Protein AF-A0A7V8AZ62-F1 (afdb_monomer)

Solvent-accessible surface area (backbone atoms only — not comparable to full-atom values): 21739 Å² total; per-residue (Å²): 112,78,59,38,39,27,35,34,19,41,62,56,24,64,75,70,70,57,51,75,71,39,77,45,79,48,73,43,66,68,43,54,54,53,50,53,51,48,52,52,24,61,72,46,64,56,64,63,66,70,37,34,75,58,47,54,50,23,52,54,49,55,71,69,44,68,40,85,50,99,82,30,33,33,32,50,35,71,52,44,47,70,52,30,47,50,60,50,50,59,55,57,75,44,79,59,43,69,70,59,40,50,33,46,45,54,41,50,64,73,60,64,83,68,96,84,53,80,52,46,79,37,46,65,68,52,52,53,51,36,53,51,30,53,50,49,53,72,68,56,56,62,68,60,52,43,52,54,52,56,57,57,55,71,75,48,63,73,72,45,71,29,35,28,73,39,71,44,88,37,28,74,77,45,98,69,73,60,64,48,63,39,65,72,46,52,20,48,52,71,72,32,73,99,57,74,98,74,83,88,82,86,64,96,55,72,86,48,42,62,67,51,48,58,58,46,53,73,72,64,45,90,90,55,86,86,80,44,73,65,69,76,41,38,70,60,53,50,52,54,50,51,52,50,51,52,51,53,55,55,49,49,51,56,52,50,54,49,36,50,54,51,27,54,52,44,36,50,52,52,59,76,40,42,63,62,52,31,53,42,44,74,75,63,53,53,48,68,59,54,27,49,55,39,32,50,53,20,40,52,51,14,52,53,49,30,53,50,50,51,52,51,54,50,49,50,66,71,45,43,58,59,56,50,50,53,35,39,74,73,75,46,63,96,69,39,38,66,50,64,45,35,94,53,86,87,79,86,84,56,67,66,62,54,48,51,52,33,51,51,50,25,51,42,35,28,55,30,23,42,59,43,20,52,55,58,41,70,53,58,50,69,58,62,65,65,78,108

Nearest PDB structures (foldseek):
  7v8i-assembly1_E  TM=5.696E-01  e=1.132E-06  Escherichia coli K-12
  7mdy-assembly1_B  TM=6.704E-01  e=6.639E-06  Escherichia coli
  7arh-assembly1_C  TM=6.104E-01  e=1.197E-05  Escherichia coli K-12
  5xu1-assembly1_M  TM=5.126E-01  e=7.421E-04  Streptococcus pneumoniae R6

Secondary structure (DSSP, 8-state):
-GGGEEEEEHHHHHHHT--TTPEEEE--HHHHHHHHHHHHHHHSPPHHHHTHHHHHHHHHHHHH--EEETTEEEEEHHHIIIIIIHHHHHHHTSS--HHHHHHHHHHHHHT---TT-SEEEE-HHHHHHHHHHHHHHHT--HHHHHHHHHHHGGGSPPPEEEEEEEEE---TTS---SEE--HHHHHHHHT-SS--S------SSGGGHHHHHHHHHHHH-TT-----HHHHTHHHHHHHHHHHHHHHHHHHHHHHHHHHHHHHHHHHHHHHTHHHHHHHHHTT--HHHHHHHHHHHHHHHHHHHHHHHHHHHHHHHHHHHHHHHHHHHTT--TT-HHHHS-SS------HHHHHHHHHHHHHHHHHHHHHHHHHHHHS-HHHHHH--

Radius of gyration: 39.92 Å; Cα contacts (8 Å, |Δi|>4): 371; chains: 1; bounding box: 88×47×106 Å

Sequence (388 aa):
GIDDRVVVSSLLAEQFGISVGDKLRLYSTRNFEEVMRAYKATENPPVREAYATIWKKATAMLAAAWHPEKDGFSIPAKVLESGIYEPLYRIYSANIRKPEQAWLNTILVAMDPALNDPAYHFKADDKASIEKAVAALNSSDAEKMDGDILKGLKSIVLPKEAEVSGVYQASQMAITPDVFMPLPLAQNLAGLEDAVQGIALRLDDPYLAEPVAAAARVSLGPDWSLLTWGEQYQAFFALINQQRVMMYFALSFIVLVSAFSMMAVMFTVTIQKRREIGVMKALGAAPGQIVRVFLYQGMILGVLGALLGVALGRLVILFRGEIQGAARALGFDPFSASFTGFGKLPAFNNPLEQAVIAVMAFILCSLAALVPAFFAARSDAAKSLRNL

Foldseek 3Di:
DLQQEKAFAPLVCVVVVDDFFDKDWDAFVVLVVLVVLLVLQLPADACCPNVVVLLVQQVVLVVPQWDDDPFFTKGFQVCLVPRHQVSLVVSLPDSHQPLLNVLSVLLNVLSPDDPDDRIDTHGPVSVVSNVVSSVCSVPPDSVVSSVVSVVVSVLHQGTGMHGHNYYAQDAQLDDDDRMDGDPVNVCSNNVHDPDDPDDDDDDPDLVCQVVVQVVVDVVVDDVDDDDHPCNVCVVSVVVVVVVVVVVVVVVVVVLVVVLVVLLVVLLVVLVVCLVVLLVCVVVPDALVVLLVVLLVVLLVCLLVVLVVVLVVVVVCVVCQLVVQVVCVVVVHRPPDCHHGVDNGDDDDDDVVVSVVVSVVSSVSSSVSSNVSSNVSSPDDSVVSVVVD

Structure (mmCIF, N/CA/C/O backbone):
data_AF-A0A7V8AZ62-F1
#
_entry.id   AF-A0A7V8AZ62-F1
#
loop_
_atom_site.group_PDB
_atom_site.id
_atom_site.type_symbol
_atom_site.label_atom_id
_atom_site.label_alt_id
_atom_site.label_comp_id
_atom_site.label_asym_id
_atom_site.label_entity_id
_atom_site.label_seq_id
_atom_site.pdbx_PDB_ins_code
_atom_site.Cartn_x
_atom_site.Cartn_y
_atom_site.Cartn_z
_atom_site.occupancy
_atom_site.B_iso_or_equiv
_atom_site.auth_seq_id
_atom_site.auth_comp_id
_atom_site.auth_asym_id
_atom_site.auth_atom_id
_atom_site.pdbx_PDB_model_num
ATOM 1 N N . GLY A 1 1 ? -7.178 -0.525 -35.905 1.00 54.50 1 GLY A N 1
ATOM 2 C CA . GLY A 1 1 ? -7.859 -1.744 -35.406 1.00 54.50 1 GLY A CA 1
ATOM 3 C C . GLY A 1 1 ? -8.125 -1.573 -33.926 1.00 54.50 1 GLY A C 1
ATOM 4 O O . GLY A 1 1 ? -7.947 -0.467 -33.436 1.00 54.50 1 GLY A O 1
ATOM 5 N N . ILE A 1 2 ? -8.516 -2.619 -33.193 1.00 65.94 2 ILE A N 1
ATOM 6 C CA . ILE A 1 2 ? -8.518 -2.566 -31.711 1.00 65.94 2 ILE A CA 1
ATOM 7 C C . ILE A 1 2 ? -7.098 -2.266 -31.178 1.00 65.94 2 ILE A C 1
ATOM 9 O O . ILE A 1 2 ? -6.950 -1.700 -30.102 1.00 65.94 2 ILE A O 1
ATOM 13 N N . ASP A 1 3 ? -6.075 -2.555 -31.985 1.00 77.50 3 ASP A N 1
ATOM 14 C CA . ASP A 1 3 ? -4.650 -2.425 -31.668 1.00 77.50 3 ASP A CA 1
ATOM 15 C C . ASP A 1 3 ? -4.169 -0.996 -31.367 1.00 77.50 3 ASP A C 1
ATOM 17 O O . ASP A 1 3 ? -3.131 -0.837 -30.734 1.00 77.50 3 ASP A O 1
ATOM 21 N N . ASP A 1 4 ? -4.933 0.032 -31.753 1.00 85.75 4 ASP A N 1
ATOM 22 C CA . ASP A 1 4 ? -4.585 1.445 -31.532 1.00 85.75 4 ASP A CA 1
ATOM 23 C C . ASP A 1 4 ? -5.514 2.120 -30.509 1.00 85.75 4 ASP A C 1
ATOM 25 O O . ASP A 1 4 ? -5.639 3.343 -30.483 1.00 85.75 4 ASP A O 1
ATOM 29 N N . ARG A 1 5 ? -6.219 1.338 -29.682 1.00 92.00 5 ARG A N 1
ATOM 30 C CA . ARG A 1 5 ? -7.121 1.857 -28.644 1.00 92.00 5 ARG A CA 1
ATOM 31 C C . ARG A 1 5 ? -6.499 1.740 -27.267 1.00 92.00 5 ARG A C 1
ATOM 33 O O . ARG A 1 5 ? -6.071 0.661 -26.876 1.00 92.00 5 ARG A O 1
ATOM 40 N N . VAL A 1 6 ? -6.509 2.831 -26.511 1.00 94.12 6 VAL A N 1
ATOM 41 C CA . VAL A 1 6 ? -5.948 2.885 -25.154 1.00 94.12 6 VAL A CA 1
ATOM 42 C C . VAL A 1 6 ? -7.010 3.212 -24.116 1.00 94.12 6 VAL A C 1
ATOM 44 O O . VAL A 1 6 ? -8.060 3.779 -24.435 1.00 94.12 6 VAL A O 1
ATOM 47 N N . VAL A 1 7 ? -6.745 2.833 -22.870 1.00 95.06 7 VAL A N 1
ATOM 48 C CA . VAL A 1 7 ? -7.540 3.225 -21.704 1.00 95.06 7 VAL A CA 1
ATOM 49 C C . VAL A 1 7 ? -6.645 4.044 -20.791 1.00 95.06 7 VAL A C 1
ATOM 51 O O . VAL A 1 7 ? -5.539 3.617 -20.472 1.00 95.06 7 VAL A O 1
ATOM 54 N N . VAL A 1 8 ? -7.111 5.219 -20.389 1.00 94.75 8 VAL A N 1
ATOM 55 C CA . VAL A 1 8 ? -6.308 6.199 -19.648 1.00 94.75 8 VAL A CA 1
ATOM 56 C C . VAL A 1 8 ? -6.799 6.306 -18.207 1.00 94.75 8 VAL A C 1
ATOM 58 O O . VAL A 1 8 ? -7.980 6.093 -17.927 1.00 94.75 8 VAL A O 1
ATOM 61 N N . SER A 1 9 ? -5.902 6.613 -17.277 1.00 93.81 9 SER A N 1
ATOM 62 C CA . SER A 1 9 ? -6.251 6.868 -15.881 1.00 93.81 9 SER A CA 1
ATOM 63 C C . SER A 1 9 ? -7.061 8.159 -15.735 1.00 93.81 9 SER A C 1
ATOM 65 O O . SER A 1 9 ? -6.824 9.140 -16.438 1.00 93.81 9 SER A O 1
ATOM 67 N N . SER A 1 10 ? -8.014 8.198 -14.801 1.00 90.75 10 SER A N 1
ATOM 68 C CA . SER A 1 10 ? -8.798 9.414 -14.538 1.00 90.75 10 SER A CA 1
ATOM 69 C C . SER A 1 10 ? -7.924 10.590 -14.096 1.00 90.75 10 SER A C 1
ATOM 71 O O . SER A 1 10 ? -8.228 11.729 -14.424 1.00 90.75 10 SER A O 1
ATOM 73 N N . LEU A 1 11 ? -6.816 10.314 -13.400 1.00 89.00 11 LEU A N 1
ATOM 74 C CA . LEU A 1 11 ? -5.850 11.329 -12.975 1.00 89.00 11 LEU A CA 1
ATOM 75 C C . LEU A 1 11 ? -5.128 11.955 -14.174 1.00 89.00 11 LEU A C 1
ATOM 77 O O . LEU A 1 11 ? -5.047 13.178 -14.265 1.00 89.00 11 LEU A O 1
ATOM 81 N N . 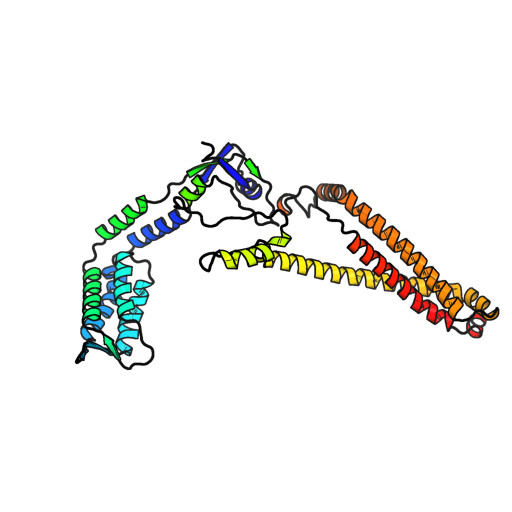LEU A 1 12 ? -4.654 11.131 -15.116 1.00 91.25 12 LEU A N 1
ATOM 82 C CA . LEU A 1 12 ? -4.020 11.618 -16.341 1.00 91.25 12 LEU A CA 1
ATOM 83 C C . LEU A 1 12 ? -5.036 12.350 -17.226 1.00 91.25 12 LEU A C 1
ATOM 85 O O . LEU A 1 12 ? -4.728 13.396 -17.795 1.00 91.25 12 LEU A O 1
ATOM 89 N N . ALA A 1 13 ? -6.260 11.824 -17.309 1.00 91.81 13 ALA A N 1
ATOM 90 C CA . ALA A 1 13 ? -7.332 12.434 -18.079 1.00 91.81 13 ALA A CA 1
ATOM 91 C C . ALA A 1 13 ? -7.697 13.831 -17.559 1.00 91.81 13 ALA A C 1
ATOM 93 O O . ALA A 1 13 ? -7.769 14.769 -18.348 1.00 91.81 13 ALA A O 1
ATOM 94 N N . GLU A 1 14 ? -7.839 14.000 -16.242 1.00 90.06 14 GLU A N 1
ATOM 95 C CA . GLU A 1 14 ? -8.065 15.311 -15.623 1.00 90.06 14 GLU A CA 1
ATOM 96 C C . GLU A 1 14 ? -6.873 16.257 -15.820 1.00 90.06 14 GLU A C 1
ATOM 98 O O . GLU A 1 14 ? -7.066 17.425 -16.154 1.00 90.06 14 GLU A O 1
ATOM 103 N N . GLN A 1 15 ? -5.642 15.760 -15.659 1.00 90.69 15 GLN A N 1
ATOM 104 C CA . GLN A 1 15 ? -4.430 16.574 -15.778 1.00 90.69 15 GLN A CA 1
ATOM 105 C C . GLN A 1 15 ? -4.241 17.157 -17.185 1.00 90.69 15 GLN A C 1
ATOM 107 O O . GLN A 1 15 ? -3.800 18.299 -17.324 1.00 90.69 15 GLN A O 1
ATOM 112 N N . PHE A 1 16 ? -4.548 16.375 -18.221 1.00 90.88 16 PHE A N 1
ATOM 113 C CA . PHE A 1 16 ? -4.320 16.748 -19.619 1.00 90.88 16 PHE A CA 1
ATOM 114 C C . PHE A 1 16 ? -5.604 17.111 -20.379 1.00 90.88 16 PHE A C 1
ATOM 116 O O . PHE A 1 16 ? -5.534 17.421 -21.566 1.00 90.88 16 PHE A O 1
ATOM 123 N N . GLY A 1 17 ? -6.765 17.096 -19.716 1.00 92.19 17 GLY A N 1
ATOM 124 C CA . GLY A 1 17 ? -8.061 17.384 -20.337 1.00 92.19 17 GLY A CA 1
ATOM 125 C C . GLY A 1 17 ? -8.485 16.350 -21.385 1.00 92.19 17 GLY A C 1
ATOM 126 O O . GLY A 1 17 ? -9.131 16.711 -22.364 1.00 92.19 17 GLY A O 1
ATOM 127 N N . ILE A 1 18 ? -8.095 15.086 -21.203 1.00 93.62 18 ILE A N 1
ATOM 128 C CA . ILE A 1 18 ? -8.326 14.000 -22.164 1.00 93.62 18 ILE A CA 1
ATOM 129 C C . ILE A 1 18 ? -9.734 13.429 -21.979 1.00 93.62 18 ILE A C 1
ATOM 131 O O . ILE A 1 18 ? -10.141 13.083 -20.868 1.00 93.62 18 ILE A O 1
ATOM 135 N N . SER A 1 19 ? -10.449 13.261 -23.084 1.00 93.25 19 SER A N 1
ATOM 136 C CA . SER A 1 19 ? -11.774 12.649 -23.156 1.00 93.25 19 SER A CA 1
ATOM 137 C C . SER A 1 19 ? -11.775 11.378 -24.010 1.00 93.25 19 SER A C 1
ATOM 139 O O . SER A 1 19 ? -10.869 11.112 -24.800 1.00 93.25 19 SER A O 1
ATOM 141 N N . VAL A 1 20 ? -12.817 10.558 -23.853 1.00 93.69 20 VAL A N 1
ATOM 142 C CA . VAL A 1 20 ? -13.035 9.386 -24.716 1.00 93.69 20 VAL A CA 1
ATOM 143 C C . VAL A 1 20 ? -13.255 9.855 -26.159 1.00 93.69 20 VAL A C 1
ATOM 145 O O . VAL A 1 20 ? -14.082 10.730 -26.402 1.00 93.69 20 VAL A O 1
ATOM 148 N N . GLY A 1 21 ? -12.527 9.259 -27.104 1.00 91.88 21 GLY A N 1
ATOM 149 C CA . GLY A 1 21 ? -12.494 9.642 -28.519 1.00 91.88 21 GLY A CA 1
ATOM 150 C C . GLY A 1 21 ? -11.312 10.537 -28.907 1.00 91.88 21 GLY A C 1
ATOM 151 O O . GLY A 1 21 ? -11.042 10.697 -30.099 1.00 91.88 21 GLY A O 1
ATOM 152 N N . ASP A 1 22 ? -10.570 11.078 -27.936 1.00 93.62 22 ASP A N 1
ATOM 153 C CA . ASP A 1 22 ? -9.374 11.870 -28.225 1.00 93.62 22 ASP A CA 1
ATOM 154 C C . ASP A 1 22 ? -8.240 11.000 -28.775 1.00 93.62 22 ASP A C 1
ATOM 156 O O . ASP A 1 22 ? -8.130 9.804 -28.487 1.00 93.62 22 ASP A O 1
ATOM 160 N N . LYS A 1 23 ? -7.358 11.622 -29.562 1.00 91.94 23 LYS A N 1
ATOM 161 C CA . LYS A 1 23 ? -6.154 10.979 -30.094 1.00 91.94 23 LYS A CA 1
ATOM 162 C C . LYS A 1 23 ? -4.930 11.393 -29.295 1.00 91.94 23 LYS A C 1
ATOM 164 O O . LYS A 1 23 ? -4.584 12.570 -29.233 1.00 91.94 23 LYS A O 1
ATOM 169 N N . LEU A 1 24 ? -4.236 10.406 -28.749 1.00 89.94 24 LEU A N 1
ATOM 170 C CA . LEU A 1 24 ? -2.967 10.571 -28.059 1.00 89.94 24 LEU A CA 1
ATOM 171 C C . LEU A 1 24 ? -1.824 10.202 -28.992 1.00 89.94 24 LEU A C 1
ATOM 173 O O . LEU A 1 24 ? -1.850 9.155 -29.636 1.00 89.94 24 LEU A O 1
ATOM 177 N N . ARG A 1 25 ? -0.789 11.041 -29.032 1.00 88.06 25 ARG A N 1
ATOM 178 C CA . ARG A 1 25 ? 0.472 10.697 -29.686 1.00 88.06 25 ARG A CA 1
ATOM 179 C C . ARG A 1 25 ? 1.444 10.164 -28.639 1.00 88.06 25 ARG A C 1
ATOM 181 O O . ARG A 1 25 ? 1.888 10.903 -27.765 1.00 88.06 25 ARG A O 1
ATOM 188 N N . LEU A 1 26 ? 1.753 8.877 -28.737 1.00 86.75 26 LEU A N 1
ATOM 189 C CA . LEU A 1 26 ? 2.626 8.155 -27.821 1.00 86.75 26 LEU A CA 1
ATOM 190 C C . LEU A 1 26 ? 4.068 8.206 -28.325 1.00 86.75 26 LEU A C 1
ATOM 192 O O . LEU A 1 26 ? 4.349 7.868 -29.478 1.00 86.75 26 LEU A O 1
ATOM 196 N N . TYR A 1 27 ? 4.980 8.602 -27.440 1.00 81.31 27 TYR A N 1
ATOM 197 C CA . TYR A 1 27 ? 6.415 8.659 -27.702 1.00 81.31 27 TYR A CA 1
ATOM 198 C C . TYR A 1 27 ? 7.137 7.662 -26.798 1.00 81.31 27 TYR A C 1
ATOM 200 O O . TYR A 1 27 ? 6.924 7.653 -25.588 1.00 81.31 27 TYR A O 1
ATOM 208 N N . SER A 1 28 ? 8.015 6.845 -27.378 1.00 78.69 28 SER A N 1
ATOM 209 C CA . SER A 1 28 ? 8.913 5.991 -26.601 1.00 78.69 28 SER A CA 1
ATOM 210 C C . SER A 1 28 ? 10.118 6.795 -26.122 1.00 78.69 28 SER A C 1
ATOM 212 O O . SER A 1 28 ? 10.764 7.487 -26.913 1.00 78.69 28 SER A O 1
ATOM 214 N N . THR A 1 29 ? 10.442 6.701 -24.833 1.00 69.94 29 THR A N 1
ATOM 215 C CA . THR A 1 29 ? 11.600 7.380 -24.225 1.00 69.94 29 THR A CA 1
ATOM 216 C C . THR A 1 29 ? 12.925 6.917 -24.826 1.00 69.94 29 THR A C 1
ATOM 218 O O . THR A 1 29 ? 13.828 7.734 -25.002 1.00 69.94 29 THR A O 1
ATOM 221 N N . ARG A 1 30 ? 13.003 5.650 -25.255 1.00 67.06 30 ARG A N 1
ATOM 222 C CA . ARG A 1 30 ? 14.144 5.088 -25.993 1.00 67.06 30 ARG A CA 1
ATOM 223 C C . ARG A 1 30 ? 14.507 5.937 -27.209 1.00 67.06 30 ARG A C 1
ATOM 225 O O . ARG A 1 30 ? 15.672 6.255 -27.423 1.00 67.06 30 ARG A O 1
ATOM 232 N N . ASN A 1 31 ? 13.498 6.346 -27.974 1.00 65.81 31 ASN A N 1
ATOM 233 C CA . ASN A 1 31 ? 13.703 7.158 -29.166 1.00 65.81 31 ASN A CA 1
ATOM 234 C C . ASN A 1 31 ? 14.310 8.513 -28.812 1.00 65.81 31 ASN A C 1
ATOM 236 O O . ASN A 1 31 ? 15.196 8.991 -29.509 1.00 65.81 31 ASN A O 1
ATOM 240 N N . PHE A 1 32 ? 13.846 9.137 -27.729 1.00 67.31 32 PHE A N 1
ATOM 241 C CA . PHE A 1 32 ? 14.344 10.445 -27.325 1.00 67.31 32 PHE A CA 1
ATOM 242 C C . PHE A 1 32 ? 15.798 10.369 -26.847 1.00 67.31 32 PHE A C 1
ATOM 244 O O . PHE A 1 32 ? 16.620 11.182 -27.261 1.00 67.31 32 PHE A O 1
ATOM 251 N N . GLU A 1 33 ? 16.148 9.369 -26.037 1.00 67.62 33 GLU A N 1
ATOM 252 C CA . GLU A 1 33 ? 17.525 9.173 -25.569 1.00 67.62 33 GLU A CA 1
ATOM 253 C C . GLU A 1 33 ? 18.492 8.837 -26.711 1.00 67.62 33 GLU A C 1
ATOM 255 O O . GLU A 1 33 ? 19.575 9.423 -26.788 1.00 67.62 33 GLU A O 1
ATOM 260 N N . GLU A 1 34 ? 18.105 7.939 -27.623 1.00 68.69 34 GLU A N 1
ATOM 261 C CA . GLU A 1 34 ? 18.928 7.568 -28.780 1.00 68.69 34 GLU A CA 1
ATOM 262 C C . GLU A 1 34 ? 19.136 8.757 -29.734 1.00 68.69 34 GLU A C 1
ATOM 264 O O . GLU A 1 34 ? 20.271 9.007 -30.152 1.00 68.69 34 GLU A O 1
ATOM 269 N N . VAL A 1 35 ? 18.086 9.545 -30.008 1.00 72.75 35 VAL A N 1
ATOM 270 C CA . VAL A 1 35 ? 18.177 10.773 -30.822 1.00 72.75 35 VAL A CA 1
ATOM 271 C C . VAL A 1 35 ? 19.055 11.813 -30.147 1.00 72.75 35 VAL A C 1
ATOM 273 O O . VAL A 1 35 ? 19.956 12.353 -30.785 1.00 72.75 35 VAL A O 1
ATOM 276 N N . MET A 1 36 ? 18.837 12.085 -28.859 1.00 71.19 36 MET A N 1
ATOM 277 C CA . MET A 1 36 ? 19.619 13.087 -28.132 1.00 71.19 36 MET A CA 1
ATOM 278 C C . MET A 1 36 ? 21.090 12.684 -28.016 1.00 71.19 36 MET A C 1
ATOM 280 O O . MET A 1 36 ? 21.968 13.546 -28.088 1.00 71.19 36 MET A O 1
ATOM 284 N N . ARG A 1 37 ? 21.385 11.387 -27.866 1.00 71.88 37 ARG A N 1
ATOM 285 C CA . ARG A 1 37 ? 22.759 10.873 -27.860 1.00 71.88 37 ARG A CA 1
ATOM 286 C C . ARG A 1 37 ? 23.412 11.004 -29.232 1.00 71.88 37 ARG A C 1
ATOM 288 O O . ARG A 1 37 ? 24.559 11.434 -29.297 1.00 71.88 37 ARG A O 1
ATOM 295 N N . ALA A 1 38 ? 22.704 10.654 -30.305 1.00 73.25 38 ALA A N 1
ATOM 296 C CA . ALA A 1 38 ? 23.206 10.815 -31.665 1.00 73.25 38 ALA A CA 1
ATOM 297 C C . ALA A 1 38 ? 23.467 12.289 -31.992 1.00 73.25 38 ALA A C 1
ATOM 299 O O . ALA A 1 38 ? 24.574 12.617 -32.397 1.00 73.25 38 ALA A O 1
ATOM 300 N N . TYR A 1 39 ? 22.505 13.171 -31.706 1.00 73.62 39 TYR A N 1
ATOM 301 C CA . TYR A 1 39 ? 22.622 14.616 -31.905 1.00 73.62 39 TYR A CA 1
ATOM 302 C C . TYR A 1 39 ? 23.857 15.198 -31.200 1.00 73.62 39 TYR A C 1
ATOM 304 O O . TYR A 1 39 ? 24.698 15.834 -31.835 1.00 73.62 39 TYR A O 1
ATOM 312 N N . LYS A 1 40 ? 24.023 14.909 -29.900 1.00 73.56 40 LYS A N 1
ATOM 313 C CA . LYS A 1 40 ? 25.179 15.377 -29.115 1.00 73.56 40 LYS A CA 1
ATOM 314 C C . LYS A 1 40 ? 26.511 14.802 -29.609 1.00 73.56 40 LYS A C 1
ATOM 316 O O . LYS A 1 40 ? 27.528 15.481 -29.536 1.00 73.56 40 LYS A O 1
ATOM 321 N N . ALA A 1 41 ? 26.527 13.556 -30.086 1.00 71.19 41 ALA A N 1
ATOM 322 C CA . ALA A 1 41 ? 27.740 12.928 -30.609 1.00 71.19 41 ALA A CA 1
ATOM 323 C C . ALA A 1 41 ? 28.155 13.502 -31.974 1.00 71.19 41 ALA A C 1
ATOM 325 O O . ALA A 1 41 ? 29.351 13.636 -32.226 1.00 71.19 41 ALA A O 1
ATOM 326 N N . THR A 1 42 ? 27.189 13.860 -32.826 1.00 74.88 42 THR A N 1
ATOM 327 C CA . THR A 1 42 ? 27.439 14.479 -34.138 1.00 74.88 42 THR A CA 1
ATOM 328 C C . THR A 1 42 ? 27.830 15.956 -34.036 1.00 74.88 42 THR A C 1
ATOM 330 O O . THR A 1 42 ? 28.538 16.458 -34.900 1.00 74.88 42 THR A O 1
ATOM 333 N N . GLU A 1 43 ? 27.405 16.658 -32.978 1.00 78.62 43 GLU A N 1
ATOM 334 C CA . GLU A 1 43 ? 27.749 18.071 -32.739 1.00 78.62 43 GLU A CA 1
ATOM 335 C C . GLU A 1 43 ? 29.230 18.264 -32.361 1.00 78.62 43 GLU A C 1
ATOM 337 O O . GLU A 1 43 ? 29.834 19.288 -32.680 1.00 78.62 43 GLU A O 1
ATOM 342 N N . ASN A 1 44 ? 29.840 17.267 -31.712 1.00 74.38 44 ASN A N 1
ATOM 343 C CA . ASN A 1 44 ? 31.231 17.347 -31.282 1.00 74.38 44 ASN A CA 1
ATOM 344 C C . ASN A 1 44 ? 32.200 17.027 -32.437 1.00 74.38 44 ASN A C 1
ATOM 346 O O . ASN A 1 44 ? 32.003 16.034 -33.148 1.00 74.38 44 ASN A O 1
ATOM 350 N N . PRO A 1 45 ? 33.299 17.787 -32.605 1.00 79.75 45 PRO A N 1
ATOM 351 C CA . PRO A 1 45 ? 34.361 17.403 -33.527 1.00 79.75 45 PRO A CA 1
ATOM 352 C C . PRO A 1 45 ? 35.027 16.084 -33.083 1.00 79.75 45 PRO A C 1
ATOM 354 O O . PRO A 1 45 ? 34.901 15.692 -31.918 1.00 79.75 45 PRO A O 1
ATOM 357 N N . PRO A 1 46 ? 35.728 15.372 -33.986 1.00 83.06 46 PRO A N 1
ATOM 358 C CA . PRO A 1 46 ? 36.427 14.126 -33.665 1.00 83.06 46 PRO A CA 1
ATOM 359 C C . PRO A 1 46 ? 37.345 14.261 -32.452 1.00 83.06 46 PRO A C 1
ATOM 361 O O . PRO A 1 46 ? 37.892 15.339 -32.200 1.00 83.06 46 PRO A O 1
ATOM 364 N N . VAL A 1 47 ? 37.595 13.161 -31.738 1.00 82.44 47 VAL A N 1
ATOM 365 C CA . VAL A 1 47 ? 38.405 13.162 -30.500 1.00 82.44 47 VAL A CA 1
ATOM 366 C C . VAL A 1 47 ? 39.763 13.849 -30.693 1.00 82.44 47 VAL A C 1
ATOM 368 O O . VAL A 1 47 ? 40.204 14.620 -29.836 1.00 82.44 47 VAL A O 1
ATOM 371 N N . ARG A 1 48 ? 40.399 13.630 -31.852 1.00 79.06 48 ARG A N 1
ATOM 372 C CA . ARG A 1 48 ? 41.696 14.224 -32.221 1.00 79.06 48 ARG A CA 1
ATOM 373 C C . ARG A 1 48 ? 41.674 15.754 -32.339 1.00 79.06 48 ARG A C 1
ATOM 375 O O . ARG A 1 48 ? 42.729 16.377 -32.236 1.00 79.06 48 ARG A O 1
ATOM 382 N N . GLU A 1 49 ? 40.503 16.346 -32.554 1.00 83.06 49 GLU A N 1
ATOM 383 C CA . GLU A 1 49 ? 40.281 17.788 -32.695 1.00 83.06 49 GLU A CA 1
ATOM 384 C C . GLU A 1 49 ? 39.709 18.382 -31.403 1.00 83.06 49 GLU A C 1
ATOM 386 O O . GLU A 1 49 ? 40.312 19.297 -30.841 1.00 83.06 49 GLU A O 1
ATOM 391 N N . ALA A 1 50 ? 38.625 17.806 -30.871 1.00 83.56 50 ALA A N 1
ATOM 392 C CA . ALA A 1 50 ? 37.975 18.259 -29.636 1.00 83.56 50 ALA A CA 1
ATOM 393 C C . ALA A 1 50 ? 38.912 18.216 -28.416 1.00 83.56 50 ALA A C 1
ATOM 395 O O . ALA A 1 50 ? 38.879 19.100 -27.560 1.00 83.56 50 ALA A O 1
ATOM 396 N N . TYR A 1 51 ? 39.785 17.206 -28.357 1.00 87.12 51 TYR A N 1
ATOM 397 C CA . TYR A 1 51 ? 40.718 16.983 -27.254 1.00 87.12 51 TYR A CA 1
ATOM 398 C C . TYR A 1 51 ? 42.177 17.017 -27.713 1.00 87.12 51 TYR A C 1
ATOM 400 O O . TYR A 1 51 ? 43.031 16.413 -27.066 1.00 87.12 51 TYR A O 1
ATOM 408 N N . ALA A 1 52 ? 42.491 17.735 -28.798 1.00 84.69 52 ALA A N 1
ATOM 409 C CA . ALA A 1 52 ? 43.806 17.724 -29.449 1.00 84.69 52 ALA A CA 1
ATOM 410 C C . ALA A 1 52 ? 44.993 17.864 -28.477 1.00 84.69 52 ALA A C 1
ATOM 412 O O . ALA A 1 52 ? 45.981 17.140 -28.598 1.00 84.69 52 ALA A O 1
ATOM 413 N N . THR A 1 53 ? 44.895 18.764 -27.495 1.00 86.19 53 THR A N 1
ATOM 414 C CA . THR A 1 53 ? 45.945 19.002 -26.490 1.00 86.19 53 THR A CA 1
ATOM 415 C C . THR A 1 53 ? 46.166 17.792 -25.583 1.00 86.19 53 THR A C 1
ATOM 417 O O . THR A 1 53 ? 47.306 17.417 -25.315 1.00 86.19 53 THR A O 1
ATOM 420 N N . ILE A 1 54 ? 45.077 17.178 -25.114 1.00 87.19 54 ILE A N 1
ATOM 421 C CA . ILE A 1 54 ? 45.112 16.029 -24.203 1.00 87.19 54 ILE A CA 1
ATOM 422 C C . ILE A 1 54 ? 45.531 14.777 -24.980 1.00 87.19 54 ILE A C 1
ATOM 424 O O . ILE A 1 54 ? 46.452 14.076 -24.565 1.00 87.19 54 ILE A O 1
ATOM 428 N N . TRP A 1 55 ? 44.919 14.559 -26.146 1.00 88.56 55 TRP A N 1
ATOM 429 C CA . TRP A 1 55 ? 45.170 13.430 -27.035 1.00 88.56 55 TRP A CA 1
ATOM 430 C C . TRP A 1 55 ? 46.625 13.388 -27.506 1.00 88.56 55 TRP A C 1
ATOM 432 O O . TRP A 1 55 ? 47.311 12.406 -27.242 1.00 88.56 55 TRP A O 1
ATOM 442 N N . LYS A 1 56 ? 47.150 14.475 -28.096 1.00 87.44 56 LYS A N 1
ATOM 443 C CA . LYS A 1 56 ? 48.542 14.520 -28.585 1.00 87.44 56 LYS A CA 1
ATOM 444 C C . LYS A 1 56 ? 49.558 14.298 -27.468 1.00 87.44 56 LYS A C 1
ATOM 446 O O . LYS A 1 56 ? 50.566 13.630 -27.689 1.00 87.44 56 LYS A O 1
ATOM 451 N N . LYS A 1 57 ? 49.304 14.851 -26.276 1.00 88.00 57 LYS A N 1
ATOM 452 C CA . LYS A 1 57 ? 50.183 14.679 -25.113 1.00 88.00 57 LYS A CA 1
ATOM 453 C C 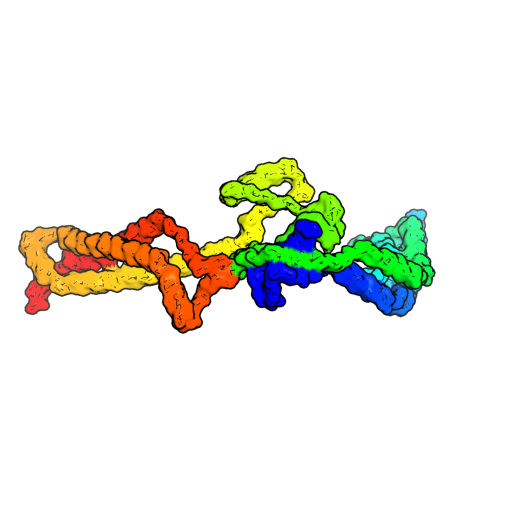. LYS A 1 57 ? 50.194 13.222 -24.644 1.00 88.00 57 LYS A C 1
ATOM 455 O O . LYS A 1 57 ? 51.275 12.665 -24.478 1.00 88.00 57 LYS A O 1
ATOM 460 N N . ALA A 1 58 ? 49.020 12.609 -24.492 1.00 86.12 58 ALA A N 1
ATOM 461 C CA . ALA A 1 58 ? 48.892 11.217 -24.069 1.00 86.12 58 ALA A CA 1
ATOM 462 C C . ALA A 1 58 ? 49.501 10.246 -25.095 1.00 86.12 58 ALA A C 1
ATOM 464 O O . ALA A 1 58 ? 50.272 9.370 -24.717 1.00 86.12 58 ALA A O 1
ATOM 465 N N . THR A 1 59 ? 49.250 10.435 -26.397 1.00 85.38 59 THR A N 1
ATOM 466 C CA . THR A 1 59 ? 49.811 9.564 -27.447 1.00 85.38 59 THR A CA 1
ATOM 467 C C . THR A 1 59 ? 51.321 9.729 -27.612 1.00 85.38 59 THR A C 1
ATOM 469 O O . THR A 1 59 ? 52.011 8.751 -27.883 1.00 85.38 59 THR A O 1
ATOM 472 N N . ALA A 1 60 ? 51.855 10.944 -27.438 1.00 86.44 60 ALA A N 1
ATOM 473 C CA . ALA A 1 60 ? 53.300 11.179 -27.482 1.00 86.44 60 ALA A CA 1
ATOM 474 C C . ALA A 1 60 ? 54.013 10.549 -26.276 1.00 86.44 60 ALA A C 1
ATOM 476 O O . ALA A 1 60 ? 55.061 9.929 -26.442 1.00 86.44 60 ALA A O 1
ATOM 477 N N . MET A 1 61 ? 53.427 10.666 -25.077 1.00 85.44 61 MET A N 1
ATOM 478 C CA . MET A 1 61 ? 53.933 9.984 -23.882 1.00 85.44 61 MET A CA 1
ATOM 479 C C . MET A 1 61 ? 53.871 8.468 -24.045 1.00 85.44 61 MET A C 1
ATOM 481 O O . MET A 1 61 ? 54.857 7.797 -23.765 1.00 85.44 61 MET A O 1
ATOM 485 N N . LEU A 1 62 ? 52.766 7.939 -24.570 1.00 85.56 62 LEU A N 1
ATOM 486 C CA . LEU A 1 62 ? 52.606 6.514 -24.840 1.00 85.56 62 LEU A CA 1
ATOM 487 C C . LEU A 1 62 ? 53.661 5.987 -25.819 1.00 85.56 62 LEU A C 1
ATOM 489 O O . LEU A 1 62 ? 54.296 4.978 -25.535 1.00 85.56 62 LEU A O 1
ATOM 493 N N . ALA A 1 63 ? 53.902 6.684 -26.932 1.00 84.44 63 ALA A N 1
ATOM 494 C CA . ALA A 1 63 ? 54.911 6.281 -27.913 1.00 84.44 63 ALA A CA 1
ATOM 495 C C . ALA A 1 63 ? 56.341 6.275 -27.337 1.00 84.44 63 ALA A C 1
ATOM 497 O O . ALA A 1 63 ? 57.152 5.437 -27.727 1.00 84.44 63 ALA A O 1
ATOM 498 N N . ALA A 1 64 ? 56.644 7.185 -26.407 1.00 85.31 64 ALA A N 1
ATOM 499 C CA . ALA A 1 64 ? 57.963 7.312 -25.788 1.00 85.31 64 ALA A CA 1
ATOM 500 C C . ALA A 1 64 ? 58.175 6.410 -24.558 1.00 85.31 64 ALA A C 1
ATOM 502 O O . ALA A 1 64 ? 59.315 6.216 -24.146 1.00 85.31 64 ALA A O 1
ATOM 503 N N . ALA A 1 65 ? 57.109 5.885 -23.947 1.00 84.62 65 ALA A N 1
ATOM 504 C CA . ALA A 1 65 ? 57.196 5.200 -22.657 1.00 84.62 65 ALA A CA 1
ATOM 505 C C . ALA A 1 65 ? 57.466 3.685 -22.747 1.00 84.62 65 ALA A C 1
ATOM 507 O O . ALA A 1 65 ? 57.664 3.049 -21.711 1.00 84.62 65 ALA A O 1
ATOM 508 N N . TRP A 1 66 ? 57.494 3.112 -23.956 1.00 85.50 66 TRP A N 1
ATOM 509 C CA . TRP A 1 66 ? 57.740 1.685 -24.184 1.00 85.50 66 TRP A CA 1
ATOM 510 C C . TRP A 1 66 ? 59.199 1.287 -23.916 1.00 85.50 66 TRP A C 1
ATOM 512 O O . TRP A 1 66 ? 60.099 1.687 -24.656 1.00 85.50 66 TRP A O 1
ATOM 522 N N . HIS A 1 67 ? 59.424 0.417 -22.930 1.00 85.50 67 HIS A N 1
ATOM 523 C CA . HIS A 1 67 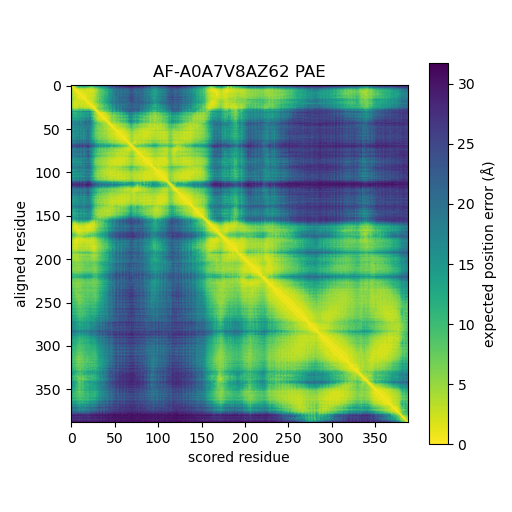? 60.722 -0.202 -22.655 1.00 85.50 67 HIS A CA 1
ATOM 524 C C . HIS A 1 67 ? 60.712 -1.666 -23.121 1.00 85.50 67 HIS A C 1
ATOM 526 O O . HIS A 1 67 ? 59.822 -2.411 -22.721 1.00 85.50 67 HIS A O 1
ATOM 532 N N . PRO A 1 68 ? 61.637 -2.103 -23.992 1.00 84.38 68 PRO A N 1
ATOM 533 C CA . PRO A 1 68 ? 61.670 -3.486 -24.460 1.00 84.38 68 PRO A CA 1
ATOM 534 C C . PRO A 1 68 ? 62.158 -4.441 -23.359 1.00 84.38 68 PRO A C 1
ATOM 536 O O . PRO A 1 68 ? 63.189 -4.199 -22.730 1.00 84.38 68 PRO A O 1
ATOM 539 N N . GLU A 1 69 ? 61.452 -5.555 -23.176 1.00 80.56 69 GLU A N 1
ATOM 540 C CA . GLU A 1 69 ? 61.796 -6.647 -22.257 1.00 80.56 69 GLU A CA 1
ATOM 541 C C . GLU A 1 69 ? 61.875 -7.988 -23.003 1.00 80.56 69 GLU A C 1
ATOM 543 O O . GLU A 1 69 ? 61.499 -8.084 -24.170 1.00 80.56 69 GLU A O 1
ATOM 548 N N . LYS A 1 70 ? 62.389 -9.041 -22.349 1.00 73.06 70 LYS A N 1
ATOM 549 C CA . LYS A 1 70 ? 62.629 -10.347 -22.995 1.00 73.06 70 LYS A CA 1
ATOM 550 C C . LYS A 1 70 ? 61.376 -10.968 -23.630 1.00 73.06 70 LYS A C 1
ATOM 552 O O . LYS A 1 70 ? 61.514 -11.576 -24.683 1.00 73.06 70 LYS A O 1
ATOM 557 N N . ASP A 1 71 ? 60.201 -10.766 -23.030 1.00 72.06 71 ASP A N 1
ATOM 558 C CA . ASP A 1 71 ? 58.924 -11.350 -23.471 1.00 72.06 71 ASP A CA 1
ATOM 559 C C . ASP A 1 71 ? 57.811 -10.294 -23.663 1.00 72.06 71 ASP A C 1
ATOM 561 O O . ASP A 1 71 ? 56.621 -10.612 -23.609 1.00 72.06 71 ASP A O 1
ATOM 565 N N . GLY A 1 72 ? 58.167 -9.023 -23.893 1.00 81.62 72 GLY A N 1
ATOM 566 C CA . GLY A 1 72 ? 57.168 -7.965 -24.055 1.00 81.62 72 GLY A CA 1
ATOM 567 C C . GLY A 1 72 ? 57.720 -6.550 -23.948 1.00 81.62 72 GLY A C 1
ATOM 568 O O . GLY A 1 72 ? 58.872 -6.275 -24.287 1.00 81.62 72 GLY A O 1
ATOM 569 N N . PHE A 1 73 ? 56.871 -5.639 -23.488 1.00 84.94 73 PHE A N 1
ATOM 570 C CA . PHE A 1 73 ? 57.225 -4.247 -23.247 1.00 84.94 73 PHE A CA 1
ATOM 571 C C . PHE A 1 73 ? 56.773 -3.817 -21.860 1.00 84.94 73 PHE A C 1
ATOM 573 O O . PHE A 1 73 ? 55.743 -4.290 -21.391 1.00 84.94 73 PHE A O 1
ATOM 580 N N . SER A 1 74 ? 57.474 -2.869 -21.245 1.00 84.31 74 SER A N 1
ATOM 581 C CA . SER A 1 74 ? 57.035 -2.261 -19.996 1.00 84.31 74 SER A CA 1
ATOM 582 C C . SER A 1 74 ? 56.902 -0.745 -20.051 1.00 84.31 74 SER A C 1
ATOM 584 O O . SER A 1 74 ? 57.599 -0.056 -20.801 1.00 84.31 74 SER A O 1
ATOM 586 N N . ILE A 1 75 ? 55.961 -0.221 -19.264 1.00 85.19 75 ILE A N 1
ATOM 587 C CA . ILE A 1 75 ? 55.730 1.213 -19.065 1.00 85.19 75 ILE A CA 1
ATOM 588 C C . ILE A 1 75 ? 55.768 1.507 -17.557 1.00 85.19 75 ILE A C 1
ATOM 590 O O . ILE A 1 75 ? 55.073 0.835 -16.796 1.00 85.19 75 ILE A O 1
ATOM 594 N N . PRO A 1 76 ? 56.518 2.523 -17.086 1.00 86.31 76 PRO A N 1
ATOM 595 C CA . PRO A 1 76 ? 56.528 2.893 -15.670 1.00 86.31 76 PRO A CA 1
ATOM 596 C C . PRO A 1 76 ? 55.132 3.269 -15.148 1.00 86.31 76 PRO A C 1
ATOM 598 O O . PRO A 1 76 ? 54.452 4.105 -15.752 1.00 86.31 76 PRO A O 1
ATOM 601 N N . ALA A 1 77 ? 54.738 2.734 -13.987 1.00 80.94 77 ALA A N 1
ATOM 602 C CA . ALA A 1 77 ? 53.379 2.867 -13.443 1.00 80.94 77 ALA A CA 1
ATOM 603 C C . ALA A 1 77 ? 52.894 4.316 -13.328 1.00 80.94 77 ALA A C 1
ATOM 605 O O . ALA A 1 77 ? 51.828 4.675 -13.823 1.00 80.94 77 ALA A O 1
ATOM 606 N N . LYS A 1 78 ? 53.738 5.199 -12.787 1.00 81.06 78 LYS A N 1
ATOM 607 C CA . LYS A 1 78 ? 53.409 6.622 -12.620 1.00 81.06 78 LYS A CA 1
ATOM 608 C C . LYS A 1 78 ? 53.145 7.340 -13.950 1.00 81.06 78 LYS A C 1
ATOM 610 O O . LYS A 1 78 ? 52.325 8.258 -13.997 1.00 81.06 78 LYS A O 1
ATOM 615 N N . VAL A 1 79 ? 53.852 6.949 -15.013 1.00 84.12 79 VAL A N 1
ATOM 616 C CA . VAL A 1 79 ? 53.698 7.530 -16.356 1.00 84.12 79 VAL A CA 1
ATOM 617 C C . VAL A 1 79 ? 52.427 7.004 -17.013 1.00 84.12 79 VAL A C 1
ATOM 619 O O . VAL A 1 79 ? 51.688 7.797 -17.596 1.00 84.12 79 VAL A O 1
ATOM 622 N N . LEU A 1 80 ? 52.149 5.705 -16.869 1.00 83.88 80 LEU A N 1
ATOM 623 C CA . LEU A 1 80 ? 50.930 5.098 -17.390 1.00 83.88 80 LEU A CA 1
ATOM 624 C C . LEU A 1 80 ? 49.688 5.686 -16.715 1.00 83.88 80 LEU A C 1
ATOM 626 O O . LEU A 1 80 ? 48.822 6.193 -17.412 1.00 83.88 80 LEU A O 1
ATOM 630 N N . GLU A 1 81 ? 49.623 5.707 -15.385 1.00 81.69 81 GLU A N 1
ATOM 631 C CA . GLU A 1 81 ? 48.422 6.121 -14.646 1.00 81.69 81 GLU A CA 1
ATOM 632 C C . GLU A 1 81 ? 48.105 7.615 -14.818 1.00 81.69 81 GLU A C 1
ATOM 634 O O . GLU A 1 81 ? 47.032 7.980 -15.301 1.00 81.69 81 GLU A O 1
ATOM 639 N N . SER A 1 82 ? 49.053 8.493 -14.471 1.00 81.31 82 SER A N 1
ATOM 640 C CA . SER A 1 82 ? 48.816 9.947 -14.452 1.00 81.31 82 SER A CA 1
ATOM 641 C C . SER A 1 82 ? 49.042 10.635 -15.804 1.00 81.31 82 SER A C 1
ATOM 643 O O . SER A 1 82 ? 48.458 11.683 -16.086 1.00 81.31 82 SER A O 1
ATOM 645 N N . GLY A 1 83 ? 49.912 10.071 -16.647 1.00 81.25 83 GLY A N 1
ATOM 646 C CA . GLY A 1 83 ? 50.313 10.672 -17.920 1.00 81.25 83 GLY A CA 1
ATOM 647 C C . GLY A 1 83 ? 49.481 10.217 -19.116 1.00 81.25 83 GLY A C 1
ATOM 648 O O . GLY A 1 83 ? 49.362 10.972 -20.084 1.00 81.25 83 GLY A O 1
ATOM 649 N N . ILE A 1 84 ? 48.911 9.008 -19.058 1.00 84.81 84 ILE A N 1
ATOM 650 C CA . ILE A 1 84 ? 48.260 8.358 -20.203 1.00 84.81 84 ILE A CA 1
ATOM 651 C C . ILE A 1 84 ? 46.831 7.921 -19.847 1.00 84.81 84 ILE A C 1
ATOM 653 O O . ILE A 1 84 ? 45.884 8.411 -20.457 1.00 84.81 84 ILE A O 1
ATOM 657 N N . TYR A 1 85 ? 46.649 7.076 -18.833 1.00 86.62 85 TYR A N 1
ATOM 658 C CA . TYR A 1 85 ? 45.370 6.461 -18.478 1.00 86.62 85 TYR A CA 1
ATOM 659 C C . TYR A 1 85 ? 44.328 7.486 -18.015 1.00 86.62 85 TYR A C 1
ATOM 661 O O . TYR A 1 85 ? 43.258 7.579 -18.613 1.00 86.62 85 TYR A O 1
ATOM 669 N N . GLU A 1 86 ? 44.631 8.312 -17.008 1.00 86.44 86 GLU A N 1
ATOM 670 C CA . GLU A 1 86 ? 43.678 9.306 -16.495 1.00 86.44 86 GLU A CA 1
ATOM 671 C C . GLU A 1 86 ? 43.255 10.339 -17.571 1.00 86.44 86 GLU 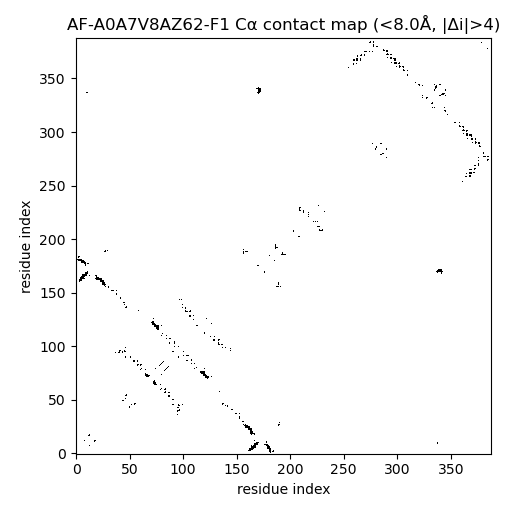A C 1
ATOM 673 O O . GLU A 1 86 ? 42.052 10.580 -17.729 1.00 86.44 86 GLU A O 1
ATOM 678 N N . PRO A 1 87 ? 44.173 10.916 -18.379 1.00 88.38 87 PRO A N 1
ATOM 679 C CA . PRO A 1 87 ? 43.797 11.773 -19.503 1.00 88.38 87 PRO A CA 1
ATOM 680 C C . PRO A 1 87 ? 42.905 11.087 -20.547 1.00 88.38 87 PRO A C 1
ATOM 682 O O . PRO A 1 87 ? 41.949 11.704 -21.021 1.00 88.38 87 PRO A O 1
ATOM 685 N N . LEU A 1 88 ? 43.182 9.827 -20.898 1.00 88.06 88 LEU A N 1
ATOM 686 C CA . LEU A 1 88 ? 42.377 9.069 -21.861 1.00 88.06 88 LEU A CA 1
ATOM 687 C C . LEU A 1 88 ? 41.008 8.677 -21.291 1.00 88.06 88 LEU A C 1
ATOM 689 O O . LEU A 1 88 ? 40.005 8.751 -22.002 1.00 88.06 88 LEU A O 1
ATOM 693 N N . TYR A 1 89 ? 40.933 8.353 -20.000 1.00 87.44 89 TYR A N 1
ATOM 694 C CA . TYR A 1 89 ? 39.681 8.053 -19.307 1.00 87.44 89 TYR A CA 1
ATOM 695 C C . TYR A 1 89 ? 38.745 9.274 -19.244 1.00 87.44 89 TYR A C 1
ATOM 697 O O . TYR A 1 89 ? 37.528 9.151 -19.407 1.00 87.44 89 TYR A O 1
ATOM 705 N N . ARG A 1 90 ? 39.299 10.487 -19.094 1.00 87.62 90 ARG A N 1
ATOM 706 C CA . ARG A 1 90 ? 38.526 11.743 -19.184 1.00 87.62 90 ARG A CA 1
ATOM 707 C C . ARG A 1 90 ? 37.901 11.958 -20.565 1.00 87.62 90 ARG A C 1
ATOM 709 O O . ARG A 1 90 ? 36.799 12.487 -20.651 1.00 87.62 90 ARG A O 1
ATOM 716 N N . ILE A 1 91 ? 38.584 11.547 -21.634 1.00 88.44 91 ILE A N 1
ATOM 717 C CA . ILE A 1 91 ? 38.029 11.594 -22.996 1.00 88.44 91 ILE A CA 1
ATOM 718 C C . ILE A 1 91 ? 36.960 10.505 -23.167 1.00 88.44 91 ILE A C 1
ATOM 720 O O . ILE A 1 91 ? 35.882 10.776 -23.686 1.00 88.44 91 ILE A O 1
ATOM 724 N N . TYR A 1 92 ? 37.228 9.287 -22.691 1.00 86.81 92 TYR A N 1
ATOM 725 C CA . TYR A 1 92 ? 36.306 8.149 -22.778 1.00 86.81 92 TYR A CA 1
ATOM 726 C C . TYR A 1 92 ? 34.965 8.380 -22.059 1.00 86.81 92 TYR A C 1
ATOM 728 O O . TYR A 1 92 ? 33.923 7.908 -22.517 1.00 86.81 92 TYR A O 1
ATOM 736 N N . SER A 1 93 ? 34.991 9.118 -20.947 1.00 84.38 93 SER A N 1
ATOM 737 C CA . SER A 1 93 ? 33.805 9.488 -20.162 1.00 84.38 93 SER A CA 1
ATOM 738 C C . SER A 1 93 ? 33.022 10.681 -20.730 1.00 84.38 93 SER A C 1
ATOM 740 O O . SER A 1 93 ? 31.944 10.997 -20.224 1.00 84.38 93 SER A O 1
ATOM 742 N N . ALA A 1 94 ? 33.519 11.333 -21.785 1.00 83.38 94 ALA A N 1
ATOM 743 C CA . ALA A 1 94 ? 32.810 12.403 -22.478 1.00 83.38 94 ALA A CA 1
ATOM 744 C C . ALA A 1 94 ? 31.829 11.867 -23.543 1.00 83.38 94 ALA A C 1
ATOM 746 O O . ALA A 1 94 ? 31.860 10.701 -23.934 1.00 83.38 94 ALA A O 1
ATOM 747 N N . ASN A 1 95 ? 30.950 12.740 -24.052 1.00 76.38 95 ASN A N 1
ATOM 748 C CA . ASN A 1 95 ? 29.995 12.404 -25.117 1.00 76.38 95 ASN A CA 1
ATOM 749 C C . ASN A 1 95 ? 30.680 12.377 -26.497 1.00 76.38 95 ASN A C 1
ATOM 751 O O . ASN A 1 95 ? 30.536 13.306 -27.292 1.00 76.38 95 ASN A O 1
ATOM 755 N N . ILE A 1 96 ? 31.430 11.312 -26.766 1.00 84.00 96 ILE A N 1
ATOM 756 C CA . ILE A 1 96 ? 32.125 11.059 -28.038 1.00 84.00 96 ILE A CA 1
ATOM 757 C C . ILE A 1 96 ? 31.386 10.005 -28.883 1.00 84.00 96 ILE A C 1
ATOM 759 O O . ILE A 1 96 ? 30.488 9.309 -28.395 1.00 84.00 96 ILE A O 1
ATOM 763 N N . ARG A 1 97 ? 31.747 9.868 -30.165 1.00 85.50 97 ARG A N 1
ATOM 764 C CA . ARG A 1 97 ? 31.117 8.892 -31.072 1.00 85.50 97 ARG A CA 1
ATOM 765 C C . ARG A 1 97 ? 31.393 7.461 -30.598 1.00 85.50 97 ARG A C 1
ATOM 767 O O . ARG A 1 97 ? 32.495 7.152 -30.154 1.00 85.50 97 ARG A O 1
ATOM 774 N N . LYS A 1 98 ? 30.419 6.550 -30.745 1.00 82.94 98 LYS A N 1
ATOM 775 C CA . LYS A 1 98 ? 30.559 5.140 -30.314 1.00 82.94 98 LYS A CA 1
ATOM 776 C C . LYS A 1 98 ? 31.806 4.430 -30.881 1.00 82.94 98 LYS A C 1
ATOM 778 O O . LYS A 1 98 ? 32.451 3.726 -30.108 1.00 82.94 98 LYS A O 1
ATOM 783 N N . PRO A 1 99 ? 32.181 4.590 -32.169 1.00 85.44 99 PRO A N 1
ATOM 784 C CA . PRO A 1 99 ? 33.404 3.978 -32.694 1.00 85.44 99 PRO A CA 1
ATOM 785 C C . PRO A 1 99 ? 34.671 4.516 -32.016 1.00 85.44 99 PRO A C 1
ATOM 787 O O . PRO A 1 99 ? 35.536 3.737 -31.627 1.00 85.44 99 PRO A O 1
ATOM 790 N N . GLU A 1 100 ? 34.740 5.831 -31.782 1.00 86.62 100 GLU A N 1
ATOM 791 C CA . GLU A 1 100 ? 35.854 6.465 -31.066 1.00 86.62 100 GLU A CA 1
ATOM 792 C C . GLU A 1 100 ? 35.922 5.996 -29.607 1.00 86.62 100 GLU A C 1
ATOM 794 O O . GLU A 1 100 ? 37.000 5.690 -29.095 1.00 86.62 100 GLU A O 1
ATOM 799 N N . GLN A 1 101 ? 34.762 5.853 -28.963 1.00 87.38 101 GLN A N 1
ATOM 800 C CA . GLN A 1 101 ? 34.641 5.297 -27.620 1.00 87.38 101 GLN A CA 1
ATOM 801 C C . GLN A 1 101 ? 35.125 3.842 -27.553 1.00 87.38 101 GLN A C 1
ATOM 803 O O . GLN A 1 101 ? 35.805 3.475 -26.599 1.00 87.38 101 GLN A O 1
ATOM 808 N N . ALA A 1 102 ? 34.831 3.019 -28.565 1.00 87.44 102 ALA A N 1
ATOM 809 C CA . ALA A 1 102 ? 35.275 1.626 -28.630 1.00 87.44 102 ALA A CA 1
ATOM 810 C C . ALA A 1 102 ? 36.797 1.503 -28.813 1.00 87.44 102 ALA A C 1
ATOM 812 O O . ALA A 1 102 ? 37.434 0.666 -28.166 1.00 87.44 102 ALA A O 1
ATOM 813 N N . TRP A 1 103 ? 37.398 2.353 -29.650 1.00 89.31 103 TRP A N 1
ATOM 814 C CA . TRP A 1 103 ? 38.855 2.400 -29.801 1.00 89.31 103 TRP A CA 1
ATOM 815 C C . TRP A 1 103 ? 39.542 2.874 -28.516 1.00 89.31 103 TRP A C 1
ATOM 817 O O . TRP A 1 103 ? 40.507 2.248 -28.088 1.00 89.31 103 TRP A O 1
ATOM 827 N N . LEU A 1 104 ? 39.007 3.900 -27.843 1.00 88.44 104 LEU A N 1
ATOM 828 C CA . LEU A 1 104 ? 39.502 4.328 -26.528 1.00 88.44 104 LEU A CA 1
ATOM 829 C C . LEU A 1 104 ? 39.348 3.239 -25.466 1.00 88.44 104 LEU A C 1
ATOM 831 O O . LEU A 1 104 ? 40.280 3.010 -24.704 1.00 88.44 104 LEU A O 1
ATOM 835 N N . ASN A 1 105 ? 38.219 2.529 -25.444 1.00 89.75 105 ASN A N 1
ATOM 836 C CA . ASN A 1 105 ? 38.014 1.406 -24.532 1.00 89.75 105 ASN A CA 1
ATOM 837 C C . ASN A 1 105 ? 39.039 0.292 -24.770 1.00 89.75 105 ASN A C 1
ATOM 839 O O . ASN A 1 105 ? 39.560 -0.271 -23.820 1.00 89.75 105 ASN A O 1
ATOM 843 N N . THR A 1 106 ? 39.367 0.006 -26.033 1.00 87.00 106 THR A N 1
ATOM 844 C CA . THR A 1 106 ? 40.398 -0.985 -26.384 1.00 87.00 106 THR A CA 1
ATOM 845 C C . THR A 1 106 ? 41.761 -0.587 -25.813 1.00 87.00 106 THR A C 1
ATOM 847 O O . THR A 1 106 ? 42.472 -1.434 -25.284 1.00 87.00 106 THR A O 1
ATOM 850 N N . ILE A 1 107 ? 42.105 0.705 -25.872 1.00 86.81 107 ILE A N 1
ATOM 851 C CA . ILE A 1 107 ? 43.342 1.238 -25.287 1.00 86.81 107 ILE A CA 1
ATOM 852 C C . ILE A 1 107 ? 43.303 1.139 -23.755 1.00 86.81 107 ILE A C 1
ATOM 854 O O . ILE A 1 107 ? 44.259 0.663 -23.157 1.00 86.81 107 ILE A O 1
ATOM 858 N N . LEU A 1 108 ? 42.203 1.558 -23.121 1.00 87.00 108 LEU A N 1
ATOM 859 C CA . LEU A 1 108 ? 42.068 1.592 -21.661 1.00 87.00 108 LEU A CA 1
ATOM 860 C C . LEU A 1 108 ? 42.040 0.194 -21.034 1.00 87.00 108 LEU A C 1
ATOM 862 O O . LEU A 1 108 ? 42.731 -0.030 -20.050 1.00 87.00 108 LEU A O 1
ATOM 866 N N . VAL A 1 109 ? 41.304 -0.754 -21.620 1.00 85.62 109 VAL A N 1
ATOM 867 C CA . VAL A 1 109 ? 41.235 -2.147 -21.138 1.00 85.62 109 VAL A CA 1
ATOM 868 C C . VAL A 1 109 ? 42.589 -2.841 -21.265 1.00 85.62 109 VAL A C 1
ATOM 870 O O . VAL A 1 109 ? 42.982 -3.583 -20.372 1.00 85.62 109 VAL A O 1
ATOM 873 N N . ALA A 1 110 ? 43.332 -2.575 -22.342 1.00 81.81 110 ALA A N 1
ATOM 874 C CA . ALA A 1 110 ? 44.688 -3.097 -22.491 1.00 81.81 110 ALA A CA 1
ATOM 875 C C . ALA A 1 110 ? 45.677 -2.492 -21.474 1.00 81.81 110 ALA A C 1
ATOM 877 O O . ALA A 1 110 ? 46.749 -3.053 -21.274 1.00 81.81 110 ALA A O 1
ATOM 878 N N . MET A 1 111 ? 45.332 -1.361 -20.846 1.00 76.88 111 MET A N 1
ATOM 879 C CA . MET A 1 111 ? 46.152 -0.611 -19.885 1.00 76.88 111 MET A CA 1
ATOM 880 C C . MET A 1 111 ? 45.613 -0.674 -18.448 1.00 76.88 111 MET A C 1
ATOM 882 O O . MET A 1 111 ? 45.982 0.182 -17.644 1.00 76.88 111 MET A O 1
ATOM 886 N N . ASP A 1 112 ? 44.734 -1.631 -18.134 1.00 68.94 112 ASP A N 1
ATOM 887 C CA . ASP A 1 112 ? 44.068 -1.706 -16.829 1.00 68.94 112 ASP A CA 1
ATOM 888 C C . ASP A 1 112 ? 45.094 -1.773 -15.677 1.00 68.94 112 ASP A C 1
ATOM 890 O O . ASP A 1 112 ? 45.922 -2.694 -15.640 1.00 68.94 112 ASP A O 1
ATOM 894 N N . PRO A 1 113 ? 45.100 -0.784 -14.761 1.00 61.69 113 PRO A N 1
ATOM 895 C CA . PRO A 1 113 ? 46.116 -0.697 -13.733 1.00 61.69 113 PRO A CA 1
ATOM 896 C C . PRO A 1 113 ? 46.049 -1.842 -12.697 1.00 61.69 113 PRO A C 1
ATOM 898 O O . PRO A 1 113 ? 45.025 -2.098 -12.071 1.00 61.69 113 PRO A O 1
ATOM 901 N N . ALA A 1 114 ? 47.182 -2.495 -12.440 1.00 57.69 114 ALA A N 1
ATOM 902 C CA . ALA A 1 114 ? 47.412 -3.529 -11.452 1.00 57.69 114 ALA A CA 1
ATOM 903 C C . ALA A 1 114 ? 48.072 -2.856 -10.247 1.00 57.69 114 ALA A C 1
ATOM 905 O O . ALA A 1 114 ? 49.187 -2.345 -10.314 1.00 57.69 114 ALA A O 1
ATOM 906 N N . LEU A 1 115 ? 47.355 -2.863 -9.127 1.00 55.38 115 LEU A N 1
ATOM 907 C CA . LEU A 1 115 ? 47.519 -1.935 -8.005 1.00 55.38 115 LEU A CA 1
ATOM 908 C C . LEU A 1 115 ? 48.854 -1.957 -7.227 1.00 55.38 115 LEU A C 1
ATOM 910 O O . LEU A 1 115 ? 48.932 -1.249 -6.231 1.00 55.38 115 LEU A O 1
ATOM 914 N N . ASN A 1 116 ? 49.891 -2.719 -7.606 1.00 56.78 116 ASN A N 1
ATOM 915 C CA . ASN A 1 116 ? 51.085 -2.893 -6.755 1.00 56.78 116 ASN A CA 1
ATOM 916 C C . ASN A 1 116 ? 52.439 -3.125 -7.471 1.00 56.78 116 ASN A C 1
ATOM 918 O O . ASN A 1 116 ? 53.397 -3.511 -6.799 1.00 56.78 116 ASN A O 1
ATOM 922 N N . ASP A 1 117 ? 52.567 -2.888 -8.782 1.00 66.69 117 ASP A N 1
ATOM 923 C CA . ASP A 1 117 ? 53.833 -3.107 -9.515 1.00 66.69 117 ASP A CA 1
ATOM 924 C C . ASP A 1 117 ? 54.523 -1.772 -9.897 1.00 66.69 117 ASP A C 1
ATOM 926 O O . ASP A 1 117 ? 53.845 -0.849 -10.357 1.00 66.69 117 ASP A O 1
ATOM 930 N N . PRO A 1 118 ? 55.852 -1.592 -9.716 1.00 73.81 118 PRO A N 1
ATOM 931 C CA . PRO A 1 118 ? 56.584 -0.412 -10.199 1.00 73.81 118 PRO A CA 1
ATOM 932 C C . PRO A 1 118 ? 56.485 -0.154 -11.716 1.00 73.81 118 PRO A C 1
ATOM 934 O O . PRO A 1 118 ? 56.682 0.992 -12.150 1.00 73.81 118 PRO A O 1
ATOM 937 N N . ALA A 1 119 ? 56.187 -1.174 -12.525 1.00 78.19 119 ALA A N 1
ATOM 938 C CA . ALA A 1 119 ? 55.995 -1.048 -13.968 1.00 78.19 119 ALA A CA 1
ATOM 939 C C . ALA A 1 119 ? 54.894 -1.984 -14.483 1.00 78.19 119 ALA A C 1
ATOM 941 O O . ALA A 1 119 ? 54.634 -3.044 -13.929 1.00 78.19 119 ALA A O 1
ATOM 942 N N . TYR A 1 120 ? 54.257 -1.578 -15.576 1.00 79.56 120 TYR A N 1
ATOM 943 C CA . TYR A 1 120 ? 53.237 -2.351 -16.271 1.00 79.56 120 TYR A CA 1
ATOM 944 C C . TYR A 1 120 ? 53.843 -3.120 -17.418 1.00 79.56 120 TYR A C 1
ATOM 946 O O . TYR A 1 120 ? 54.489 -2.506 -18.263 1.00 79.56 120 TYR A O 1
ATOM 954 N N . HIS A 1 121 ? 53.583 -4.421 -17.476 1.00 83.19 121 HIS A N 1
ATOM 955 C CA . HIS A 1 121 ? 54.087 -5.307 -18.517 1.00 83.19 121 HIS A CA 1
ATOM 956 C C . HIS A 1 121 ? 52.989 -5.619 -19.539 1.00 83.19 121 HIS A C 1
ATOM 958 O O . HIS A 1 121 ? 51.892 -6.043 -19.184 1.00 83.19 121 HIS A O 1
ATOM 964 N N . PHE A 1 122 ? 53.306 -5.434 -20.815 1.00 82.94 122 PHE A N 1
ATOM 965 C CA . PHE A 1 122 ? 52.419 -5.614 -21.959 1.00 82.94 122 PHE A CA 1
ATOM 966 C C . PHE A 1 122 ? 52.984 -6.680 -22.890 1.00 82.94 122 PHE A C 1
ATOM 968 O O . PHE A 1 122 ? 54.191 -6.698 -23.170 1.00 82.94 122 PHE A O 1
ATOM 975 N N . LYS A 1 123 ? 52.117 -7.529 -23.445 1.00 85.50 123 LYS A N 1
ATOM 976 C CA . LYS A 1 123 ? 52.521 -8.445 -24.516 1.00 85.50 123 LYS A CA 1
ATOM 977 C C . LYS A 1 123 ? 52.674 -7.680 -25.831 1.00 85.50 123 LYS A C 1
ATOM 979 O O . LYS A 1 123 ? 52.140 -6.584 -26.013 1.00 85.50 123 LYS A O 1
ATOM 984 N N . ALA A 1 124 ? 53.370 -8.288 -26.789 1.00 82.12 124 ALA A N 1
ATOM 985 C CA . ALA A 1 124 ? 53.490 -7.733 -28.137 1.00 82.12 124 ALA A CA 1
ATOM 986 C C . ALA A 1 124 ? 52.115 -7.517 -28.808 1.00 82.12 124 ALA A C 1
ATOM 988 O O . ALA A 1 124 ? 51.918 -6.510 -29.489 1.00 82.12 124 ALA A O 1
ATOM 989 N N . ASP A 1 125 ? 51.154 -8.410 -28.551 1.00 83.25 125 ASP A N 1
ATOM 990 C CA . ASP A 1 125 ? 49.783 -8.322 -29.073 1.00 83.25 125 ASP A CA 1
ATOM 991 C C . ASP A 1 125 ? 48.994 -7.142 -28.480 1.00 83.25 125 ASP A C 1
ATOM 993 O O . ASP A 1 125 ? 48.236 -6.476 -29.194 1.00 83.25 125 ASP A O 1
ATOM 997 N N . ASP A 1 126 ? 49.204 -6.837 -27.195 1.00 82.00 126 ASP A N 1
ATOM 998 C CA . ASP A 1 126 ? 48.559 -5.709 -26.513 1.00 82.00 126 ASP A CA 1
ATOM 999 C C . ASP A 1 126 ? 49.061 -4.389 -27.103 1.00 82.00 126 ASP A C 1
ATOM 1001 O O . ASP A 1 126 ? 48.271 -3.519 -27.477 1.00 82.00 126 ASP A O 1
ATOM 1005 N N . LYS A 1 127 ? 50.383 -4.274 -27.297 1.00 84.44 127 LYS A N 1
ATOM 1006 C CA . LYS A 1 127 ? 51.001 -3.118 -27.958 1.00 84.44 127 LYS A CA 1
ATOM 1007 C C . LYS A 1 127 ? 50.481 -2.929 -29.385 1.00 84.44 127 LYS A C 1
ATOM 1009 O O . LYS A 1 127 ? 50.088 -1.819 -29.742 1.00 84.44 127 LYS A O 1
ATOM 1014 N N . ALA A 1 128 ? 50.425 -3.995 -30.185 1.00 85.06 128 ALA A N 1
ATOM 1015 C CA . ALA A 1 128 ? 49.906 -3.929 -31.552 1.00 85.06 128 ALA A CA 1
ATOM 1016 C C . ALA A 1 128 ? 48.425 -3.500 -31.590 1.00 85.06 128 ALA A C 1
ATOM 1018 O O . ALA A 1 128 ? 48.017 -2.728 -32.462 1.00 85.06 128 ALA A O 1
ATOM 1019 N N . SER A 1 129 ? 47.622 -3.956 -30.624 1.00 85.44 129 SER A N 1
ATOM 1020 C CA . SER A 1 129 ? 46.209 -3.579 -30.487 1.00 85.44 129 SER A CA 1
ATOM 1021 C C . SER A 1 129 ? 46.041 -2.103 -30.113 1.00 85.44 129 SER A C 1
ATOM 1023 O O . SER A 1 129 ? 45.216 -1.406 -30.713 1.00 85.44 129 SER A O 1
ATOM 1025 N N . ILE A 1 130 ? 46.864 -1.606 -29.185 1.00 85.88 130 ILE A N 1
ATOM 1026 C CA . ILE A 1 130 ? 46.904 -0.195 -28.777 1.00 85.88 130 ILE A CA 1
ATOM 1027 C C . ILE A 1 130 ? 47.316 0.697 -29.956 1.00 85.88 130 ILE A C 1
ATOM 1029 O O . ILE A 1 130 ? 46.625 1.669 -30.262 1.00 85.88 130 ILE A O 1
ATOM 1033 N N . GLU A 1 131 ? 48.398 0.361 -30.661 1.00 87.12 131 GLU A N 1
ATOM 1034 C CA . GLU A 1 131 ? 48.879 1.136 -31.814 1.00 87.12 131 GLU A CA 1
ATOM 1035 C C . GLU A 1 131 ? 47.840 1.180 -32.943 1.00 87.12 131 GLU A C 1
ATOM 1037 O O . GLU A 1 131 ? 47.599 2.239 -33.530 1.00 87.12 131 GLU A O 1
ATOM 1042 N N . LYS A 1 132 ? 47.151 0.061 -33.194 1.00 88.44 132 LYS A N 1
ATOM 1043 C CA . LYS A 1 132 ? 46.055 -0.014 -34.168 1.00 88.44 132 LYS A CA 1
ATOM 1044 C C . LYS A 1 132 ? 44.862 0.861 -33.771 1.00 88.44 132 LYS A C 1
ATOM 1046 O O . LYS A 1 132 ? 44.301 1.537 -34.634 1.00 88.44 132 LYS A O 1
ATOM 1051 N N . ALA A 1 133 ? 44.480 0.877 -32.494 1.00 86.62 133 ALA A N 1
ATOM 1052 C CA . ALA A 1 133 ? 43.393 1.719 -31.994 1.00 86.62 133 ALA A CA 1
ATOM 1053 C C . ALA A 1 133 ? 43.747 3.218 -32.053 1.00 86.62 133 ALA A C 1
ATOM 1055 O O . ALA A 1 133 ? 42.917 4.032 -32.463 1.00 86.62 133 ALA A O 1
ATOM 1056 N N . VAL A 1 134 ? 44.993 3.583 -31.731 1.00 86.94 134 VAL A N 1
ATOM 1057 C CA . VAL A 1 134 ? 45.504 4.959 -31.869 1.00 86.94 134 VAL A CA 1
ATOM 1058 C C . VAL A 1 134 ? 45.526 5.395 -33.336 1.00 86.94 134 VAL A C 1
ATOM 1060 O O . VAL A 1 134 ? 45.106 6.510 -33.652 1.00 86.94 134 VAL A O 1
ATOM 1063 N N . ALA A 1 135 ? 45.970 4.526 -34.248 1.00 87.19 135 ALA A N 1
ATOM 1064 C CA . ALA A 1 135 ? 45.951 4.804 -35.682 1.00 87.19 135 ALA A CA 1
ATOM 1065 C C . ALA A 1 135 ? 44.517 5.016 -36.198 1.00 87.19 135 ALA A C 1
ATOM 1067 O O . ALA A 1 135 ? 44.268 6.000 -36.893 1.00 87.19 135 ALA A O 1
ATOM 1068 N N . ALA A 1 136 ? 43.572 4.161 -35.790 1.00 86.44 136 ALA A N 1
ATOM 1069 C CA . ALA A 1 136 ? 42.161 4.273 -36.163 1.00 86.44 136 ALA A CA 1
ATOM 1070 C C . ALA A 1 136 ? 41.510 5.577 -35.664 1.00 86.44 136 ALA A C 1
ATOM 1072 O O . ALA A 1 136 ? 40.751 6.199 -36.405 1.00 86.44 136 ALA A O 1
ATOM 1073 N N . LEU A 1 137 ? 41.848 6.030 -34.450 1.00 85.44 137 LEU A N 1
ATOM 1074 C CA . LEU A 1 137 ? 41.401 7.321 -33.906 1.00 85.44 137 LEU A CA 1
ATOM 1075 C C . LEU A 1 137 ? 42.008 8.522 -34.646 1.00 85.44 137 LEU A C 1
ATOM 1077 O O . LEU A 1 137 ? 41.345 9.543 -34.817 1.00 85.44 137 LEU A O 1
ATOM 1081 N N . ASN A 1 138 ? 43.25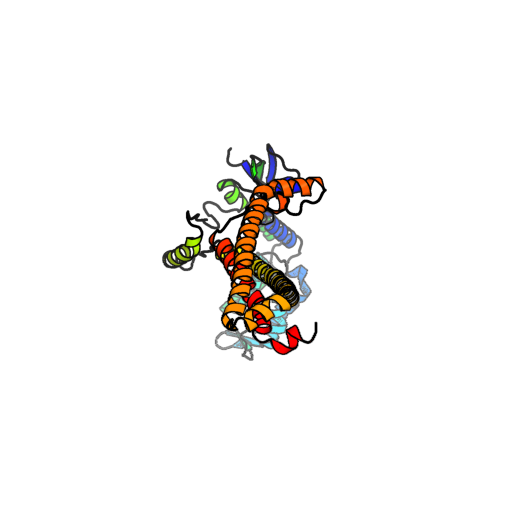7 8.418 -35.105 1.00 85.69 138 ASN A N 1
ATOM 1082 C CA . ASN A 1 138 ? 43.921 9.496 -35.844 1.00 85.69 138 ASN A CA 1
ATOM 1083 C C . ASN A 1 138 ? 43.424 9.625 -37.291 1.00 85.69 138 ASN A C 1
ATOM 1085 O O . ASN A 1 138 ? 43.410 10.734 -37.826 1.00 85.69 138 ASN A O 1
ATOM 1089 N N . SER A 1 139 ? 43.014 8.515 -37.910 1.00 85.00 139 SER A N 1
ATOM 1090 C CA . SER A 1 139 ? 42.441 8.470 -39.260 1.00 85.00 139 SER A CA 1
ATOM 1091 C C . SER A 1 139 ? 40.912 8.365 -39.255 1.00 85.00 139 SER A C 1
ATOM 1093 O O . SER A 1 139 ? 40.335 7.866 -40.223 1.00 85.00 139 SER A O 1
ATOM 1095 N N . SER A 1 140 ? 40.254 8.747 -38.156 1.00 81.81 140 SER A N 1
ATOM 1096 C CA . SER A 1 140 ? 38.805 8.627 -38.035 1.00 81.81 140 SER A CA 1
ATOM 1097 C C . SER A 1 140 ? 38.098 9.581 -39.003 1.00 81.81 140 SER A C 1
ATOM 1099 O O . SER A 1 140 ? 38.438 10.761 -39.115 1.00 81.81 140 SER A O 1
ATOM 1101 N N . ASP A 1 141 ? 37.113 9.048 -39.723 1.00 83.06 141 ASP A N 1
ATOM 1102 C CA . ASP A 1 141 ? 36.281 9.798 -40.662 1.00 83.06 141 ASP A CA 1
ATOM 1103 C C . ASP A 1 141 ? 34.968 10.174 -39.969 1.00 83.06 141 ASP A C 1
ATOM 1105 O O . ASP A 1 141 ? 34.108 9.322 -39.725 1.00 83.06 141 ASP A O 1
ATOM 1109 N N . ALA A 1 142 ? 34.853 11.453 -39.610 1.00 80.75 142 ALA A N 1
ATOM 1110 C CA . ALA A 1 142 ? 33.697 12.000 -38.912 1.00 80.75 142 ALA A CA 1
ATOM 1111 C C . ALA A 1 142 ? 32.409 11.818 -39.719 1.00 80.75 142 ALA A C 1
ATOM 1113 O O . ALA A 1 142 ? 31.416 11.343 -39.178 1.00 80.75 142 ALA A O 1
ATOM 1114 N N . GLU A 1 143 ? 32.447 12.120 -41.019 1.00 81.06 143 GLU A N 1
ATOM 1115 C CA . GLU A 1 143 ? 31.274 12.078 -41.893 1.00 81.06 143 GLU A CA 1
ATOM 1116 C C . GLU A 1 143 ? 30.761 10.650 -42.056 1.00 81.06 143 GLU A C 1
ATOM 1118 O O . GLU A 1 143 ? 29.553 10.401 -42.004 1.00 81.06 143 GLU A O 1
ATOM 1123 N N . LYS A 1 144 ? 31.675 9.684 -42.193 1.00 83.75 144 LYS A N 1
ATOM 1124 C CA . LYS A 1 144 ? 31.308 8.267 -42.257 1.00 83.75 144 LYS A CA 1
ATOM 1125 C C . LYS A 1 144 ? 30.695 7.776 -40.944 1.00 83.75 144 LYS A C 1
ATOM 1127 O O . LYS A 1 144 ? 29.665 7.102 -40.973 1.00 83.75 144 LYS A O 1
ATOM 1132 N N . MET A 1 145 ? 31.298 8.119 -39.804 1.00 82.62 145 MET A N 1
ATOM 1133 C CA . MET A 1 145 ? 30.773 7.737 -38.488 1.00 82.62 145 MET A CA 1
ATOM 1134 C C . MET A 1 145 ? 29.410 8.380 -38.212 1.00 82.62 145 MET A C 1
ATOM 1136 O O . MET A 1 145 ? 28.511 7.701 -37.716 1.00 82.62 145 MET A O 1
ATOM 1140 N N . ASP A 1 146 ? 29.233 9.649 -38.576 1.00 81.44 146 ASP A N 1
ATOM 1141 C CA . ASP A 1 146 ? 27.968 10.371 -38.433 1.00 81.44 146 ASP A CA 1
ATOM 1142 C C . ASP A 1 146 ? 26.903 9.775 -39.357 1.00 81.44 146 ASP A C 1
ATOM 1144 O O . ASP A 1 146 ? 25.782 9.510 -38.924 1.00 81.44 146 ASP A O 1
ATOM 1148 N N . GLY A 1 147 ? 27.263 9.440 -40.598 1.00 80.00 147 GLY A N 1
ATOM 1149 C CA . GLY A 1 147 ? 26.388 8.726 -41.525 1.00 80.00 147 GLY A CA 1
ATOM 1150 C C . GLY A 1 147 ? 25.916 7.372 -40.987 1.00 80.00 147 GLY A C 1
ATOM 1151 O O . GLY A 1 147 ? 24.746 7.023 -41.150 1.00 80.00 147 GLY A O 1
ATOM 1152 N N . ASP A 1 148 ? 26.784 6.617 -40.316 1.00 79.00 148 ASP A N 1
ATOM 1153 C CA . ASP A 1 148 ? 26.428 5.323 -39.725 1.00 79.00 148 ASP A CA 1
ATOM 1154 C C . ASP A 1 148 ? 25.588 5.473 -38.441 1.00 79.00 148 ASP A C 1
ATOM 1156 O O . ASP A 1 148 ? 24.632 4.715 -38.245 1.00 79.00 148 ASP A O 1
ATOM 1160 N N . ILE A 1 149 ? 25.845 6.500 -37.620 1.00 75.88 149 ILE A N 1
ATOM 1161 C CA . ILE A 1 149 ? 24.993 6.871 -36.474 1.00 75.88 149 ILE A CA 1
ATOM 1162 C C . ILE A 1 149 ? 23.585 7.255 -36.955 1.00 75.88 149 ILE A C 1
ATOM 1164 O O . ILE A 1 149 ? 22.591 6.740 -36.439 1.00 75.88 149 ILE A O 1
ATOM 1168 N N . LEU A 1 150 ? 23.487 8.109 -37.977 1.00 74.56 150 LEU A N 1
ATOM 1169 C CA . LEU A 1 150 ? 22.216 8.577 -38.537 1.00 74.56 150 LEU A CA 1
ATOM 1170 C C . LEU A 1 150 ? 21.448 7.463 -39.265 1.00 74.56 150 LEU A C 1
ATOM 1172 O O . LEU A 1 150 ? 20.218 7.431 -39.217 1.00 74.56 150 LEU A O 1
ATOM 1176 N N . LYS A 1 151 ? 22.133 6.507 -39.908 1.00 75.94 151 LYS A N 1
ATOM 1177 C CA . LYS A 1 151 ? 21.484 5.286 -40.424 1.00 75.94 151 LYS A CA 1
ATOM 1178 C C . LYS A 1 151 ? 20.896 4.444 -39.292 1.00 75.94 151 LYS A C 1
ATOM 1180 O O . LYS A 1 151 ? 19.800 3.920 -39.464 1.00 75.94 151 LYS A O 1
ATOM 1185 N N . GLY A 1 152 ? 21.575 4.365 -38.146 1.00 68.19 152 GLY A N 1
ATOM 1186 C CA . GLY A 1 152 ? 21.055 3.728 -36.934 1.00 68.19 152 GLY A CA 1
ATOM 1187 C C . GLY A 1 152 ? 19.783 4.394 -36.397 1.00 68.19 152 GLY A C 1
ATOM 1188 O O . GLY A 1 152 ? 18.900 3.708 -35.902 1.00 68.19 152 GLY A O 1
ATOM 1189 N N . LEU A 1 153 ? 19.613 5.708 -36.587 1.00 66.81 153 LEU A N 1
ATOM 1190 C CA . LEU A 1 153 ? 18.372 6.407 -36.223 1.00 66.81 153 LEU A CA 1
ATOM 1191 C C . LEU A 1 153 ? 17.165 5.996 -37.083 1.00 66.81 153 LEU A C 1
ATOM 1193 O O . LEU A 1 153 ? 16.027 6.247 -36.697 1.00 66.81 153 LEU A O 1
ATOM 1197 N N . LYS A 1 154 ? 17.360 5.339 -38.235 1.00 61.25 154 LYS A N 1
ATOM 1198 C CA . LYS A 1 154 ? 16.235 4.830 -39.041 1.00 61.25 154 LYS A CA 1
ATOM 1199 C C . LYS A 1 154 ? 15.518 3.640 -38.395 1.00 61.25 154 LYS A C 1
ATOM 1201 O O . LYS A 1 154 ? 14.412 3.333 -38.826 1.00 61.25 154 LYS A O 1
ATOM 1206 N N . SER A 1 155 ? 16.103 2.992 -37.380 1.00 61.22 155 SER A N 1
ATOM 1207 C CA . SER A 1 155 ? 15.428 1.952 -36.584 1.00 61.22 155 SER A CA 1
ATOM 1208 C C . SER A 1 155 ? 14.680 2.503 -35.365 1.00 61.22 155 SER A C 1
ATOM 1210 O O . SER A 1 155 ? 14.225 1.728 -34.527 1.00 61.22 155 SER A O 1
ATOM 1212 N N . ILE A 1 156 ? 14.551 3.827 -35.249 1.00 66.75 156 ILE A N 1
ATOM 1213 C CA . ILE A 1 156 ? 13.751 4.474 -34.208 1.00 66.75 156 ILE A CA 1
ATOM 1214 C C . ILE A 1 156 ? 12.274 4.184 -34.438 1.00 66.75 156 ILE A C 1
ATOM 1216 O O . ILE A 1 156 ? 11.747 4.334 -35.542 1.00 66.75 156 ILE A O 1
ATOM 1220 N N . VAL A 1 157 ? 11.587 3.821 -33.360 1.00 65.94 157 VAL A N 1
ATOM 1221 C CA . VAL A 1 157 ? 10.151 3.567 -33.398 1.00 65.94 157 VAL A CA 1
ATOM 1222 C C . VAL A 1 157 ? 9.428 4.891 -33.635 1.00 65.94 157 VAL A C 1
ATOM 1224 O O . VAL A 1 157 ? 9.553 5.822 -32.849 1.00 65.94 157 VAL A O 1
ATOM 1227 N N . LEU A 1 158 ? 8.656 5.025 -34.707 1.00 70.69 158 LEU A N 1
ATOM 1228 C CA . LEU A 1 158 ? 7.907 6.263 -34.927 1.00 70.69 158 LEU A CA 1
ATOM 1229 C C . LEU A 1 158 ? 6.839 6.464 -33.836 1.00 70.69 158 LEU A C 1
ATOM 1231 O O . LEU A 1 158 ? 6.281 5.478 -33.344 1.00 70.69 158 LEU A O 1
ATOM 1235 N N . PRO A 1 159 ? 6.521 7.722 -33.468 1.00 76.38 159 PRO A N 1
ATOM 1236 C CA . PRO A 1 159 ? 5.395 8.000 -32.589 1.00 76.38 159 PRO A CA 1
ATOM 1237 C C . PRO A 1 159 ? 4.124 7.349 -33.133 1.00 76.38 159 PRO A C 1
ATOM 1239 O O . PRO A 1 159 ? 3.834 7.448 -34.329 1.00 76.38 159 PRO A O 1
ATOM 1242 N N . LYS A 1 160 ? 3.366 6.693 -32.257 1.00 83.88 160 LYS A N 1
ATOM 1243 C CA . LYS A 1 160 ? 2.092 6.064 -32.620 1.00 83.88 160 LYS A CA 1
ATOM 1244 C C . LYS A 1 160 ? 0.942 6.939 -32.153 1.00 83.88 160 LYS A C 1
ATOM 1246 O O . LYS A 1 160 ? 0.991 7.502 -31.062 1.00 83.88 160 LYS A O 1
ATOM 1251 N N . GLU A 1 161 ? -0.087 7.048 -32.979 1.00 87.88 161 GLU A N 1
ATOM 1252 C CA . GLU A 1 161 ? -1.348 7.668 -32.584 1.00 87.88 161 GLU A CA 1
ATOM 1253 C C . GLU A 1 161 ? -2.291 6.586 -32.068 1.00 87.88 161 GLU A C 1
ATOM 1255 O O . GLU A 1 161 ? -2.475 5.565 -32.728 1.00 87.88 161 GLU A O 1
ATOM 1260 N N . ALA A 1 162 ? -2.865 6.812 -30.890 1.00 91.81 162 ALA A N 1
ATOM 1261 C CA . ALA A 1 162 ? -3.826 5.920 -30.266 1.00 91.81 162 ALA A CA 1
ATOM 1262 C C . ALA A 1 162 ? -5.096 6.680 -29.872 1.00 91.81 162 ALA A C 1
ATOM 1264 O O . ALA A 1 162 ? -5.029 7.816 -29.408 1.00 91.81 162 ALA A O 1
ATOM 1265 N N . GLU A 1 163 ? -6.255 6.057 -30.056 1.00 94.19 163 GLU A N 1
ATOM 1266 C CA . GLU A 1 163 ? -7.561 6.607 -29.687 1.00 94.19 163 GLU A CA 1
ATOM 1267 C C . GLU A 1 163 ? -7.925 6.202 -28.254 1.00 94.19 163 GLU A C 1
ATOM 1269 O O . GLU A 1 163 ? -7.813 5.032 -27.869 1.00 94.19 163 GLU A O 1
ATOM 1274 N N . VAL A 1 164 ? -8.394 7.156 -27.455 1.00 95.31 164 VAL A N 1
ATOM 1275 C CA . VAL A 1 164 ? -8.846 6.901 -26.085 1.00 95.31 164 VAL A CA 1
ATOM 1276 C C . VAL A 1 164 ? -10.210 6.226 -26.125 1.00 95.31 164 VAL A C 1
ATOM 1278 O O . VAL A 1 164 ? -11.226 6.844 -26.427 1.00 95.31 164 VAL A O 1
ATOM 1281 N N . SER A 1 165 ? -10.239 4.942 -25.790 1.00 94.81 165 SER A N 1
ATOM 1282 C CA . SER A 1 165 ? -11.458 4.126 -25.774 1.00 94.81 165 SER A CA 1
ATOM 1283 C C . SER A 1 165 ? -12.190 4.138 -24.432 1.00 94.81 165 SER A C 1
ATOM 1285 O O . SER A 1 165 ? -13.368 3.790 -24.369 1.00 94.81 165 SER A O 1
ATOM 1287 N N . GLY A 1 166 ? -11.511 4.547 -23.360 1.00 94.06 166 GLY A N 1
ATOM 1288 C CA . GLY A 1 166 ? -12.089 4.610 -22.027 1.00 94.06 166 GLY A CA 1
ATOM 1289 C C . GLY A 1 166 ? -11.189 5.321 -21.026 1.00 94.06 166 GLY A C 1
ATOM 1290 O O . GLY A 1 166 ? -9.981 5.452 -21.232 1.00 94.06 166 GLY A O 1
ATOM 1291 N N . VAL A 1 167 ? -11.799 5.746 -19.922 1.00 92.88 167 VAL A N 1
ATOM 1292 C CA . VAL A 1 167 ? -11.108 6.300 -18.757 1.00 92.88 167 VAL A CA 1
ATOM 1293 C C . VAL A 1 167 ? -11.450 5.435 -17.551 1.00 92.88 167 VAL A C 1
ATOM 1295 O O . VAL A 1 167 ? -12.630 5.209 -17.273 1.00 92.88 167 VAL A O 1
ATOM 1298 N N . TYR A 1 168 ? -10.438 4.918 -16.856 1.00 91.62 168 TYR A N 1
ATOM 1299 C CA . TYR A 1 168 ? -10.636 4.117 -15.648 1.00 91.62 168 TYR A CA 1
ATOM 1300 C C . TYR A 1 168 ? -10.400 4.969 -14.396 1.00 91.62 168 TYR A C 1
ATOM 1302 O O . TYR A 1 168 ? -9.574 5.880 -14.395 1.00 91.62 168 TYR A O 1
ATOM 1310 N N . GLN A 1 169 ? -11.118 4.672 -13.310 1.00 86.25 169 GLN A N 1
ATOM 1311 C CA . GLN A 1 169 ? -10.950 5.397 -12.052 1.00 86.25 169 GLN A CA 1
ATOM 1312 C C . GLN A 1 169 ? -9.597 5.053 -11.419 1.00 86.25 169 GLN A C 1
ATOM 1314 O O . GLN A 1 169 ? -9.390 3.932 -10.951 1.00 86.25 169 GLN A O 1
ATOM 1319 N N . ALA A 1 170 ? -8.699 6.032 -11.372 1.00 86.12 170 ALA A N 1
ATOM 1320 C CA . ALA A 1 170 ? -7.429 5.936 -10.669 1.00 86.12 170 ALA A CA 1
ATOM 1321 C C . ALA A 1 170 ? -7.499 6.604 -9.289 1.00 86.12 170 ALA A C 1
ATOM 1323 O O . ALA A 1 170 ? -8.412 7.379 -8.988 1.00 86.12 170 ALA A O 1
ATOM 1324 N N . SER A 1 171 ? -6.534 6.260 -8.438 1.00 80.44 171 SER A N 1
ATOM 1325 C CA . SER A 1 171 ? -6.413 6.736 -7.060 1.00 80.44 171 SER A CA 1
ATOM 1326 C C . SER A 1 171 ? -5.004 7.250 -6.828 1.00 80.44 171 SER A C 1
ATOM 1328 O O . SER A 1 171 ? -4.051 6.596 -7.234 1.00 80.44 171 SER A O 1
ATOM 1330 N N . GLN A 1 172 ? -4.849 8.370 -6.126 1.00 76.94 172 GLN A N 1
ATOM 1331 C CA . GLN A 1 172 ? -3.523 8.818 -5.685 1.00 76.94 172 GLN A CA 1
ATOM 1332 C C . GLN A 1 172 ? -2.963 7.937 -4.556 1.00 76.94 172 GLN A C 1
ATOM 1334 O O . GLN A 1 172 ? -1.757 7.921 -4.323 1.00 76.94 172 GLN A O 1
ATOM 1339 N N . MET A 1 173 ? -3.822 7.181 -3.861 1.00 71.94 173 MET A N 1
ATOM 1340 C CA . MET A 1 173 ? -3.411 6.237 -2.816 1.00 71.94 173 MET A CA 1
ATOM 1341 C C . MET A 1 173 ? -2.946 4.880 -3.354 1.00 71.94 173 MET A C 1
ATOM 1343 O O . MET A 1 173 ? -2.401 4.090 -2.585 1.00 71.94 173 MET A O 1
ATOM 1347 N N . ALA A 1 174 ? -3.179 4.577 -4.633 1.00 71.19 174 ALA A N 1
ATOM 1348 C CA . ALA A 1 174 ? -2.784 3.312 -5.238 1.00 71.19 174 ALA A CA 1
ATOM 1349 C C . ALA A 1 174 ? -1.971 3.568 -6.504 1.00 71.19 174 ALA A C 1
ATOM 1351 O O . ALA A 1 174 ? -2.388 4.307 -7.390 1.00 71.19 174 ALA A O 1
ATOM 1352 N N . ILE A 1 175 ? -0.819 2.913 -6.618 1.00 72.50 175 ILE A N 1
ATOM 1353 C CA . ILE A 1 175 ? -0.017 2.980 -7.837 1.00 72.50 175 ILE A CA 1
ATOM 1354 C C . ILE A 1 175 ? -0.764 2.193 -8.914 1.00 72.50 175 ILE A C 1
ATOM 1356 O O . ILE A 1 175 ? -0.877 0.971 -8.834 1.00 72.50 175 ILE A O 1
ATOM 1360 N N . THR A 1 176 ? -1.297 2.904 -9.905 1.00 81.94 176 THR A N 1
ATOM 1361 C CA . THR A 1 176 ? -1.981 2.314 -11.061 1.00 81.94 176 THR A CA 1
ATOM 1362 C C . THR A 1 176 ? -1.320 2.802 -12.352 1.00 81.94 176 THR A C 1
ATOM 1364 O O . THR A 1 176 ? -0.813 3.922 -12.359 1.00 81.94 176 THR A O 1
ATOM 1367 N N . PRO A 1 177 ? -1.268 1.987 -13.422 1.00 88.25 177 PRO A N 1
ATOM 1368 C CA . PRO A 1 177 ? -0.641 2.395 -14.679 1.00 88.25 177 PRO A CA 1
ATOM 1369 C C . PRO A 1 177 ? -1.414 3.523 -15.364 1.00 88.25 177 PRO A C 1
ATOM 1371 O O . PRO A 1 177 ? -2.596 3.364 -15.634 1.00 88.25 177 PRO A O 1
ATOM 1374 N N . ASP A 1 178 ? -0.746 4.611 -15.746 1.00 90.25 178 ASP A N 1
ATOM 1375 C CA . ASP A 1 178 ? -1.414 5.768 -16.364 1.00 90.25 178 ASP A CA 1
ATOM 1376 C C . ASP A 1 178 ? -2.168 5.445 -17.660 1.00 90.25 178 ASP A C 1
ATOM 1378 O O . ASP A 1 178 ? -3.178 6.078 -17.976 1.00 90.25 178 ASP A O 1
ATOM 1382 N N . VAL A 1 179 ? -1.679 4.458 -18.415 1.00 92.25 179 VAL A N 1
ATOM 1383 C CA . VAL A 1 179 ? -2.259 4.031 -19.687 1.00 92.25 179 VAL A CA 1
ATOM 1384 C C . VAL A 1 179 ? -2.209 2.511 -19.796 1.00 92.25 179 VAL A C 1
ATOM 1386 O O . VAL A 1 179 ? -1.148 1.901 -19.666 1.00 92.25 179 VAL A O 1
ATOM 1389 N N . PHE A 1 180 ? -3.347 1.902 -20.117 1.00 92.69 180 PHE A N 1
ATOM 1390 C CA . PHE A 1 180 ? -3.424 0.537 -20.623 1.00 92.69 180 PHE A CA 1
ATOM 1391 C C . PHE A 1 180 ? -3.498 0.559 -22.146 1.00 92.69 180 PHE A C 1
ATOM 1393 O O . PHE A 1 180 ? -4.272 1.318 -22.734 1.00 92.69 180 PHE A O 1
ATOM 1400 N N . MET A 1 181 ? -2.712 -0.300 -22.786 1.00 92.44 181 MET A N 1
ATOM 1401 C CA . MET A 1 181 ? -2.659 -0.419 -24.238 1.00 92.44 181 MET A CA 1
ATOM 1402 C C . MET A 1 181 ? -2.522 -1.885 -24.670 1.00 92.44 181 MET A C 1
ATOM 1404 O O . MET A 1 181 ? -2.070 -2.709 -23.870 1.00 92.44 181 MET A O 1
ATOM 1408 N N . PRO A 1 182 ? -2.887 -2.230 -25.916 1.00 92.69 182 PRO A N 1
ATOM 1409 C CA . PRO A 1 182 ? -2.696 -3.569 -26.453 1.00 92.69 182 PRO A CA 1
ATOM 1410 C C . PRO A 1 182 ? -1.220 -3.969 -26.433 1.00 92.69 182 PRO A C 1
ATOM 1412 O O . PRO A 1 182 ? -0.345 -3.165 -26.762 1.00 92.69 182 PRO A O 1
ATOM 1415 N N . LEU A 1 183 ? -0.943 -5.229 -26.088 1.00 91.31 183 LEU A N 1
ATOM 1416 C CA . LEU A 1 183 ? 0.423 -5.752 -26.011 1.00 91.31 183 LEU A CA 1
ATOM 1417 C C . LEU A 1 183 ? 1.227 -5.529 -27.309 1.00 91.31 183 LEU A C 1
ATOM 1419 O O . LEU A 1 183 ? 2.348 -5.035 -27.195 1.00 91.31 183 LEU A O 1
ATOM 1423 N N . PRO A 1 184 ? 0.674 -5.751 -28.523 1.00 90.50 184 PRO A N 1
ATOM 1424 C CA . PRO A 1 184 ? 1.414 -5.483 -29.757 1.00 90.50 184 PRO A CA 1
ATOM 1425 C C . PRO A 1 184 ? 1.810 -4.010 -29.915 1.00 90.50 184 PRO A C 1
ATOM 1427 O O . PRO A 1 184 ? 2.875 -3.701 -30.446 1.00 90.50 184 PRO A O 1
ATOM 1430 N N . LEU A 1 185 ? 0.976 -3.071 -29.452 1.00 89.62 185 LEU A N 1
ATOM 1431 C CA . LEU A 1 185 ? 1.296 -1.644 -29.483 1.00 89.62 185 LEU A CA 1
ATOM 1432 C C . LEU A 1 185 ? 2.426 -1.316 -28.501 1.00 89.62 185 LEU A C 1
ATOM 1434 O O . LEU A 1 185 ? 3.370 -0.620 -28.878 1.00 89.62 185 LEU A O 1
ATOM 1438 N N . ALA A 1 186 ? 2.361 -1.859 -27.282 1.00 89.44 186 ALA A N 1
ATOM 1439 C CA . ALA A 1 186 ? 3.398 -1.689 -26.266 1.00 89.44 186 ALA A CA 1
ATOM 1440 C C . ALA A 1 186 ? 4.745 -2.288 -26.699 1.00 89.44 186 ALA A C 1
ATOM 1442 O O . ALA A 1 186 ? 5.773 -1.633 -26.548 1.00 89.44 186 ALA A O 1
ATOM 1443 N N . GLN A 1 187 ? 4.742 -3.496 -27.273 1.00 88.69 187 GLN A N 1
ATOM 1444 C CA . GLN A 1 187 ? 5.932 -4.174 -27.796 1.00 88.69 187 GLN A CA 1
ATOM 1445 C C . GLN A 1 187 ? 6.606 -3.330 -28.878 1.00 88.69 187 GLN A C 1
ATOM 1447 O O . GLN A 1 187 ? 7.770 -2.952 -28.736 1.00 88.69 187 GLN A O 1
ATOM 1452 N N . ASN A 1 188 ? 5.829 -2.893 -29.875 1.00 85.94 188 ASN A N 1
ATOM 1453 C CA . ASN A 1 188 ? 6.316 -1.997 -30.920 1.00 85.94 188 ASN A CA 1
ATOM 1454 C C . ASN A 1 188 ? 6.905 -0.702 -30.338 1.00 85.94 188 ASN A C 1
ATOM 1456 O O . ASN A 1 188 ? 8.006 -0.320 -30.719 1.00 85.94 188 ASN A O 1
ATOM 1460 N N . LEU A 1 189 ? 6.210 -0.041 -29.401 1.00 85.19 189 LEU A N 1
ATOM 1461 C CA . LEU A 1 189 ? 6.689 1.188 -28.747 1.00 85.19 189 LEU A CA 1
ATOM 1462 C C . LEU A 1 189 ? 7.968 0.972 -27.927 1.00 85.19 189 LEU A C 1
ATOM 1464 O O . LEU A 1 189 ? 8.849 1.831 -27.922 1.00 85.19 189 LEU A O 1
ATOM 1468 N N . ALA A 1 190 ? 8.100 -0.169 -27.259 1.00 82.88 190 ALA A N 1
ATOM 1469 C CA . ALA A 1 190 ? 9.298 -0.533 -26.508 1.00 82.88 190 ALA A CA 1
ATOM 1470 C C . ALA A 1 190 ? 10.454 -1.010 -27.414 1.00 82.88 190 ALA A C 1
ATOM 1472 O O . ALA A 1 190 ? 11.590 -1.143 -26.952 1.00 82.88 190 ALA A O 1
ATOM 1473 N N . GLY A 1 191 ? 10.190 -1.251 -28.703 1.00 80.44 191 GLY A N 1
ATOM 1474 C CA . GLY A 1 191 ? 11.130 -1.914 -29.607 1.00 80.44 191 GLY A CA 1
ATOM 1475 C C . GLY A 1 191 ? 11.434 -3.345 -29.161 1.00 80.44 191 GLY A C 1
ATOM 1476 O O . GLY A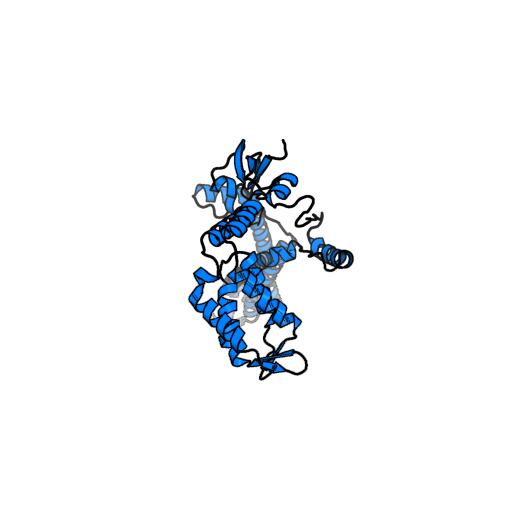 1 191 ? 12.564 -3.809 -29.314 1.00 80.44 191 GLY A O 1
ATOM 1477 N N . LEU A 1 192 ? 10.443 -3.987 -28.545 1.00 82.06 192 LEU A N 1
ATOM 1478 C CA . LEU A 1 192 ? 10.411 -5.410 -28.259 1.00 82.06 192 LEU A CA 1
ATOM 1479 C C . LEU A 1 192 ? 9.649 -6.062 -29.411 1.00 82.06 192 LEU A C 1
ATOM 1481 O O . LEU A 1 192 ? 8.579 -5.590 -29.781 1.00 82.06 192 LEU A O 1
ATOM 1485 N N . GLU A 1 193 ? 10.218 -7.104 -30.005 1.00 83.25 193 GLU A N 1
ATOM 1486 C CA . GLU A 1 193 ? 9.531 -7.901 -31.024 1.00 83.25 193 GLU A CA 1
ATOM 1487 C C . GLU A 1 193 ? 8.530 -8.833 -30.317 1.00 83.25 193 GLU A C 1
ATOM 1489 O O . GLU A 1 193 ? 7.599 -8.374 -29.659 1.00 83.25 193 GLU A O 1
ATOM 1494 N N . ASP A 1 194 ? 8.778 -10.140 -30.329 1.00 87.56 194 ASP A N 1
ATOM 1495 C CA . ASP A 1 194 ? 7.950 -11.129 -29.630 1.00 87.56 194 ASP A CA 1
ATOM 1496 C C . ASP A 1 194 ? 8.285 -11.255 -28.126 1.00 87.56 194 ASP A C 1
ATOM 1498 O O . ASP A 1 194 ? 7.829 -12.172 -27.443 1.00 87.56 194 ASP A O 1
ATOM 1502 N N . ALA A 1 195 ? 9.088 -10.334 -27.584 1.00 89.94 195 ALA A N 1
ATOM 1503 C CA . ALA A 1 195 ? 9.523 -10.337 -26.188 1.00 89.94 195 ALA A CA 1
ATOM 1504 C C . ALA A 1 195 ? 8.615 -9.483 -25.284 1.00 89.94 195 ALA A C 1
ATOM 1506 O O . ALA A 1 195 ? 7.972 -8.530 -25.727 1.00 89.94 195 ALA A O 1
ATOM 1507 N N . VAL A 1 196 ? 8.605 -9.795 -23.986 1.00 91.50 196 VAL A N 1
ATOM 1508 C CA . VAL A 1 196 ? 7.940 -9.005 -22.936 1.00 91.50 196 VAL A CA 1
ATOM 1509 C C . VAL A 1 196 ? 8.909 -8.757 -21.785 1.00 91.50 196 VAL A C 1
ATOM 1511 O O . VAL A 1 196 ? 9.789 -9.575 -21.531 1.00 91.50 196 VAL A O 1
ATOM 1514 N N . GLN A 1 197 ? 8.753 -7.639 -21.071 1.00 89.19 197 GLN A N 1
ATOM 1515 C CA . GLN A 1 197 ? 9.604 -7.345 -19.909 1.00 89.19 197 GLN A CA 1
ATOM 1516 C C . GLN A 1 197 ? 9.255 -8.197 -18.683 1.00 89.19 197 GLN A C 1
ATOM 1518 O O . GLN A 1 197 ? 10.088 -8.373 -17.800 1.00 89.19 197 GLN A O 1
ATOM 1523 N N . GLY A 1 198 ? 8.023 -8.704 -18.604 1.00 90.44 198 GLY A N 1
ATOM 1524 C CA . GLY A 1 198 ? 7.568 -9.501 -17.474 1.00 90.44 198 GLY A CA 1
ATOM 1525 C C . GLY A 1 198 ? 6.174 -10.076 -17.683 1.00 90.44 198 GLY A C 1
ATOM 1526 O O . GLY A 1 198 ? 5.442 -9.676 -18.589 1.00 90.44 198 GLY A O 1
ATOM 1527 N N . ILE A 1 199 ? 5.819 -11.026 -16.821 1.00 90.50 199 ILE A N 1
ATOM 1528 C CA . ILE A 1 199 ? 4.522 -11.702 -16.814 1.00 90.50 199 ILE A CA 1
ATOM 1529 C C . ILE A 1 199 ? 3.900 -11.479 -15.438 1.00 90.50 199 ILE A C 1
ATOM 1531 O O . ILE A 1 199 ? 4.489 -11.837 -14.420 1.00 90.50 199 ILE A O 1
ATOM 1535 N N . ALA A 1 200 ? 2.709 -10.886 -15.405 1.00 90.75 200 ALA A N 1
ATOM 1536 C CA . ALA A 1 200 ? 1.957 -10.702 -14.172 1.00 90.75 200 ALA A CA 1
ATOM 1537 C C . ALA A 1 200 ? 1.043 -11.909 -13.928 1.00 90.75 200 ALA A C 1
ATOM 1539 O O . ALA A 1 200 ? 0.250 -12.282 -14.793 1.00 90.75 200 ALA A O 1
ATOM 1540 N N . LEU A 1 201 ? 1.127 -12.493 -12.733 1.00 90.50 201 LEU A N 1
ATOM 1541 C CA . LEU A 1 201 ? 0.246 -13.571 -12.289 1.00 90.50 201 LEU A CA 1
ATOM 1542 C C . LEU A 1 201 ? -0.731 -13.023 -11.254 1.00 90.50 201 LEU A C 1
ATOM 1544 O O . LEU A 1 201 ? -0.324 -12.452 -10.243 1.00 90.50 201 LEU A O 1
ATOM 1548 N N . ARG A 1 202 ? -2.028 -13.210 -11.500 1.00 92.69 202 ARG A N 1
ATOM 1549 C CA . ARG A 1 202 ? -3.076 -12.852 -10.545 1.00 92.69 202 ARG A CA 1
ATOM 1550 C C . ARG A 1 202 ? -3.543 -14.104 -9.818 1.00 92.69 202 ARG A C 1
ATOM 1552 O O . ARG A 1 202 ? -3.997 -15.047 -10.457 1.00 92.69 202 ARG A O 1
ATOM 1559 N N . LEU A 1 203 ? -3.447 -14.085 -8.495 1.00 93.50 203 LEU A N 1
ATOM 1560 C CA . LEU A 1 203 ? -3.976 -15.135 -7.630 1.00 93.50 203 LEU A CA 1
ATOM 1561 C C . LEU A 1 203 ? -5.404 -14.792 -7.201 1.00 93.50 203 LEU A C 1
ATOM 1563 O O . LEU A 1 203 ? -5.737 -13.615 -7.052 1.00 93.50 203 LEU A O 1
ATOM 1567 N N . ASP A 1 204 ? -6.228 -15.816 -6.982 1.00 94.12 204 ASP A N 1
ATOM 1568 C CA . ASP A 1 204 ? -7.566 -15.639 -6.404 1.00 94.12 204 ASP A CA 1
ATOM 1569 C C . ASP A 1 204 ? -7.482 -15.184 -4.941 1.00 94.12 204 ASP A C 1
ATOM 1571 O O . ASP A 1 204 ? -8.230 -14.303 -4.519 1.00 94.12 204 ASP A O 1
ATOM 1575 N N . ASP A 1 205 ? -6.527 -15.743 -4.189 1.00 92.69 205 ASP A N 1
ATOM 1576 C CA . ASP A 1 205 ? -6.174 -15.289 -2.846 1.00 92.69 205 ASP A CA 1
ATOM 1577 C C . ASP A 1 205 ? -4.849 -14.499 -2.880 1.00 92.69 205 ASP A C 1
ATOM 1579 O O . ASP A 1 205 ? -3.783 -15.090 -3.106 1.00 92.69 205 ASP A O 1
ATOM 1583 N N . PRO A 1 206 ? -4.872 -13.172 -2.642 1.00 88.94 206 PRO A N 1
ATOM 1584 C CA . PRO A 1 206 ? -3.666 -12.349 -2.657 1.00 88.94 206 PRO A CA 1
ATOM 1585 C C . PRO A 1 206 ? -2.689 -12.682 -1.519 1.00 88.94 206 PRO A C 1
ATOM 1587 O O . PRO A 1 206 ? -1.496 -12.397 -1.648 1.00 88.94 206 PRO A O 1
ATOM 1590 N N . TYR A 1 207 ? -3.144 -13.298 -0.421 1.00 89.81 207 TYR A N 1
ATOM 1591 C CA . TYR A 1 207 ? -2.289 -13.650 0.720 1.00 89.81 207 TYR A CA 1
ATOM 1592 C C . TYR A 1 207 ? -1.410 -14.877 0.455 1.00 89.81 207 TYR A C 1
ATOM 1594 O O . TYR A 1 207 ? -0.449 -15.119 1.186 1.00 89.81 207 TYR A O 1
ATOM 1602 N N . LEU A 1 208 ? -1.687 -15.618 -0.620 1.00 94.38 208 LEU A N 1
ATOM 1603 C CA . LEU A 1 208 ? -0.851 -16.727 -1.074 1.00 94.38 208 LEU A CA 1
ATOM 1604 C C . LEU A 1 208 ? 0.314 -16.280 -1.969 1.00 94.38 208 LEU A C 1
ATOM 1606 O O . LEU A 1 208 ? 1.098 -17.128 -2.391 1.00 94.38 208 LEU A O 1
ATOM 1610 N N . ALA A 1 209 ? 0.469 -14.977 -2.232 1.00 93.25 209 ALA A N 1
ATOM 1611 C CA . ALA A 1 209 ? 1.516 -14.462 -3.113 1.00 93.25 209 ALA A CA 1
ATOM 1612 C C . ALA A 1 209 ? 2.928 -14.883 -2.684 1.00 93.25 209 ALA A C 1
ATOM 1614 O O . ALA A 1 209 ? 3.673 -15.388 -3.520 1.00 93.25 209 ALA A O 1
ATOM 1615 N N . GLU A 1 210 ? 3.278 -14.758 -1.399 1.00 92.12 210 GLU A N 1
ATOM 1616 C CA . GLU A 1 210 ? 4.628 -15.114 -0.933 1.00 92.12 210 GLU A CA 1
ATOM 1617 C C . GLU A 1 210 ? 4.899 -16.622 -0.946 1.00 92.12 210 GLU A C 1
ATOM 1619 O O . GLU A 1 210 ? 5.936 -17.026 -1.478 1.00 92.12 210 GLU A O 1
ATOM 1624 N N . PRO A 1 211 ? 3.993 -17.491 -0.447 1.00 92.81 211 PRO A N 1
ATOM 1625 C CA . PRO A 1 211 ? 4.156 -18.935 -0.600 1.00 92.81 211 PRO A CA 1
ATOM 1626 C C . PRO A 1 211 ? 4.290 -19.379 -2.063 1.00 92.81 211 PRO A C 1
ATOM 1628 O O . PRO A 1 211 ? 5.149 -20.204 -2.382 1.00 92.81 211 PRO A O 1
ATOM 1631 N N . VAL A 1 212 ? 3.470 -18.821 -2.961 1.00 93.31 212 VAL A N 1
ATOM 1632 C CA . VAL A 1 212 ? 3.503 -19.156 -4.392 1.00 93.31 212 VAL A CA 1
ATOM 1633 C C . VAL A 1 212 ? 4.800 -18.672 -5.034 1.00 93.31 212 VAL A C 1
ATOM 1635 O O . VAL A 1 212 ? 5.436 -19.436 -5.760 1.00 93.31 212 VAL A O 1
ATOM 1638 N N . ALA A 1 213 ? 5.238 -17.447 -4.738 1.00 91.75 213 ALA A N 1
ATOM 1639 C CA . ALA A 1 213 ? 6.498 -16.918 -5.248 1.00 91.75 213 ALA A CA 1
ATOM 1640 C C . ALA A 1 213 ? 7.702 -17.719 -4.738 1.00 91.75 213 ALA A C 1
ATOM 1642 O O . ALA A 1 213 ? 8.602 -18.026 -5.518 1.00 91.75 213 ALA A O 1
ATOM 1643 N N . ALA A 1 214 ? 7.705 -18.129 -3.466 1.00 90.25 214 ALA A N 1
ATOM 1644 C CA . ALA A 1 214 ? 8.756 -18.975 -2.906 1.00 90.25 214 ALA A CA 1
ATOM 1645 C C . ALA A 1 214 ? 8.844 -20.333 -3.624 1.00 90.25 214 ALA A C 1
ATOM 1647 O O . ALA A 1 214 ? 9.941 -20.766 -3.977 1.00 90.25 214 ALA A O 1
ATOM 1648 N N . ALA A 1 215 ? 7.705 -20.974 -3.904 1.00 90.94 215 ALA A N 1
ATOM 1649 C CA . ALA A 1 215 ? 7.663 -22.232 -4.651 1.00 90.94 215 ALA A CA 1
ATOM 1650 C C . ALA A 1 215 ? 8.089 -22.059 -6.124 1.00 90.94 215 ALA A C 1
ATOM 1652 O O . ALA A 1 215 ? 8.852 -22.867 -6.660 1.00 90.94 215 ALA A O 1
ATOM 1653 N N . ALA A 1 216 ? 7.640 -20.985 -6.777 1.00 91.12 216 ALA A N 1
ATOM 1654 C CA . ALA A 1 216 ? 7.958 -20.700 -8.174 1.00 91.12 216 ALA A CA 1
ATOM 1655 C C . ALA A 1 216 ? 9.436 -20.323 -8.378 1.00 91.12 216 ALA A C 1
ATOM 1657 O O . ALA A 1 216 ? 10.038 -20.733 -9.371 1.00 91.12 216 ALA A O 1
ATOM 1658 N N . ARG A 1 217 ? 10.056 -19.629 -7.413 1.00 89.38 217 ARG A N 1
ATOM 1659 C CA . ARG A 1 217 ? 11.480 -19.254 -7.445 1.00 89.38 217 ARG A CA 1
ATOM 1660 C C . ARG A 1 217 ? 12.408 -20.474 -7.485 1.00 89.38 217 ARG A C 1
ATOM 1662 O O . ARG A 1 217 ? 13.447 -20.421 -8.130 1.00 89.38 217 ARG A O 1
ATOM 1669 N N . VAL A 1 218 ? 12.008 -21.592 -6.871 1.00 87.44 218 VAL A N 1
ATOM 1670 C CA . VAL A 1 218 ? 12.744 -22.869 -6.962 1.00 87.44 218 VAL A CA 1
ATOM 1671 C C . VAL A 1 218 ? 12.672 -23.467 -8.373 1.00 87.44 218 VAL A C 1
ATOM 1673 O O . VAL A 1 218 ? 13.620 -24.109 -8.814 1.00 87.44 218 VAL A O 1
ATOM 1676 N N . SER A 1 219 ? 11.567 -23.250 -9.090 1.00 88.62 219 SER A N 1
ATOM 1677 C CA . SER A 1 219 ? 11.306 -23.880 -10.392 1.00 88.62 219 SER A CA 1
ATOM 1678 C C . SER A 1 219 ? 11.820 -23.067 -11.588 1.00 88.62 219 SER A C 1
ATOM 1680 O O . SER A 1 219 ? 12.180 -23.652 -12.603 1.00 88.62 219 SER A O 1
ATOM 1682 N N . LEU A 1 220 ? 11.839 -21.732 -11.489 1.00 87.69 220 LEU A N 1
ATOM 1683 C CA . LEU A 1 220 ? 12.146 -20.824 -12.606 1.00 87.69 220 LEU A CA 1
ATOM 1684 C C . LEU A 1 220 ? 13.649 -20.526 -12.787 1.00 87.69 220 LEU A C 1
ATOM 1686 O O . LEU A 1 220 ? 14.043 -20.054 -13.849 1.00 87.69 220 LEU A O 1
ATOM 1690 N N . GLY A 1 221 ? 14.502 -20.844 -11.806 1.00 84.38 221 GLY A N 1
ATOM 1691 C CA . GLY A 1 221 ? 15.950 -20.602 -11.885 1.00 84.38 221 GLY A CA 1
ATOM 1692 C C . GLY A 1 221 ? 16.362 -19.135 -11.642 1.00 84.38 221 GLY A C 1
ATOM 1693 O O . GLY A 1 221 ? 15.515 -18.301 -11.326 1.00 84.38 221 GLY A O 1
ATOM 1694 N N . PRO A 1 222 ? 17.669 -18.808 -11.742 1.00 84.62 222 PRO A N 1
ATOM 1695 C CA . PRO A 1 222 ? 18.218 -17.499 -11.362 1.00 84.62 222 PRO A CA 1
ATOM 1696 C C . PRO A 1 222 ? 17.960 -16.374 -12.377 1.00 84.62 222 PRO A C 1
ATOM 1698 O O . PRO A 1 222 ? 18.098 -15.206 -12.023 1.00 84.62 222 PRO A O 1
ATOM 1701 N N . ASP A 1 223 ? 17.576 -16.704 -13.612 1.00 87.25 223 ASP A N 1
ATOM 1702 C CA . ASP A 1 223 ? 17.330 -15.717 -14.674 1.00 87.25 223 ASP A CA 1
ATOM 1703 C C . ASP A 1 223 ? 16.001 -14.962 -14.491 1.00 87.25 223 ASP A C 1
ATOM 1705 O O . ASP A 1 223 ? 15.767 -13.931 -15.123 1.00 87.25 223 ASP A O 1
ATOM 1709 N N . TRP A 1 224 ? 15.125 -15.457 -13.609 1.00 88.75 224 TRP A N 1
ATOM 1710 C CA . TRP A 1 224 ? 13.829 -14.857 -13.314 1.00 88.75 224 TRP A CA 1
ATOM 1711 C C . TRP A 1 224 ? 13.844 -14.132 -11.972 1.00 88.75 224 TRP A C 1
ATOM 1713 O O . TRP A 1 224 ? 14.091 -14.720 -10.919 1.00 88.75 224 TRP A O 1
ATOM 1723 N N . SER A 1 225 ? 13.475 -12.853 -11.998 1.00 89.31 225 SER A N 1
ATOM 1724 C CA . SER A 1 225 ? 13.172 -12.093 -10.787 1.00 89.31 225 SER A CA 1
ATOM 1725 C C . SER A 1 225 ? 11.675 -12.168 -10.500 1.00 89.31 225 SER A C 1
ATOM 1727 O O . SER A 1 225 ? 10.860 -11.639 -11.256 1.00 89.31 225 SER A O 1
ATOM 1729 N N . LEU A 1 226 ? 11.308 -12.851 -9.416 1.00 91.00 226 LEU A N 1
ATOM 1730 C CA . LEU A 1 226 ? 9.936 -12.864 -8.915 1.00 91.00 226 LEU A CA 1
ATOM 1731 C C . LEU A 1 226 ? 9.773 -11.735 -7.907 1.00 91.00 226 LEU A C 1
ATOM 1733 O O . LEU A 1 226 ? 10.479 -11.730 -6.897 1.00 91.00 226 LEU A O 1
ATOM 1737 N N . LEU A 1 227 ? 8.823 -10.845 -8.186 1.00 90.75 227 LEU A N 1
ATOM 1738 C CA . LEU A 1 227 ? 8.421 -9.743 -7.324 1.00 90.75 227 LEU A CA 1
ATOM 1739 C C . LEU A 1 227 ? 6.941 -9.905 -6.976 1.00 90.75 227 LEU A C 1
ATOM 1741 O O . LEU A 1 227 ? 6.094 -9.978 -7.871 1.00 90.75 227 LEU A O 1
ATOM 1745 N N . THR A 1 228 ? 6.622 -9.967 -5.689 1.00 92.38 228 THR A N 1
ATOM 1746 C CA . THR A 1 228 ? 5.229 -10.032 -5.229 1.00 92.38 228 THR A CA 1
ATOM 1747 C C . THR A 1 228 ? 4.667 -8.640 -4.962 1.00 92.38 228 THR A C 1
ATOM 1749 O O . THR A 1 228 ? 5.401 -7.671 -4.784 1.00 92.38 228 THR A O 1
ATOM 1752 N N . TRP A 1 229 ? 3.338 -8.516 -4.907 1.00 87.38 229 TRP A N 1
ATOM 1753 C CA . TRP A 1 229 ? 2.694 -7.246 -4.552 1.00 87.38 229 TRP A CA 1
ATOM 1754 C C . TRP A 1 229 ? 3.049 -6.796 -3.120 1.00 87.38 229 TRP A C 1
ATOM 1756 O O . TRP A 1 229 ? 3.121 -5.597 -2.853 1.00 87.38 229 TRP A O 1
ATOM 1766 N N . GLY A 1 230 ? 3.293 -7.743 -2.205 1.00 87.69 230 GLY A N 1
ATOM 1767 C CA . GLY A 1 230 ? 3.726 -7.465 -0.836 1.00 87.69 230 GLY A CA 1
ATOM 1768 C C . GLY A 1 230 ? 5.115 -6.832 -0.797 1.00 87.69 230 GLY A C 1
ATOM 1769 O O . GLY A 1 230 ? 5.297 -5.803 -0.145 1.00 87.69 230 GLY A O 1
ATOM 1770 N N . GLU A 1 231 ? 6.063 -7.394 -1.553 1.00 89.00 231 GLU A N 1
ATOM 1771 C CA . GLU A 1 231 ? 7.413 -6.845 -1.731 1.00 89.00 231 GLU A CA 1
ATOM 1772 C C . GLU A 1 231 ? 7.380 -5.495 -2.468 1.00 89.00 231 GLU A C 1
ATOM 1774 O O . GLU A 1 231 ? 7.955 -4.511 -2.000 1.00 89.00 231 GLU A O 1
ATOM 1779 N N . GLN A 1 232 ? 6.647 -5.413 -3.584 1.00 87.06 232 GLN A N 1
ATOM 1780 C CA . GLN A 1 232 ? 6.557 -4.213 -4.421 1.00 87.06 232 GLN A CA 1
ATOM 1781 C C . GLN A 1 232 ? 6.027 -2.992 -3.656 1.00 87.06 232 GLN A C 1
ATOM 1783 O O . GLN A 1 232 ? 6.477 -1.869 -3.890 1.00 87.06 232 GLN A O 1
ATOM 1788 N N . TYR A 1 233 ? 5.086 -3.201 -2.732 1.00 85.88 233 TYR A N 1
ATOM 1789 C CA . TYR A 1 233 ? 4.434 -2.130 -1.976 1.00 85.88 233 TYR A CA 1
ATOM 1790 C C . TYR A 1 233 ? 4.764 -2.158 -0.474 1.00 85.88 233 TYR A C 1
ATOM 1792 O O . TYR A 1 233 ? 4.049 -1.556 0.332 1.00 85.88 233 TYR A O 1
ATOM 1800 N N . GLN A 1 234 ? 5.870 -2.796 -0.074 1.00 87.75 234 GLN A N 1
ATOM 1801 C CA . GLN A 1 234 ? 6.259 -2.945 1.334 1.00 87.75 234 GLN A CA 1
ATOM 1802 C C . GLN A 1 234 ? 6.355 -1.600 2.072 1.00 87.75 234 GLN A C 1
ATOM 1804 O O . GLN A 1 234 ? 5.864 -1.468 3.196 1.00 87.75 234 GLN A O 1
ATOM 1809 N N . ALA A 1 235 ? 6.948 -0.581 1.440 1.00 87.38 235 ALA A N 1
ATOM 1810 C CA . ALA A 1 235 ? 7.068 0.756 2.025 1.00 87.38 235 ALA A CA 1
ATOM 1811 C C . ALA A 1 235 ? 5.691 1.382 2.307 1.00 87.38 235 ALA A C 1
ATOM 1813 O O . ALA A 1 235 ? 5.479 1.983 3.359 1.00 87.38 235 ALA A O 1
ATOM 1814 N N . PHE A 1 236 ? 4.726 1.183 1.407 1.00 84.81 236 PHE A N 1
ATOM 1815 C CA . PHE A 1 236 ? 3.360 1.665 1.587 1.00 84.81 236 PHE A CA 1
ATOM 1816 C C . PHE A 1 236 ? 2.648 0.938 2.739 1.00 84.81 236 PHE A C 1
ATOM 1818 O O . PHE A 1 236 ? 2.020 1.583 3.583 1.00 84.81 236 PHE A O 1
ATOM 1825 N N . PHE A 1 237 ? 2.806 -0.386 2.856 1.00 84.25 237 PHE A N 1
ATOM 1826 C CA . PHE A 1 237 ? 2.270 -1.131 4.003 1.00 84.25 237 PHE A CA 1
ATOM 1827 C C . PHE A 1 237 ? 2.912 -0.729 5.328 1.00 84.25 237 PHE A C 1
ATOM 1829 O O . PHE A 1 237 ? 2.210 -0.654 6.340 1.00 84.25 237 PHE A O 1
ATOM 1836 N N . ALA A 1 238 ? 4.210 -0.421 5.336 1.00 88.50 238 ALA A N 1
ATOM 1837 C CA . ALA A 1 238 ? 4.889 0.085 6.523 1.00 88.50 238 ALA A CA 1
ATOM 1838 C C . ALA A 1 238 ? 4.280 1.417 6.991 1.00 88.50 238 ALA A C 1
ATOM 1840 O O . ALA A 1 238 ? 3.995 1.564 8.181 1.00 88.50 238 ALA A O 1
ATOM 1841 N N . LEU A 1 239 ? 3.981 2.334 6.062 1.00 89.25 239 LEU A N 1
ATOM 1842 C CA . LEU A 1 239 ? 3.290 3.591 6.367 1.00 89.25 239 LEU A CA 1
ATOM 1843 C C . LEU A 1 239 ? 1.884 3.352 6.933 1.00 89.25 239 LEU A C 1
ATOM 1845 O O . LEU A 1 239 ? 1.522 3.947 7.949 1.00 89.25 239 LEU A O 1
ATOM 1849 N N . ILE A 1 240 ? 1.104 2.441 6.337 1.00 87.38 240 ILE A N 1
ATOM 1850 C CA . ILE A 1 240 ? -0.224 2.072 6.858 1.00 87.38 240 ILE A CA 1
ATOM 1851 C C . ILE A 1 240 ? -0.113 1.508 8.278 1.00 87.38 240 ILE A C 1
ATOM 1853 O O . ILE A 1 240 ? -0.902 1.870 9.153 1.00 87.38 240 ILE A O 1
ATOM 1857 N N . ASN A 1 241 ? 0.848 0.618 8.524 1.00 88.81 241 ASN A N 1
ATOM 1858 C CA . ASN A 1 241 ? 1.025 0.011 9.838 1.00 88.81 241 ASN A CA 1
ATOM 1859 C C . ASN A 1 241 ? 1.461 1.047 10.883 1.00 88.81 241 ASN A C 1
ATOM 1861 O O . ASN A 1 241 ? 0.899 1.096 11.976 1.00 88.81 241 ASN A O 1
ATOM 1865 N N . GLN A 1 242 ? 2.398 1.928 10.534 1.00 92.44 242 GLN A N 1
ATOM 1866 C CA . GLN A 1 242 ? 2.824 3.030 11.395 1.00 92.44 242 GLN A CA 1
ATOM 1867 C C . GLN A 1 242 ? 1.651 3.957 11.740 1.00 92.44 242 GLN A C 1
ATOM 1869 O O . GLN A 1 242 ? 1.468 4.310 12.908 1.00 92.44 242 GLN A O 1
ATOM 1874 N N . GLN A 1 243 ? 0.806 4.280 10.758 1.00 90.19 243 GLN A N 1
ATOM 1875 C CA . GLN A 1 243 ? -0.403 5.069 10.980 1.00 90.19 243 GLN A CA 1
ATOM 1876 C C . GLN A 1 243 ? -1.376 4.364 11.936 1.00 90.19 243 GLN A C 1
ATOM 1878 O O . GLN A 1 243 ? -1.916 5.001 12.842 1.00 90.19 243 GLN A O 1
ATOM 1883 N N . ARG A 1 244 ? -1.574 3.044 11.792 1.00 89.50 244 ARG A N 1
ATOM 1884 C CA . ARG A 1 244 ? -2.405 2.258 12.725 1.00 89.50 244 ARG A CA 1
ATOM 1885 C C . ARG A 1 244 ? -1.851 2.293 14.146 1.00 89.50 244 ARG A C 1
ATOM 1887 O O . ARG A 1 244 ? -2.616 2.503 15.083 1.00 89.50 244 ARG A O 1
ATOM 1894 N N . VAL A 1 245 ? -0.538 2.135 14.318 1.00 91.38 245 VAL A N 1
ATOM 1895 C CA . VAL A 1 245 ? 0.111 2.219 15.637 1.00 91.38 245 VAL A CA 1
ATOM 1896 C C . VAL A 1 245 ? -0.083 3.606 16.252 1.00 91.38 245 VAL A C 1
ATOM 1898 O O . VAL A 1 245 ? -0.446 3.704 17.424 1.00 91.38 245 VAL A O 1
ATOM 1901 N N . MET A 1 246 ? 0.073 4.673 15.466 1.00 95.69 246 MET A N 1
ATOM 1902 C CA . MET A 1 246 ? -0.180 6.041 15.926 1.00 95.69 246 MET A CA 1
ATOM 1903 C C . MET A 1 246 ? -1.642 6.240 16.356 1.00 95.69 246 MET A C 1
ATOM 1905 O O . MET A 1 246 ? -1.897 6.839 17.402 1.00 95.69 246 MET A O 1
ATOM 1909 N N . MET A 1 247 ? -2.605 5.693 15.605 1.00 91.94 247 MET A N 1
ATOM 1910 C CA . MET A 1 247 ? -4.020 5.720 15.989 1.00 91.94 247 MET A CA 1
ATOM 1911 C C . MET A 1 247 ? -4.285 4.948 17.286 1.00 91.94 247 MET A C 1
ATOM 1913 O O . MET A 1 247 ? -5.000 5.457 18.148 1.00 91.94 247 MET A O 1
ATOM 1917 N N . TYR A 1 248 ? -3.696 3.760 17.467 1.00 86.94 248 TYR A N 1
ATOM 1918 C CA . TYR A 1 248 ? -3.822 3.007 18.720 1.00 86.94 248 TYR A CA 1
ATOM 1919 C C . TYR A 1 248 ? -3.214 3.755 19.906 1.00 86.94 248 TYR A C 1
ATOM 1921 O O . TYR A 1 248 ? -3.811 3.792 20.983 1.00 86.94 248 TYR A O 1
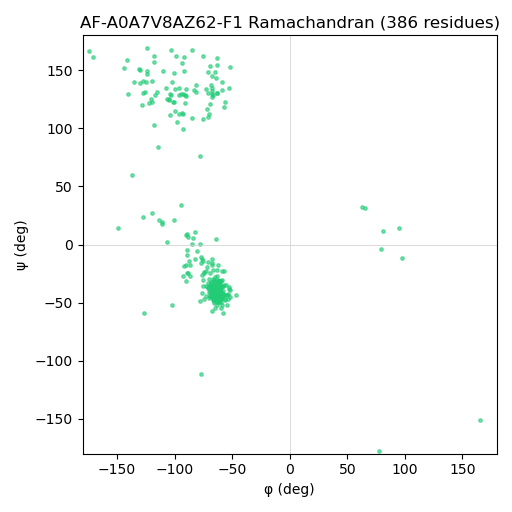ATOM 1929 N N . PHE A 1 249 ? -2.068 4.402 19.704 1.00 91.75 249 PHE A N 1
ATOM 1930 C CA . PHE A 1 249 ? -1.435 5.232 20.721 1.00 91.75 249 PHE A CA 1
ATOM 1931 C C . PHE A 1 249 ? -2.330 6.413 21.119 1.00 91.75 249 PHE A C 1
ATOM 1933 O O . PHE A 1 249 ? -2.607 6.594 22.303 1.00 91.75 249 PHE A O 1
ATOM 1940 N N . ALA A 1 250 ? -2.872 7.158 20.153 1.00 94.38 250 ALA A N 1
ATOM 1941 C CA . ALA A 1 250 ? -3.813 8.247 20.419 1.00 94.38 250 ALA A CA 1
ATOM 1942 C C . ALA A 1 250 ? -5.086 7.755 21.137 1.00 94.38 250 ALA A C 1
ATOM 1944 O O . ALA A 1 250 ? -5.513 8.347 22.132 1.00 94.38 250 ALA A O 1
ATOM 1945 N N . LEU A 1 251 ? -5.661 6.635 20.687 1.00 89.69 251 LEU A N 1
ATOM 1946 C CA . LEU A 1 251 ? -6.856 6.044 21.294 1.00 89.69 251 LEU A CA 1
ATOM 1947 C C . LEU A 1 251 ? -6.608 5.634 22.753 1.00 89.69 251 LEU A C 1
ATOM 1949 O O . LEU A 1 251 ? -7.492 5.799 23.593 1.00 89.69 251 LEU A O 1
ATOM 1953 N N . SER A 1 252 ? -5.398 5.168 23.076 1.00 86.00 252 SER A N 1
ATOM 1954 C CA . SER A 1 252 ? -5.016 4.805 24.444 1.00 86.00 252 SER A CA 1
ATOM 1955 C C . SER A 1 252 ? -5.113 5.987 25.416 1.00 86.00 252 SER A C 1
ATOM 1957 O O . SER A 1 252 ? -5.606 5.811 26.529 1.00 86.00 252 SER A O 1
ATOM 1959 N N . PHE A 1 253 ? -4.756 7.205 24.990 1.00 91.44 253 PHE A N 1
ATOM 1960 C CA . PHE A 1 253 ? -4.914 8.407 25.815 1.00 91.44 253 PHE A CA 1
ATOM 1961 C C . PHE A 1 253 ? -6.377 8.763 26.038 1.00 91.44 253 PHE A C 1
ATOM 1963 O O . PHE A 1 253 ? -6.754 9.095 27.158 1.00 91.44 253 PHE A O 1
ATOM 1970 N N . ILE A 1 254 ? -7.213 8.663 25.002 1.00 91.44 254 ILE A N 1
ATOM 1971 C CA . ILE A 1 254 ? -8.656 8.917 25.126 1.00 91.44 254 ILE A CA 1
ATOM 1972 C C . ILE A 1 254 ? -9.262 7.954 26.150 1.00 91.44 254 ILE A C 1
ATOM 1974 O O . ILE A 1 254 ? -10.022 8.361 27.032 1.00 91.44 254 ILE A O 1
ATOM 1978 N N . VAL A 1 255 ? -8.882 6.680 26.062 1.00 85.31 255 VAL A N 1
ATOM 1979 C CA . VAL A 1 255 ? -9.313 5.635 26.989 1.00 85.31 255 VAL A CA 1
ATOM 1980 C C . VAL A 1 255 ? -8.801 5.903 28.410 1.00 85.31 255 VAL A C 1
ATOM 1982 O O . VAL A 1 255 ? -9.574 5.809 29.363 1.00 85.31 255 VAL A O 1
ATOM 1985 N N . LEU A 1 256 ? -7.535 6.297 28.563 1.00 86.12 256 LEU A N 1
ATOM 1986 C CA . LEU A 1 256 ? -6.932 6.628 29.855 1.00 86.12 256 LEU A CA 1
ATOM 1987 C C . LEU A 1 256 ? -7.645 7.812 30.525 1.00 86.12 256 LEU A C 1
ATOM 1989 O O . LEU A 1 256 ? -8.044 7.717 31.686 1.00 86.12 256 LEU A O 1
ATOM 1993 N N . VAL A 1 257 ? -7.847 8.907 29.788 1.00 92.00 257 VAL A N 1
ATOM 1994 C CA . VAL A 1 257 ? -8.576 10.092 30.265 1.00 92.00 257 VAL A CA 1
ATOM 1995 C C . VAL A 1 257 ? -9.998 9.707 30.668 1.00 92.00 257 VAL A C 1
ATOM 1997 O O . VAL A 1 257 ? -10.440 10.063 31.758 1.00 92.00 257 VAL A O 1
ATOM 2000 N N . SER A 1 258 ? -10.680 8.899 29.852 1.00 88.31 258 SER A N 1
ATOM 2001 C CA . SER A 1 258 ? -12.032 8.413 30.152 1.00 88.31 258 SER A CA 1
ATOM 2002 C C . SER A 1 258 ? -12.083 7.583 31.441 1.00 88.31 258 SER A C 1
ATOM 2004 O O . SER A 1 258 ? -12.994 7.759 32.253 1.00 88.31 258 SER A O 1
ATOM 2006 N N . ALA A 1 259 ? -11.093 6.714 31.672 1.00 85.25 259 ALA A N 1
ATOM 2007 C CA . ALA A 1 259 ? -10.999 5.917 32.894 1.00 85.25 259 ALA A CA 1
ATOM 2008 C C . ALA A 1 259 ? -10.792 6.796 34.141 1.00 85.25 259 ALA A C 1
ATOM 2010 O O . ALA A 1 259 ? -11.449 6.576 35.162 1.00 85.25 259 ALA A O 1
ATOM 2011 N N . PHE A 1 260 ? -9.946 7.830 34.059 1.00 88.19 260 PHE A N 1
ATOM 2012 C CA . PHE A 1 260 ? -9.773 8.802 35.145 1.00 88.19 260 PHE A CA 1
ATOM 2013 C C . PHE A 1 260 ? -11.045 9.609 35.412 1.00 88.19 260 PHE A C 1
ATOM 2015 O O . PHE A 1 260 ? -11.429 9.774 36.573 1.00 88.19 260 PHE A O 1
ATOM 2022 N N . SER A 1 261 ? -11.735 10.067 34.365 1.00 90.19 261 SER A N 1
ATOM 2023 C CA . SER A 1 261 ? -13.018 10.763 34.508 1.00 90.19 261 SER A CA 1
ATOM 2024 C C . SER A 1 261 ? -14.056 9.880 35.200 1.00 90.19 261 SER A C 1
ATOM 2026 O O . SER A 1 261 ? -14.723 10.329 36.134 1.00 90.19 261 SER A O 1
ATOM 2028 N N . MET A 1 262 ? -14.149 8.604 34.818 1.00 87.94 262 MET A N 1
ATOM 2029 C CA . MET A 1 262 ? -15.037 7.652 35.486 1.00 87.94 262 MET A CA 1
ATOM 2030 C C . MET A 1 262 ? -14.645 7.434 36.952 1.00 87.94 262 MET A C 1
ATOM 2032 O O . MET A 1 262 ? -15.520 7.430 37.820 1.00 87.94 262 MET A O 1
ATOM 2036 N N . MET A 1 263 ? -13.350 7.287 37.246 1.00 87.25 263 MET A N 1
ATOM 2037 C CA . MET A 1 263 ? -12.862 7.145 38.619 1.00 87.25 263 MET A CA 1
ATOM 2038 C C . MET A 1 263 ? -13.245 8.360 39.475 1.00 87.25 263 MET A C 1
ATOM 2040 O O . MET A 1 263 ? -13.726 8.179 40.592 1.00 87.25 263 MET A O 1
ATOM 2044 N N . ALA A 1 264 ? -13.095 9.583 38.959 1.00 89.62 264 ALA A N 1
ATOM 2045 C CA . ALA A 1 264 ? -13.461 10.811 39.668 1.00 89.62 264 ALA A CA 1
ATOM 2046 C C . ALA A 1 264 ? -14.970 10.883 39.970 1.00 89.62 264 ALA A C 1
ATOM 2048 O O . ALA A 1 264 ? -15.374 11.232 41.086 1.00 89.62 264 ALA A O 1
ATOM 2049 N N . VAL A 1 265 ? -15.809 10.494 39.004 1.00 89.31 265 VAL A N 1
ATOM 2050 C CA . VAL A 1 265 ? -17.265 10.404 39.196 1.00 89.31 265 VAL A CA 1
ATOM 2051 C C . VAL A 1 265 ? -17.599 9.359 40.260 1.00 89.31 265 VAL A C 1
ATOM 2053 O O . VAL A 1 265 ? -18.327 9.663 41.205 1.00 89.31 265 VAL A O 1
ATOM 2056 N N . MET A 1 266 ? -17.020 8.160 40.170 1.00 86.38 266 MET A N 1
ATOM 2057 C CA . MET A 1 266 ? -17.231 7.095 41.154 1.00 86.38 266 MET A CA 1
ATOM 2058 C C . MET A 1 266 ? -16.796 7.513 42.553 1.00 86.38 266 MET A C 1
ATOM 2060 O O . MET A 1 266 ? -17.536 7.320 43.513 1.00 86.38 266 MET A O 1
ATOM 2064 N N . PHE A 1 267 ? -15.638 8.156 42.669 1.00 87.12 267 PHE A N 1
ATOM 2065 C CA . PHE A 1 267 ? -15.139 8.689 43.929 1.00 87.12 267 PHE A CA 1
ATOM 2066 C C . PHE A 1 267 ? -16.108 9.708 44.541 1.00 87.12 267 PHE A C 1
ATOM 2068 O O . PHE A 1 267 ? -16.419 9.635 45.733 1.00 87.12 267 PHE A O 1
ATOM 2075 N N . THR A 1 268 ? -16.653 10.606 43.720 1.00 89.31 268 THR A N 1
ATOM 2076 C CA . THR A 1 268 ? -17.656 11.589 44.152 1.00 89.31 268 THR A CA 1
ATOM 2077 C C . THR A 1 268 ? -18.932 10.906 44.646 1.00 89.31 268 THR A C 1
ATOM 2079 O O . THR A 1 268 ? -19.408 11.215 45.741 1.00 89.31 268 THR A O 1
ATOM 2082 N N . VAL A 1 269 ? -19.449 9.927 43.896 1.00 86.88 269 VAL A N 1
ATOM 2083 C CA . VAL A 1 269 ? -20.637 9.145 44.281 1.00 86.88 269 VAL A CA 1
ATOM 2084 C C . VAL A 1 269 ? -20.405 8.419 45.606 1.00 86.88 269 VAL A C 1
ATOM 2086 O O . VAL A 1 269 ? -21.244 8.470 46.505 1.00 86.88 269 VAL A O 1
ATOM 2089 N N . THR A 1 270 ? -19.241 7.797 45.780 1.00 83.75 270 THR A N 1
ATOM 2090 C CA . THR A 1 270 ? -18.867 7.123 47.025 1.00 83.75 270 THR A CA 1
ATOM 2091 C C . THR A 1 270 ? -18.844 8.081 48.219 1.00 83.75 270 THR A C 1
ATOM 2093 O O . THR A 1 270 ? -19.307 7.721 49.303 1.00 83.75 270 THR A O 1
ATOM 2096 N N . ILE A 1 271 ? -18.336 9.307 48.042 1.00 83.81 271 ILE A N 1
ATOM 2097 C CA . ILE A 1 271 ? -18.323 10.321 49.106 1.00 83.81 271 ILE A CA 1
ATOM 2098 C C . ILE A 1 271 ? -19.743 10.763 49.467 1.00 83.81 271 ILE A C 1
ATOM 2100 O O . ILE A 1 271 ? -20.076 10.796 50.653 1.00 83.81 271 ILE A O 1
ATOM 2104 N N . GLN A 1 272 ? -20.585 11.052 48.473 1.00 85.88 272 GLN A N 1
ATOM 2105 C CA . GLN A 1 272 ? -21.983 11.443 48.694 1.00 85.88 272 GLN A CA 1
ATOM 2106 C C . GLN A 1 272 ? -22.773 10.351 49.428 1.00 85.88 272 GLN A C 1
ATOM 2108 O O . GLN A 1 272 ? -23.653 10.640 50.236 1.00 85.88 272 GLN A O 1
ATOM 2113 N N . LYS A 1 273 ? -22.409 9.085 49.205 1.00 86.25 273 LYS A N 1
ATOM 2114 C CA . LYS A 1 273 ? -23.043 7.912 49.813 1.00 86.25 273 LYS A CA 1
ATOM 2115 C C . LYS A 1 273 ? -22.427 7.474 51.148 1.00 86.25 273 LYS A C 1
ATOM 2117 O O . LYS A 1 273 ? -22.839 6.452 51.697 1.00 86.25 273 LYS A O 1
ATOM 2122 N N . ARG A 1 274 ? -21.508 8.249 51.745 1.00 82.50 274 ARG A N 1
ATOM 2123 C CA . ARG A 1 274 ? -20.856 7.911 53.033 1.00 82.50 274 ARG A CA 1
ATOM 2124 C C . ARG A 1 274 ? -21.833 7.596 54.169 1.00 82.50 274 ARG A C 1
ATOM 2126 O O . ARG A 1 274 ? -21.560 6.679 54.940 1.00 82.50 274 ARG A O 1
ATOM 2133 N N . ARG A 1 275 ? -22.964 8.306 54.266 1.00 81.94 275 ARG A N 1
ATOM 2134 C CA . ARG A 1 275 ? -23.982 8.059 55.305 1.00 81.94 275 ARG A CA 1
ATOM 2135 C C . ARG A 1 275 ? -24.605 6.669 55.169 1.00 81.94 275 ARG A C 1
ATOM 2137 O O . ARG A 1 275 ? -24.678 5.935 56.148 1.00 81.94 275 ARG A O 1
ATOM 2144 N N . GLU A 1 276 ? -25.006 6.297 53.957 1.00 86.50 276 GLU A N 1
ATOM 2145 C CA . GLU A 1 276 ? -25.593 4.983 53.657 1.00 86.50 276 GLU A CA 1
ATOM 2146 C C . GLU A 1 276 ? -24.585 3.855 53.937 1.00 86.50 276 GLU A C 1
ATOM 2148 O O . GLU A 1 276 ? -24.932 2.840 54.540 1.00 86.50 276 GLU A O 1
ATOM 2153 N N . ILE A 1 277 ? -23.306 4.072 53.604 1.00 85.06 277 ILE A N 1
ATOM 2154 C CA . ILE A 1 277 ? -22.211 3.141 53.920 1.00 85.06 277 ILE A CA 1
ATOM 2155 C C . ILE A 1 277 ? -22.027 2.988 55.439 1.00 85.06 277 ILE A C 1
ATOM 2157 O O . ILE A 1 277 ? -21.835 1.871 55.921 1.00 85.06 277 ILE A O 1
ATOM 2161 N N . GLY A 1 278 ? -22.094 4.087 56.197 1.00 83.19 278 GLY A N 1
ATOM 2162 C CA . GLY A 1 278 ? -22.001 4.075 57.660 1.00 83.19 278 GLY A CA 1
ATOM 2163 C C . GLY A 1 278 ? -23.130 3.278 58.315 1.00 83.19 278 GLY A C 1
ATOM 2164 O O . GLY A 1 278 ? -22.866 2.464 59.198 1.00 83.19 278 GLY A O 1
ATOM 2165 N N . VAL A 1 279 ? -24.365 3.436 57.825 1.00 86.88 279 VAL A N 1
ATOM 2166 C CA . VAL A 1 279 ? -25.524 2.645 58.279 1.00 86.88 279 VAL A CA 1
ATOM 2167 C C . VAL A 1 279 ? -25.335 1.161 57.958 1.00 86.88 279 VAL A C 1
ATOM 2169 O O . VAL A 1 279 ? -25.516 0.328 58.842 1.00 86.88 279 VAL A O 1
ATOM 2172 N N . MET A 1 280 ? -24.896 0.812 56.741 1.00 87.12 280 MET A N 1
ATOM 2173 C CA . MET A 1 280 ? -24.603 -0.587 56.395 1.00 87.12 280 MET A CA 1
ATOM 2174 C C . MET A 1 280 ? -23.542 -1.203 57.315 1.00 87.12 280 MET A C 1
ATOM 2176 O O . MET A 1 280 ? -23.716 -2.329 57.776 1.00 87.12 280 MET A O 1
ATOM 2180 N N . LYS A 1 281 ? -22.461 -0.472 57.624 1.00 84.62 281 LYS A N 1
ATOM 2181 C CA . LYS A 1 281 ? -21.427 -0.948 58.562 1.00 84.62 281 LYS A CA 1
ATOM 2182 C C . LYS A 1 281 ? -21.970 -1.117 59.982 1.00 84.62 281 LYS A C 1
ATOM 2184 O O . LYS A 1 281 ? -21.629 -2.100 60.629 1.00 84.62 281 LYS A O 1
ATOM 2189 N N . ALA A 1 282 ? -22.827 -0.207 60.450 1.00 86.62 282 ALA A N 1
ATOM 2190 C CA . ALA A 1 282 ? -23.461 -0.305 61.768 1.00 86.62 282 ALA A CA 1
ATOM 2191 C C . ALA A 1 282 ? -24.407 -1.515 61.882 1.00 86.62 282 ALA A C 1
ATOM 2193 O O . ALA A 1 282 ? -24.508 -2.114 62.947 1.00 86.62 282 ALA A O 1
ATOM 2194 N N . LEU A 1 283 ? -25.039 -1.915 60.773 1.00 89.06 283 LEU A N 1
ATOM 2195 C CA . LEU A 1 283 ? -25.839 -3.141 60.669 1.00 89.06 283 LEU A CA 1
ATOM 2196 C C . LEU A 1 283 ? -24.989 -4.422 60.522 1.00 89.06 283 LEU A C 1
ATOM 2198 O O . LEU A 1 283 ? -25.548 -5.510 60.418 1.00 89.06 283 LEU A O 1
ATOM 2202 N N . GLY A 1 284 ? -23.654 -4.316 60.511 1.00 88.62 284 GLY A N 1
ATOM 2203 C CA . GLY A 1 284 ? -22.736 -5.458 60.447 1.00 88.62 284 GLY A CA 1
ATOM 2204 C C . GLY A 1 284 ? -22.247 -5.835 59.045 1.00 88.62 284 GLY A C 1
ATOM 2205 O O . GLY A 1 284 ? -21.685 -6.916 58.874 1.00 88.62 284 GLY A O 1
ATOM 2206 N N . ALA A 1 285 ? -22.428 -4.979 58.031 1.00 87.69 285 ALA A N 1
ATOM 2207 C CA . ALA A 1 285 ? -21.939 -5.269 56.683 1.00 87.69 285 ALA A CA 1
ATOM 2208 C C . ALA A 1 285 ? -20.405 -5.382 56.638 1.00 87.69 285 ALA A C 1
ATOM 2210 O O . ALA A 1 285 ? -19.675 -4.487 57.080 1.00 87.69 285 ALA A O 1
ATOM 2211 N N . ALA A 1 286 ? -19.908 -6.459 56.029 1.00 88.00 286 ALA A N 1
ATOM 2212 C CA . ALA A 1 286 ? -18.478 -6.671 55.849 1.00 88.00 286 ALA A CA 1
ATOM 2213 C C . ALA A 1 286 ? -17.898 -5.692 54.803 1.00 88.00 286 ALA A C 1
ATOM 2215 O O . ALA A 1 286 ? -18.562 -5.394 53.804 1.00 88.00 286 ALA A O 1
ATOM 2216 N N . PRO A 1 287 ? -16.625 -5.259 54.928 1.00 82.31 287 PRO A N 1
ATOM 2217 C CA . PRO A 1 287 ? -15.981 -4.371 53.952 1.00 82.31 287 PRO A CA 1
ATOM 2218 C C . PRO A 1 287 ? -16.070 -4.881 52.504 1.00 82.31 287 PRO A C 1
ATOM 2220 O O . PRO A 1 287 ? -16.289 -4.098 51.583 1.00 82.31 287 PRO A O 1
ATOM 2223 N N . GLY A 1 288 ? -15.979 -6.201 52.300 1.00 86.12 288 GLY A N 1
ATOM 2224 C CA . GLY A 1 288 ? -16.107 -6.822 50.979 1.00 86.12 288 GLY A CA 1
ATOM 2225 C C . GLY A 1 288 ? -17.503 -6.697 50.354 1.00 86.12 288 GLY A C 1
ATOM 2226 O O . GLY A 1 288 ? -17.607 -6.615 49.133 1.00 86.12 288 GLY A O 1
ATOM 2227 N N . GLN A 1 289 ? -18.573 -6.633 51.156 1.00 87.88 289 GLN A N 1
ATOM 2228 C CA . GLN A 1 289 ? -19.931 -6.415 50.638 1.00 87.88 289 GLN A CA 1
ATOM 2229 C C . GLN A 1 289 ? -20.078 -4.999 50.077 1.00 87.88 289 GLN A C 1
ATOM 2231 O O . GLN A 1 289 ? -20.652 -4.821 49.007 1.00 87.88 289 GLN A O 1
ATOM 2236 N N . ILE A 1 290 ? -19.476 -4.011 50.742 1.00 86.19 290 ILE A N 1
ATOM 2237 C CA . ILE A 1 290 ? -19.473 -2.613 50.292 1.00 86.19 290 ILE A CA 1
ATOM 2238 C C . ILE A 1 290 ? -18.695 -2.488 48.979 1.00 86.19 290 ILE A C 1
ATOM 2240 O O . ILE A 1 290 ? -19.192 -1.881 48.034 1.00 86.19 290 ILE A O 1
ATOM 2244 N N . VAL A 1 291 ? -17.520 -3.127 48.876 1.00 87.56 291 VAL A N 1
ATOM 2245 C CA . VAL A 1 291 ? -16.741 -3.147 47.623 1.00 87.56 291 VAL A CA 1
ATOM 2246 C C . VAL A 1 291 ? -17.548 -3.749 46.470 1.00 87.56 291 VAL A C 1
ATOM 2248 O O . VAL A 1 291 ? -17.550 -3.188 45.376 1.00 87.56 291 VAL A O 1
ATOM 2251 N N . ARG A 1 292 ? -18.270 -4.854 46.705 1.00 89.69 292 ARG A N 1
ATOM 2252 C CA . ARG A 1 292 ? -19.088 -5.516 45.672 1.00 89.69 292 ARG A CA 1
ATOM 2253 C C . ARG A 1 292 ? -20.190 -4.616 45.117 1.00 89.69 292 ARG A C 1
ATOM 2255 O O . ARG A 1 292 ? -20.411 -4.648 43.914 1.00 89.69 292 ARG A O 1
ATOM 2262 N N . VAL A 1 293 ? -20.850 -3.806 45.950 1.00 88.50 293 VAL A N 1
ATOM 2263 C CA . VAL A 1 293 ? -21.901 -2.877 45.486 1.00 88.50 293 VAL A CA 1
ATOM 2264 C C . VAL A 1 293 ? -21.339 -1.891 44.460 1.00 88.50 293 VAL A C 1
ATOM 2266 O O . VAL A 1 293 ? -21.881 -1.764 43.363 1.00 88.50 293 VAL A O 1
ATOM 2269 N N . PHE A 1 294 ? -20.214 -1.248 44.776 1.00 84.94 294 PHE A N 1
ATOM 2270 C CA . PHE A 1 294 ? -19.572 -0.302 43.860 1.00 84.94 294 PHE A CA 1
ATOM 2271 C C . PHE A 1 294 ? -18.975 -0.990 42.627 1.00 84.94 294 PHE A C 1
ATOM 2273 O O . PHE A 1 294 ? -19.040 -0.439 41.529 1.00 84.94 294 PHE A O 1
ATOM 2280 N N . LEU A 1 295 ? -18.449 -2.209 42.778 1.00 88.12 295 LEU A N 1
ATOM 2281 C CA . LEU A 1 295 ? -17.961 -2.997 41.649 1.00 88.12 295 LEU A CA 1
ATOM 2282 C C . LEU A 1 295 ? -19.097 -3.342 40.675 1.00 88.12 295 LEU A C 1
ATOM 2284 O O . LEU A 1 295 ? -18.935 -3.145 39.474 1.00 88.12 295 LEU A O 1
ATOM 2288 N N . TYR A 1 296 ? -20.260 -3.779 41.171 1.00 90.69 296 TYR A N 1
ATOM 2289 C CA . TYR A 1 296 ? -21.429 -4.033 40.325 1.00 90.69 296 TYR A CA 1
ATOM 2290 C C . TYR A 1 296 ? -21.932 -2.765 39.641 1.00 90.69 296 TYR A C 1
ATOM 2292 O O . TYR A 1 296 ? -22.282 -2.809 38.464 1.00 90.69 296 TYR A O 1
ATOM 2300 N N . GLN A 1 297 ? -21.913 -1.625 40.331 1.00 87.75 297 GLN A N 1
ATOM 2301 C CA . GLN A 1 297 ? -22.260 -0.344 39.719 1.00 87.75 297 GLN A CA 1
ATOM 2302 C C . GLN A 1 297 ? -21.302 0.010 38.567 1.00 87.75 297 GLN A C 1
ATOM 2304 O O . GLN A 1 297 ? -21.752 0.414 37.493 1.00 87.75 297 GLN A O 1
ATOM 2309 N N . GLY A 1 298 ? -19.995 -0.197 38.761 1.00 88.12 298 GLY A N 1
ATOM 2310 C CA . GLY A 1 298 ? -18.981 -0.035 37.716 1.00 88.12 298 GLY A CA 1
ATOM 2311 C C . GLY A 1 298 ? -19.171 -0.994 36.541 1.00 88.12 298 GLY A C 1
ATOM 2312 O O . GLY A 1 298 ? -19.104 -0.566 35.391 1.00 88.12 298 GLY A O 1
ATOM 2313 N N . MET A 1 299 ? -19.480 -2.264 36.815 1.00 91.12 299 MET A N 1
ATOM 2314 C CA . MET A 1 299 ? -19.756 -3.274 35.789 1.00 91.12 299 MET A CA 1
ATOM 2315 C C . MET A 1 299 ? -21.001 -2.934 34.963 1.00 91.12 299 MET A C 1
ATOM 2317 O O . MET A 1 299 ? -20.947 -3.002 33.739 1.00 91.12 299 MET A O 1
ATOM 2321 N N . ILE A 1 300 ? -22.104 -2.527 35.602 1.00 92.00 300 ILE A N 1
ATOM 2322 C CA . ILE A 1 300 ? -23.338 -2.131 34.904 1.00 92.00 300 ILE A CA 1
ATOM 2323 C C . ILE A 1 300 ? -23.056 -0.958 33.960 1.00 92.00 300 ILE A C 1
ATOM 2325 O O . ILE A 1 300 ? -23.443 -0.999 32.792 1.00 92.00 300 ILE A O 1
ATOM 2329 N N . LEU A 1 301 ? -22.333 0.059 34.436 1.00 89.75 301 LEU A N 1
ATOM 2330 C CA . LEU A 1 301 ? -21.940 1.195 33.602 1.00 89.75 301 LEU A CA 1
ATOM 2331 C C . LEU A 1 301 ? -20.984 0.791 32.480 1.00 89.75 301 LEU A C 1
ATOM 2333 O O . LEU A 1 301 ? -21.131 1.285 31.367 1.00 89.75 301 LEU A O 1
ATOM 2337 N N . GLY A 1 302 ? -20.048 -0.121 32.742 1.00 90.50 302 GLY A N 1
ATOM 2338 C CA . GLY A 1 302 ? -19.144 -0.655 31.726 1.00 90.50 302 GLY A CA 1
ATOM 2339 C C . GLY A 1 302 ? -19.893 -1.393 30.615 1.00 90.50 302 GLY A C 1
ATOM 2340 O O . GLY A 1 302 ? -19.632 -1.145 29.442 1.00 90.50 302 GLY A O 1
ATOM 2341 N N . VAL A 1 303 ? -20.858 -2.254 30.962 1.00 93.81 303 VAL A N 1
ATOM 2342 C CA . VAL A 1 303 ? -21.671 -2.991 29.977 1.00 93.81 303 VAL A CA 1
ATOM 2343 C C . VAL A 1 303 ? -22.539 -2.034 29.169 1.00 93.81 303 VAL A C 1
ATOM 2345 O O . VAL A 1 303 ? -22.514 -2.082 27.941 1.00 93.81 303 VAL A O 1
ATOM 2348 N N . LEU A 1 304 ? -23.282 -1.144 29.832 1.00 94.06 304 LEU A N 1
ATOM 2349 C CA . LEU A 1 304 ? -24.146 -0.183 29.143 1.00 94.06 304 LEU A CA 1
ATOM 2350 C C . LEU A 1 304 ? -23.331 0.771 28.265 1.00 94.06 304 LEU A C 1
ATOM 2352 O O . LEU A 1 304 ? -23.703 1.015 27.121 1.00 94.06 304 LEU A O 1
ATOM 2356 N N . GLY A 1 305 ? -22.198 1.261 28.768 1.00 91.38 305 GLY A N 1
ATOM 2357 C CA . GLY A 1 305 ? -21.285 2.120 28.023 1.00 91.38 305 GLY A CA 1
ATOM 2358 C C . GLY A 1 305 ? -20.693 1.418 26.803 1.00 91.38 305 GLY A C 1
ATOM 2359 O O . GLY A 1 305 ? -20.698 1.992 25.717 1.00 91.38 305 GLY A O 1
ATOM 2360 N N . ALA A 1 306 ? -20.248 0.166 26.943 1.00 92.31 306 ALA A N 1
ATOM 2361 C CA . ALA A 1 306 ? -19.724 -0.619 25.827 1.00 92.31 306 ALA A CA 1
ATOM 2362 C C . ALA A 1 306 ? -20.801 -0.900 24.767 1.00 92.31 306 ALA A C 1
ATOM 2364 O O . ALA A 1 306 ? -20.553 -0.703 23.577 1.00 92.31 306 ALA A O 1
ATOM 2365 N N . LEU A 1 307 ? -22.009 -1.299 25.181 1.00 94.38 307 LEU A N 1
ATOM 2366 C CA . LEU A 1 307 ? -23.130 -1.542 24.268 1.00 94.38 307 LEU A CA 1
ATOM 2367 C C . LEU A 1 307 ? -23.531 -0.272 23.511 1.00 94.38 307 LEU A C 1
ATOM 2369 O O . LEU A 1 307 ? -23.634 -0.298 22.284 1.00 94.38 307 LEU A O 1
ATOM 2373 N N . LEU A 1 308 ? -23.711 0.844 24.223 1.00 94.94 308 LEU A N 1
ATOM 2374 C CA . LEU A 1 308 ? -24.051 2.129 23.611 1.00 94.94 308 LEU A CA 1
ATOM 2375 C C . LEU A 1 308 ? -22.924 2.636 22.708 1.00 94.94 308 LEU A C 1
ATOM 2377 O O . LEU A 1 308 ? -23.196 3.100 21.604 1.00 94.94 308 LEU A O 1
ATOM 2381 N N . GLY A 1 309 ? -21.667 2.500 23.128 1.00 93.06 309 GLY A N 1
ATOM 2382 C CA . GLY A 1 309 ? -20.504 2.902 22.341 1.00 93.06 309 GLY A CA 1
ATOM 2383 C C . GLY A 1 309 ? -20.387 2.126 21.030 1.00 93.06 309 GLY A C 1
ATOM 2384 O O . GLY A 1 309 ? -20.218 2.731 19.972 1.00 93.06 309 GLY A O 1
ATOM 2385 N N . VAL A 1 310 ? -20.550 0.799 21.068 1.00 92.69 310 VAL A N 1
ATOM 2386 C CA . VAL A 1 310 ? -20.547 -0.040 19.857 1.00 92.69 310 VAL A CA 1
ATOM 2387 C C . VAL A 1 310 ? -21.742 0.288 18.960 1.00 92.69 310 VAL A C 1
ATOM 2389 O O . VAL A 1 310 ? -21.573 0.398 1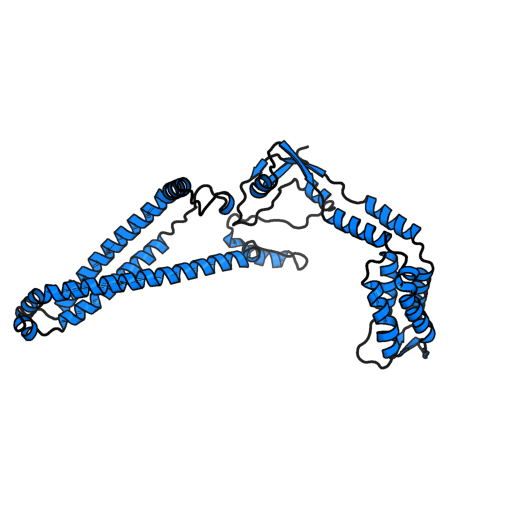7.744 1.00 92.69 310 VAL A O 1
ATOM 2392 N N . ALA A 1 311 ? -22.934 0.480 19.532 1.00 94.19 311 ALA A N 1
ATOM 2393 C CA . ALA A 1 311 ? -24.130 0.838 18.772 1.00 94.19 311 ALA A CA 1
ATOM 2394 C C . ALA A 1 311 ? -23.968 2.190 18.057 1.00 94.19 311 ALA A C 1
ATOM 2396 O O . ALA A 1 311 ? -24.194 2.276 16.849 1.00 94.19 311 ALA A O 1
ATOM 2397 N N . LEU A 1 312 ? -23.509 3.221 18.772 1.00 94.94 312 LEU A N 1
ATOM 2398 C CA . LEU A 1 312 ? -23.238 4.545 18.209 1.00 94.94 312 LEU A CA 1
ATOM 2399 C C . LEU A 1 312 ? -22.114 4.497 17.169 1.00 94.94 312 LEU A C 1
ATOM 2401 O O . LEU A 1 312 ? -22.256 5.068 16.091 1.00 94.94 312 LEU A O 1
ATOM 2405 N N . GLY A 1 313 ? -21.032 3.762 17.439 1.00 92.88 313 GLY A N 1
ATOM 2406 C CA . GLY A 1 313 ? -19.936 3.580 16.486 1.00 92.88 313 GLY A CA 1
ATOM 2407 C C . GLY A 1 313 ? -20.402 2.926 15.184 1.00 92.88 313 GLY A C 1
ATOM 2408 O O . GLY A 1 313 ? -20.072 3.397 14.095 1.00 92.88 313 GLY A O 1
ATOM 2409 N N . ARG A 1 314 ? -21.243 1.888 15.270 1.00 92.00 314 ARG A N 1
ATOM 2410 C CA . ARG A 1 314 ? -21.847 1.274 14.077 1.00 92.00 314 ARG A CA 1
ATOM 2411 C C . ARG A 1 314 ? -22.789 2.214 13.344 1.00 92.00 314 ARG A C 1
ATOM 2413 O O . ARG A 1 314 ? -22.777 2.218 12.116 1.00 92.00 314 ARG A O 1
ATOM 2420 N N . LEU A 1 315 ? -23.566 3.014 14.068 1.00 93.69 315 LEU A N 1
ATOM 2421 C CA . LEU A 1 315 ? -24.440 4.017 13.470 1.00 93.69 315 LEU A CA 1
ATOM 2422 C C . LEU A 1 315 ? -23.620 5.022 12.646 1.00 93.69 315 LEU A C 1
ATOM 2424 O O . LEU A 1 315 ? -23.939 5.256 11.483 1.00 93.69 315 LEU A O 1
ATOM 2428 N N . VAL A 1 316 ? -22.499 5.519 13.175 1.00 92.31 316 VAL A N 1
ATOM 2429 C CA . VAL A 1 316 ? -21.586 6.403 12.427 1.00 92.31 316 VAL A CA 1
ATOM 2430 C C . VAL A 1 316 ? -21.049 5.725 11.162 1.00 92.31 316 VAL A C 1
ATOM 2432 O O . VAL A 1 316 ? -21.040 6.334 10.094 1.00 92.31 316 VAL A O 1
ATOM 2435 N N . ILE A 1 3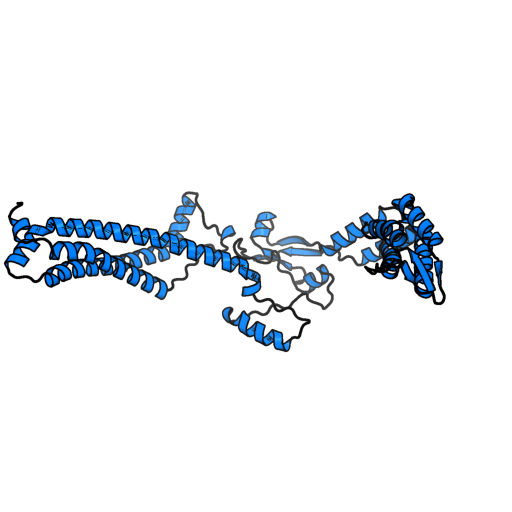17 ? -20.654 4.451 11.237 1.00 91.25 317 ILE A N 1
ATOM 2436 C CA . ILE A 1 317 ? -20.144 3.707 10.072 1.00 91.25 317 ILE A CA 1
ATOM 2437 C C . ILE A 1 317 ? -21.221 3.507 8.994 1.00 91.25 317 ILE A C 1
ATOM 2439 O O . ILE A 1 317 ? -20.889 3.506 7.803 1.00 91.25 317 ILE A O 1
ATOM 2443 N N . LEU A 1 318 ? -22.486 3.334 9.388 1.00 90.44 318 LEU A N 1
ATOM 2444 C CA . LEU A 1 318 ? -23.622 3.221 8.467 1.00 90.44 318 LEU A CA 1
ATOM 2445 C C . LEU A 1 318 ? -23.906 4.554 7.762 1.00 90.44 318 LEU A C 1
ATOM 2447 O O . LEU A 1 318 ? -24.066 4.577 6.544 1.00 90.44 318 LEU A O 1
ATOM 2451 N N . PHE A 1 319 ? -23.892 5.665 8.502 1.00 91.50 319 PHE A N 1
ATOM 2452 C CA . PHE A 1 319 ? -24.176 7.004 7.968 1.00 91.50 319 PHE A CA 1
ATOM 2453 C C . PHE A 1 319 ? -22.948 7.737 7.406 1.00 91.50 319 PHE A C 1
ATOM 2455 O O . PHE A 1 319 ? -23.054 8.889 6.990 1.00 91.50 319 PHE A O 1
ATOM 2462 N N . ARG A 1 320 ? -21.781 7.086 7.325 1.00 89.69 320 ARG A N 1
ATOM 2463 C CA . ARG A 1 320 ? -20.520 7.723 6.902 1.00 89.69 320 ARG A CA 1
ATOM 2464 C C . ARG A 1 320 ? -20.587 8.421 5.540 1.00 89.69 320 ARG A C 1
ATOM 2466 O O . ARG A 1 320 ? -19.947 9.448 5.356 1.00 89.69 320 ARG A O 1
ATOM 2473 N N . GLY A 1 321 ? -21.361 7.876 4.598 1.00 87.25 321 GLY A N 1
ATOM 2474 C CA . GLY A 1 321 ? -21.536 8.476 3.273 1.00 87.25 321 GLY A CA 1
ATOM 2475 C C . GLY A 1 321 ? -22.305 9.797 3.326 1.00 87.25 321 GLY A C 1
ATOM 2476 O O . GLY A 1 321 ? -21.917 10.748 2.659 1.00 87.25 321 GLY A O 1
ATOM 2477 N N . GLU A 1 322 ? -23.342 9.869 4.163 1.00 89.25 322 GLU A N 1
ATOM 2478 C CA . GLU A 1 322 ? -24.129 11.089 4.383 1.00 89.25 322 GLU A CA 1
ATOM 2479 C C . GLU A 1 322 ? -23.313 12.137 5.142 1.00 89.25 322 GLU A C 1
ATOM 2481 O O . GLU A 1 322 ? -23.315 13.308 4.777 1.00 89.25 322 GLU A O 1
ATOM 2486 N N . ILE A 1 323 ? -22.541 11.712 6.150 1.00 87.44 323 ILE A N 1
ATOM 2487 C CA . ILE A 1 323 ? -21.623 12.592 6.890 1.00 87.44 323 ILE A CA 1
ATOM 2488 C C . ILE A 1 323 ? -20.583 13.196 5.937 1.00 87.44 323 ILE A C 1
ATOM 2490 O O . ILE A 1 323 ? -20.327 14.399 5.977 1.00 87.44 323 ILE A O 1
ATOM 2494 N N . GLN A 1 324 ? -20.018 12.382 5.041 1.00 86.38 324 GLN A N 1
ATOM 2495 C CA . GLN A 1 324 ? -19.089 12.848 4.014 1.00 86.38 324 GLN A CA 1
ATOM 2496 C C . GLN A 1 324 ? -19.767 13.811 3.027 1.00 86.38 324 GLN A C 1
ATOM 2498 O O . GLN A 1 324 ? -19.186 14.835 2.677 1.00 86.38 324 GLN A O 1
ATOM 2503 N N . GLY A 1 325 ? -21.001 13.522 2.603 1.00 86.62 325 GLY A N 1
ATOM 2504 C CA . GLY A 1 325 ? -21.791 14.414 1.750 1.00 86.62 325 GLY A CA 1
ATOM 2505 C C . GLY A 1 325 ? -22.086 15.765 2.408 1.00 86.62 325 GLY A C 1
ATOM 2506 O O . GLY A 1 325 ? -21.935 16.806 1.771 1.00 86.62 325 GLY A O 1
ATOM 2507 N N . ALA A 1 326 ? -22.424 15.765 3.697 1.00 88.38 326 ALA A N 1
ATOM 2508 C CA . ALA A 1 326 ? -22.642 16.981 4.474 1.00 88.38 326 ALA A CA 1
ATOM 2509 C C . ALA A 1 326 ? -21.354 17.809 4.622 1.00 88.38 326 ALA A C 1
ATOM 2511 O O . ALA A 1 326 ? -21.385 19.025 4.446 1.00 88.38 326 ALA A O 1
ATOM 2512 N N . ALA A 1 327 ? -20.210 17.164 4.880 1.00 87.19 327 ALA A N 1
ATOM 2513 C CA . ALA A 1 327 ? -18.913 17.842 4.929 1.00 87.19 327 ALA A CA 1
ATOM 2514 C C . ALA A 1 327 ? -18.549 18.477 3.573 1.00 87.19 327 ALA A C 1
ATOM 2516 O O . ALA A 1 327 ? -18.161 19.646 3.521 1.00 87.19 327 ALA A O 1
ATOM 2517 N N . ARG A 1 328 ? -18.781 17.750 2.469 1.00 85.94 328 ARG A N 1
ATOM 2518 C CA . ARG A 1 328 ? -18.614 18.263 1.099 1.00 85.94 328 ARG A CA 1
ATOM 2519 C C . ARG A 1 328 ? -19.479 19.494 0.837 1.00 85.94 328 ARG A C 1
ATOM 2521 O O . ARG A 1 328 ? -18.988 20.464 0.271 1.00 85.94 328 ARG A O 1
ATOM 2528 N N . ALA A 1 329 ? -20.737 19.484 1.282 1.00 87.56 329 ALA A N 1
ATOM 2529 C CA . ALA A 1 329 ? -21.641 20.627 1.135 1.00 87.56 329 ALA A CA 1
ATOM 2530 C C . ALA A 1 329 ? -21.159 21.876 1.899 1.00 87.56 329 ALA A C 1
ATOM 2532 O O . ALA A 1 329 ? -21.446 22.996 1.486 1.00 87.56 329 ALA A O 1
ATOM 2533 N N . LEU A 1 330 ? -20.386 21.692 2.975 1.00 88.69 330 LEU A N 1
ATOM 2534 C CA . LEU A 1 330 ? -19.733 22.765 3.733 1.00 88.69 330 LEU A CA 1
ATOM 2535 C C . LEU A 1 330 ? -18.384 23.209 3.129 1.00 88.69 330 LEU A C 1
ATOM 2537 O O . LEU A 1 330 ? -17.685 24.020 3.731 1.00 88.69 330 LEU A O 1
ATOM 2541 N N . GLY A 1 331 ? -18.007 22.692 1.954 1.00 86.94 331 GLY A N 1
ATOM 2542 C CA . GLY A 1 331 ? -16.751 23.021 1.273 1.00 86.94 331 GLY A CA 1
ATOM 2543 C C . GLY A 1 331 ? -15.526 22.260 1.789 1.00 86.94 331 GLY A C 1
ATOM 2544 O O . GLY A 1 331 ? -14.403 22.607 1.432 1.00 86.94 331 GLY A O 1
ATOM 2545 N N . PHE A 1 332 ? -15.716 21.227 2.615 1.00 84.50 332 PHE A N 1
ATOM 2546 C CA . PHE A 1 332 ? -14.633 20.422 3.178 1.00 84.50 332 PHE A CA 1
ATOM 2547 C C . PHE A 1 332 ? -14.747 18.961 2.722 1.00 84.50 332 PHE A C 1
ATOM 2549 O O . PHE A 1 332 ? -15.551 18.197 3.253 1.00 84.50 332 PHE A O 1
ATOM 2556 N N . ASP A 1 333 ? -13.923 18.555 1.749 1.00 81.44 333 ASP A N 1
ATOM 2557 C CA . ASP A 1 333 ? -13.824 17.156 1.304 1.00 81.44 333 ASP A CA 1
ATOM 2558 C C . ASP A 1 333 ? -12.442 16.560 1.616 1.00 81.44 333 ASP A C 1
ATOM 2560 O O . ASP A 1 333 ? -11.563 16.540 0.753 1.00 81.44 333 ASP A O 1
ATOM 2564 N N . PRO A 1 334 ? -12.220 16.056 2.842 1.00 72.44 334 PRO A N 1
ATOM 2565 C CA . PRO A 1 334 ? -10.949 15.433 3.210 1.00 72.44 334 PRO A CA 1
ATOM 2566 C C . PRO A 1 334 ? -10.689 14.114 2.465 1.00 72.44 334 PRO A C 1
ATOM 2568 O O . PRO A 1 334 ? -9.578 13.590 2.519 1.00 72.44 334 PRO A O 1
ATOM 2571 N N . PHE A 1 335 ? -11.699 13.556 1.787 1.00 77.38 335 PHE A N 1
ATOM 2572 C CA . PHE A 1 335 ? -11.644 12.241 1.154 1.00 77.38 335 PHE A CA 1
ATOM 2573 C C . PHE A 1 335 ? -12.280 12.289 -0.241 1.00 77.38 335 PHE A C 1
ATOM 2575 O O . PHE A 1 335 ? -13.266 11.598 -0.524 1.00 77.38 335 PHE A O 1
ATOM 2582 N N . SER A 1 336 ? -11.726 13.122 -1.124 1.00 76.56 336 SER A N 1
ATOM 2583 C CA . SER A 1 336 ? -12.193 13.212 -2.508 1.00 76.56 336 SER A CA 1
ATOM 2584 C C . SER A 1 336 ? -11.998 11.887 -3.257 1.00 76.56 336 SER A C 1
ATOM 2586 O O . SER A 1 336 ? -11.122 11.075 -2.932 1.00 76.56 336 SER A O 1
ATOM 2588 N N . ALA A 1 337 ? -12.820 11.655 -4.283 1.00 75.38 337 ALA A N 1
ATOM 2589 C CA . ALA A 1 337 ? -12.710 10.463 -5.125 1.00 75.38 337 ALA A CA 1
ATOM 2590 C C . ALA A 1 337 ? -11.399 10.440 -5.932 1.00 75.38 337 ALA A C 1
ATOM 2592 O O . ALA A 1 337 ? -10.849 9.368 -6.152 1.00 75.38 337 ALA A O 1
ATOM 2593 N N . SER A 1 338 ? -10.859 11.604 -6.306 1.00 71.62 338 SER A N 1
ATOM 2594 C CA . SER A 1 338 ? -9.551 11.719 -6.965 1.00 71.62 338 SER A CA 1
ATOM 2595 C C . SER A 1 338 ? -8.399 11.301 -6.047 1.00 71.62 338 SER A C 1
ATOM 2597 O O . SER A 1 338 ? -7.456 10.646 -6.485 1.00 71.62 338 SER A O 1
ATOM 2599 N N . PHE A 1 339 ? -8.492 11.618 -4.753 1.00 76.44 339 PHE A N 1
ATOM 2600 C CA . PHE A 1 339 ? -7.476 11.241 -3.776 1.00 76.44 339 PHE A CA 1
ATOM 2601 C C . PHE A 1 339 ? -7.595 9.769 -3.361 1.00 76.44 339 PHE A C 1
ATOM 2603 O O . PHE A 1 339 ? -6.610 9.035 -3.373 1.00 76.44 339 PHE A O 1
ATOM 2610 N N . THR A 1 340 ? -8.806 9.321 -3.018 1.00 72.31 340 THR A N 1
ATOM 2611 C CA . THR A 1 340 ? -9.040 7.987 -2.433 1.00 72.31 340 THR A CA 1
ATOM 2612 C C . THR A 1 340 ? -9.346 6.893 -3.458 1.00 72.31 340 THR A C 1
ATOM 2614 O O . THR A 1 340 ? -9.208 5.712 -3.142 1.00 72.31 340 THR A O 1
ATOM 2617 N N . GLY A 1 341 ? -9.751 7.245 -4.681 1.00 71.25 341 GLY A N 1
ATOM 2618 C CA . GLY A 1 341 ? -10.212 6.311 -5.716 1.00 71.25 341 GLY A CA 1
ATOM 2619 C C . GLY A 1 341 ? -11.651 5.819 -5.544 1.00 71.25 341 GLY A C 1
ATOM 2620 O O . GLY A 1 341 ? -12.153 5.096 -6.402 1.00 71.25 341 GLY A O 1
ATOM 2621 N N . PHE A 1 342 ? -12.332 6.192 -4.454 1.00 70.94 342 PHE A N 1
ATOM 2622 C CA . PHE A 1 342 ? -13.681 5.724 -4.140 1.00 70.94 342 PHE A CA 1
ATOM 2623 C C . PHE A 1 342 ? -14.641 6.897 -3.922 1.00 70.94 342 PHE A C 1
ATOM 2625 O O . PHE A 1 342 ? -14.323 7.874 -3.251 1.00 70.94 342 PHE A O 1
ATOM 2632 N N . GLY A 1 343 ? -15.872 6.778 -4.431 1.00 69.56 343 GLY A N 1
ATOM 2633 C CA . GLY A 1 343 ? -16.917 7.790 -4.209 1.00 69.56 343 GLY A CA 1
ATOM 2634 C C . GLY A 1 343 ? -17.422 7.857 -2.759 1.00 69.56 343 GLY A C 1
ATOM 2635 O O . GLY A 1 343 ? -17.909 8.903 -2.322 1.00 69.56 343 GLY A O 1
ATOM 2636 N N . LYS A 1 344 ? -17.286 6.750 -2.014 1.00 72.25 344 LYS A N 1
ATOM 2637 C CA . LYS A 1 344 ? -17.590 6.618 -0.583 1.00 72.25 344 LYS A CA 1
ATOM 2638 C C . LYS A 1 344 ? -16.457 5.860 0.093 1.00 72.25 344 LYS A C 1
ATOM 2640 O O . LYS A 1 344 ? -15.991 4.860 -0.449 1.00 72.25 344 LYS A O 1
ATOM 2645 N N . LEU A 1 345 ? -16.075 6.284 1.296 1.00 77.75 345 LEU A N 1
ATOM 2646 C CA . LEU A 1 345 ? -15.049 5.591 2.075 1.00 77.75 345 LEU A CA 1
ATOM 2647 C C . LEU A 1 345 ? -15.424 4.112 2.280 1.00 77.75 345 LEU A C 1
ATOM 2649 O O . LEU A 1 345 ? -16.503 3.827 2.818 1.00 77.75 345 LEU A O 1
ATOM 2653 N N . PRO A 1 346 ? -14.583 3.149 1.873 1.00 78.69 346 PRO A N 1
ATOM 2654 C CA . PRO A 1 346 ? -14.782 1.758 2.246 1.00 78.69 346 PRO A CA 1
ATOM 2655 C C . PRO A 1 346 ? -14.541 1.609 3.754 1.00 78.69 346 PRO A C 1
ATOM 2657 O O . PRO A 1 346 ? -13.606 2.180 4.305 1.00 78.69 346 PRO A O 1
ATOM 2660 N N . ALA A 1 347 ? -15.396 0.850 4.436 1.00 81.94 347 ALA A N 1
ATOM 2661 C CA . ALA A 1 347 ? -15.185 0.494 5.835 1.00 81.94 347 ALA A CA 1
ATOM 2662 C C . ALA A 1 347 ? -15.307 -1.015 5.966 1.00 81.94 347 ALA A C 1
ATOM 2664 O O . ALA A 1 347 ? -16.350 -1.592 5.644 1.00 81.94 347 ALA A O 1
ATOM 2665 N N . PHE A 1 348 ? -14.228 -1.633 6.430 1.00 83.94 348 PHE A N 1
ATOM 2666 C CA . PHE A 1 348 ? -14.206 -3.042 6.765 1.00 83.94 348 PHE A CA 1
ATOM 2667 C C . PHE A 1 348 ? -14.503 -3.188 8.256 1.00 83.94 348 PHE A C 1
ATOM 2669 O O . PHE A 1 348 ? -13.731 -2.746 9.104 1.00 83.94 348 PHE A O 1
ATOM 2676 N N . ASN A 1 349 ? -15.654 -3.773 8.575 1.00 84.88 349 ASN A N 1
ATOM 2677 C CA . ASN A 1 349 ? -16.103 -3.923 9.952 1.00 84.88 349 ASN A CA 1
ATOM 2678 C C . ASN A 1 349 ? -15.652 -5.274 10.484 1.00 84.88 349 ASN A C 1
ATOM 2680 O O . ASN A 1 349 ? -16.316 -6.273 10.225 1.00 84.88 349 ASN A O 1
ATOM 2684 N N . ASN A 1 350 ? -14.563 -5.297 11.250 1.00 89.00 350 ASN A N 1
ATOM 2685 C CA . ASN A 1 350 ? -14.125 -6.498 11.948 1.00 89.00 350 ASN A CA 1
ATOM 2686 C C . ASN A 1 350 ? -14.857 -6.620 13.305 1.00 89.00 350 ASN A C 1
ATOM 2688 O O . ASN A 1 350 ? -14.583 -5.834 14.218 1.00 89.00 350 ASN A O 1
ATOM 2692 N N . PRO A 1 351 ? -15.794 -7.576 13.484 1.00 89.56 351 PRO A N 1
ATOM 2693 C CA . PRO A 1 351 ? -16.529 -7.720 14.741 1.00 89.56 351 PRO A CA 1
ATOM 2694 C C . PRO A 1 351 ? -15.624 -8.114 15.911 1.00 89.56 351 PRO A C 1
ATOM 2696 O O . PRO A 1 351 ? -15.926 -7.764 17.049 1.00 89.56 351 PRO A O 1
ATOM 2699 N N . LEU A 1 352 ? -14.515 -8.810 15.637 1.00 91.62 352 LEU A N 1
ATOM 2700 C CA . LEU A 1 352 ? -13.557 -9.214 16.662 1.00 91.62 352 LEU A CA 1
ATOM 2701 C C . LEU A 1 352 ? -12.856 -7.994 17.263 1.00 91.62 352 LEU A C 1
ATOM 2703 O O . LEU A 1 352 ? -12.800 -7.866 18.480 1.00 91.62 352 LEU A O 1
ATOM 2707 N N . GLU A 1 353 ? -12.392 -7.060 16.429 1.00 86.75 353 GLU A N 1
ATOM 2708 C CA . GLU A 1 353 ? -11.778 -5.809 16.898 1.00 86.75 353 GLU A CA 1
ATOM 2709 C C . GLU A 1 353 ? -12.761 -4.988 17.741 1.00 86.75 353 GLU A C 1
ATOM 2711 O O . GLU A 1 353 ? -12.411 -4.496 18.813 1.00 86.75 353 GLU A O 1
ATOM 2716 N N . GLN A 1 354 ? -14.024 -4.909 17.307 1.00 90.06 354 GLN A N 1
ATOM 2717 C CA . GLN A 1 354 ? -15.084 -4.233 18.062 1.00 90.06 354 GLN A CA 1
ATOM 2718 C C . GLN A 1 354 ? -15.320 -4.898 19.426 1.00 90.06 354 GLN A C 1
ATOM 2720 O O . GLN A 1 354 ? -15.434 -4.204 20.437 1.00 90.06 354 GLN A O 1
ATOM 2725 N N . ALA A 1 355 ? -15.362 -6.233 19.470 1.00 91.44 355 ALA A N 1
ATOM 2726 C CA . ALA A 1 355 ? -15.530 -6.987 20.708 1.00 91.44 355 ALA A CA 1
ATOM 2727 C C . ALA A 1 355 ? -14.338 -6.799 21.660 1.00 91.44 355 ALA A C 1
ATOM 2729 O O . ALA A 1 355 ? -14.544 -6.572 22.850 1.00 91.44 355 ALA A O 1
ATOM 2730 N N . VAL A 1 356 ? -13.104 -6.824 21.146 1.00 90.94 356 VAL A N 1
ATOM 2731 C CA . VAL A 1 356 ? -11.889 -6.593 21.944 1.00 90.94 356 VAL A CA 1
ATOM 2732 C C . VAL A 1 356 ? -11.912 -5.203 22.581 1.00 90.94 356 VAL A C 1
ATOM 2734 O O . VAL A 1 356 ? -11.678 -5.083 23.783 1.00 90.94 356 VAL A O 1
ATOM 2737 N N . ILE A 1 357 ? -12.260 -4.160 21.821 1.00 88.31 357 ILE A N 1
ATOM 2738 C CA . ILE A 1 357 ? -12.364 -2.790 22.349 1.00 88.31 357 ILE A CA 1
ATOM 2739 C C . ILE A 1 357 ? -13.470 -2.692 23.410 1.00 88.31 357 ILE A C 1
ATOM 2741 O O . ILE A 1 357 ? -13.253 -2.098 24.467 1.00 88.31 357 ILE A O 1
ATOM 2745 N N . ALA A 1 358 ? -14.633 -3.306 23.170 1.00 90.75 358 ALA A N 1
ATOM 2746 C CA . ALA A 1 358 ? -15.742 -3.322 24.124 1.00 90.75 358 ALA A CA 1
ATOM 2747 C C . ALA A 1 358 ? -15.364 -4.015 25.446 1.00 90.75 358 ALA A C 1
ATOM 2749 O O . ALA A 1 358 ? -15.652 -3.495 26.526 1.00 90.75 358 ALA A O 1
ATOM 2750 N N . VAL A 1 359 ? -14.671 -5.156 25.371 1.00 93.19 359 VAL A N 1
ATOM 2751 C CA . VAL A 1 359 ? -14.178 -5.890 26.547 1.00 93.19 359 VAL A CA 1
ATOM 2752 C C . VAL A 1 359 ? -13.117 -5.080 27.292 1.00 93.19 359 VAL A C 1
ATOM 2754 O O . VAL A 1 359 ? -13.190 -4.964 28.514 1.00 93.19 359 VAL A O 1
ATOM 2757 N N . MET A 1 360 ? -12.170 -4.464 26.580 1.00 89.94 360 MET A N 1
ATOM 2758 C CA . MET A 1 360 ? -11.147 -3.604 27.186 1.00 89.94 360 MET A CA 1
ATOM 2759 C C . MET A 1 360 ? -11.764 -2.410 27.920 1.00 89.94 360 MET A C 1
ATOM 2761 O O . MET A 1 360 ? -11.390 -2.129 29.060 1.00 89.94 360 MET A O 1
ATOM 2765 N N . ALA A 1 361 ? -12.748 -1.745 27.309 1.00 86.94 361 ALA A N 1
ATOM 2766 C CA . ALA A 1 361 ? -13.481 -0.653 27.941 1.00 86.94 361 ALA A CA 1
ATOM 2767 C C . ALA A 1 361 ? -14.211 -1.126 29.208 1.00 86.94 361 ALA A C 1
ATOM 2769 O O . ALA A 1 361 ? -14.082 -0.504 30.261 1.00 86.94 361 ALA A O 1
ATOM 2770 N N . PHE A 1 362 ? -14.907 -2.266 29.146 1.00 90.88 362 PHE A N 1
ATOM 2771 C CA . PHE A 1 362 ? -15.580 -2.856 30.305 1.00 90.88 362 PHE A CA 1
ATOM 2772 C C . PHE A 1 362 ? -14.612 -3.172 31.459 1.00 90.88 362 PHE A C 1
ATOM 2774 O O . PHE A 1 362 ? -14.906 -2.852 32.617 1.00 90.88 362 PHE A O 1
ATOM 2781 N N . ILE A 1 363 ? -13.450 -3.764 31.157 1.00 91.44 363 ILE A N 1
ATOM 2782 C CA . ILE A 1 363 ? -12.414 -4.067 32.154 1.00 91.44 363 ILE A CA 1
ATOM 2783 C C . ILE A 1 363 ? -11.921 -2.774 32.805 1.00 91.44 363 ILE A C 1
ATOM 2785 O O . ILE A 1 363 ? -11.882 -2.681 34.032 1.00 91.44 363 ILE A O 1
ATOM 2789 N N . LEU A 1 364 ? -11.602 -1.755 32.007 1.00 87.50 364 LEU A N 1
ATOM 2790 C CA . LEU A 1 364 ? -11.118 -0.471 32.514 1.00 87.50 364 LEU A CA 1
ATOM 2791 C C . LEU A 1 364 ? -12.151 0.242 33.388 1.00 87.50 364 LEU A C 1
ATOM 2793 O O . LEU A 1 364 ? -11.803 0.723 34.465 1.00 87.50 364 LEU A O 1
ATOM 2797 N N . CYS A 1 365 ? -13.420 0.249 32.982 1.00 84.38 365 CYS A N 1
ATOM 2798 C CA . CYS A 1 365 ? -14.519 0.790 33.782 1.00 84.38 365 CYS A CA 1
ATOM 2799 C C . CYS A 1 365 ? -14.668 0.061 35.126 1.00 84.38 365 CYS A C 1
ATOM 2801 O O . CYS A 1 365 ? -14.843 0.688 36.174 1.00 84.38 365 CYS A O 1
ATOM 2803 N N . SER A 1 366 ? -14.552 -1.268 35.106 1.00 86.44 366 SER A N 1
ATOM 2804 C CA . SER A 1 366 ? -14.633 -2.099 36.310 1.00 86.44 366 SER A CA 1
ATOM 2805 C C . SER A 1 366 ? -13.455 -1.844 37.258 1.00 86.44 366 SER A C 1
ATOM 2807 O O . SER A 1 366 ? -13.649 -1.712 38.468 1.00 86.44 366 SER A O 1
ATOM 2809 N N . LEU A 1 367 ? -12.238 -1.706 36.719 1.00 88.44 367 LEU A N 1
ATOM 2810 C CA . LEU A 1 367 ? -11.037 -1.375 37.492 1.00 88.44 367 LEU A CA 1
ATOM 2811 C C . LEU A 1 367 ? -11.096 0.045 38.072 1.00 88.44 367 LEU A C 1
ATOM 2813 O O . LEU A 1 367 ? -10.742 0.249 39.234 1.00 88.44 367 LEU A O 1
ATOM 2817 N N . ALA A 1 368 ? -11.597 1.016 37.305 1.00 85.19 368 ALA A N 1
ATOM 2818 C CA . ALA A 1 368 ? -11.752 2.398 37.754 1.00 85.19 368 ALA A CA 1
ATOM 2819 C C . ALA A 1 368 ? -12.713 2.521 38.950 1.00 85.19 368 ALA A C 1
ATOM 2821 O O . ALA A 1 368 ? -12.481 3.339 39.841 1.00 85.19 368 ALA A O 1
ATOM 2822 N N . ALA A 1 369 ? -13.754 1.683 39.015 1.00 84.88 369 ALA A N 1
ATOM 2823 C CA . ALA A 1 369 ? -14.683 1.635 40.146 1.00 84.88 369 ALA A CA 1
ATOM 2824 C C . ALA A 1 369 ? -14.077 0.995 41.412 1.00 84.88 369 ALA A C 1
ATOM 2826 O O . ALA A 1 369 ? -14.528 1.273 42.525 1.00 84.88 369 ALA A O 1
ATOM 2827 N N . LEU A 1 370 ? -13.040 0.165 41.270 1.00 85.69 370 LEU A N 1
ATOM 2828 C CA . LEU A 1 370 ? -12.455 -0.590 42.381 1.00 85.69 370 LEU A CA 1
ATOM 2829 C C . LEU A 1 370 ? -11.679 0.306 43.357 1.00 85.69 370 LEU A C 1
ATOM 2831 O O . LEU A 1 370 ? -11.755 0.108 44.571 1.00 85.69 370 LEU A O 1
ATOM 2835 N N . VAL A 1 371 ? -10.979 1.321 42.842 1.00 83.31 371 VAL A N 1
ATOM 2836 C CA . VAL A 1 371 ? -10.201 2.272 43.654 1.00 83.31 371 VAL A CA 1
ATOM 2837 C C . VAL A 1 371 ? -11.079 2.993 44.693 1.00 83.31 371 VAL A C 1
ATOM 2839 O O . VAL A 1 371 ? -10.827 2.823 45.890 1.00 83.31 371 VAL A O 1
ATOM 2842 N N . PRO A 1 372 ? -12.139 3.740 44.319 1.00 78.25 372 PRO A N 1
ATOM 2843 C CA . PRO A 1 372 ? -13.010 4.396 45.293 1.00 78.25 372 PRO A CA 1
ATOM 2844 C C . PRO A 1 372 ? -13.743 3.401 46.200 1.00 78.25 372 PRO A C 1
ATOM 2846 O O . PRO A 1 372 ? -13.868 3.659 47.399 1.00 78.25 372 PRO A O 1
ATOM 2849 N N . ALA A 1 373 ? -14.153 2.239 45.676 1.00 81.06 373 ALA A N 1
ATOM 2850 C CA . ALA A 1 373 ? -14.806 1.187 46.454 1.00 81.06 373 ALA A CA 1
ATOM 2851 C C . ALA A 1 373 ? -13.935 0.702 47.626 1.00 81.06 373 ALA A C 1
ATOM 2853 O O . ALA A 1 373 ? -14.416 0.556 48.754 1.00 81.06 373 ALA A O 1
ATOM 2854 N N . PHE A 1 374 ? -12.640 0.501 47.374 1.00 81.94 374 PHE A N 1
ATOM 2855 C CA . PHE A 1 374 ? -11.677 0.085 48.390 1.00 81.94 374 PHE A CA 1
ATOM 2856 C C . PHE A 1 374 ? -11.487 1.150 49.479 1.00 81.94 374 PHE A C 1
ATOM 2858 O O . PHE A 1 374 ? -11.509 0.832 50.673 1.00 81.94 374 PHE A O 1
ATOM 2865 N N . PHE A 1 375 ? -11.369 2.423 49.089 1.00 79.00 375 PHE A N 1
ATOM 2866 C CA . PHE A 1 375 ? -11.269 3.530 50.046 1.00 79.00 375 PHE A CA 1
ATOM 2867 C C . PHE A 1 375 ? -12.548 3.698 50.887 1.00 79.00 375 PHE A C 1
ATOM 2869 O O . PHE A 1 375 ? -12.456 3.937 52.093 1.00 79.00 375 PHE A O 1
ATOM 2876 N N . ALA A 1 376 ? -13.736 3.493 50.308 1.00 74.38 376 ALA A N 1
ATOM 2877 C CA . ALA A 1 376 ? -15.012 3.518 51.036 1.00 74.38 376 ALA A CA 1
ATOM 2878 C C . ALA A 1 376 ? -15.136 2.385 52.065 1.00 74.38 376 ALA A C 1
ATOM 2880 O O . ALA A 1 376 ? -15.621 2.554 53.190 1.00 74.38 376 ALA A O 1
ATOM 2881 N N . ALA A 1 377 ? -14.691 1.190 51.686 1.00 75.88 377 ALA A N 1
ATOM 2882 C CA . ALA A 1 377 ? -14.760 0.022 52.549 1.00 75.88 377 ALA A CA 1
ATOM 2883 C C . ALA A 1 377 ? -13.861 0.172 53.787 1.00 75.88 377 ALA A C 1
ATOM 2885 O O . ALA A 1 377 ? -14.232 -0.290 54.868 1.00 75.88 377 ALA A O 1
ATOM 2886 N N . ARG A 1 378 ? -12.739 0.895 53.670 1.00 74.06 378 ARG A N 1
ATOM 2887 C CA . ARG A 1 378 ? -11.814 1.174 54.783 1.00 74.06 378 ARG A CA 1
ATOM 2888 C C . ARG A 1 378 ? -12.124 2.436 55.593 1.00 74.06 378 ARG A C 1
ATOM 2890 O O . ARG A 1 378 ? -11.511 2.626 56.638 1.00 74.06 378 ARG A O 1
ATOM 2897 N N . SER A 1 379 ? -13.062 3.285 55.172 1.00 67.00 379 SER A N 1
ATOM 2898 C CA . SER A 1 379 ? -13.389 4.494 55.937 1.00 67.00 379 SER A CA 1
ATOM 2899 C C . SER A 1 379 ? -14.120 4.165 57.243 1.00 67.00 379 SER A C 1
ATOM 2901 O O . SER A 1 379 ? -15.103 3.424 57.249 1.00 67.00 379 SER A O 1
ATOM 2903 N N . ASP A 1 380 ? -13.646 4.730 58.345 1.00 62.38 380 ASP A N 1
ATOM 2904 C CA . ASP A 1 380 ? -14.074 4.391 59.700 1.00 62.38 380 ASP A CA 1
ATOM 2905 C C . ASP A 1 380 ? -15.538 4.804 59.979 1.00 62.38 380 ASP A C 1
ATOM 2907 O O . ASP A 1 380 ? -15.933 5.955 59.745 1.00 62.38 380 ASP A O 1
ATOM 2911 N N . ALA A 1 381 ? -16.362 3.858 60.446 1.00 56.16 381 ALA A N 1
ATOM 2912 C CA . ALA A 1 381 ? -17.810 4.038 60.629 1.00 56.16 381 ALA A CA 1
ATOM 2913 C C . ALA A 1 381 ? -18.129 5.068 61.730 1.00 56.16 381 ALA A C 1
ATOM 2915 O O . ALA A 1 381 ? -19.040 5.883 61.590 1.00 56.16 381 ALA A O 1
ATOM 2916 N N . ALA A 1 382 ? -17.321 5.094 62.795 1.00 55.25 382 ALA A N 1
ATOM 2917 C CA . ALA A 1 382 ? -17.502 6.021 63.910 1.00 55.25 382 ALA A CA 1
ATOM 2918 C C . ALA A 1 382 ? -17.170 7.474 63.524 1.00 55.25 382 ALA A C 1
ATOM 2920 O O . ALA A 1 382 ? -17.876 8.401 63.913 1.00 55.25 382 ALA A O 1
ATOM 2921 N N . LYS A 1 383 ? -16.132 7.698 62.705 1.00 57.69 383 LYS A N 1
ATOM 2922 C CA . LYS A 1 383 ? -15.778 9.042 62.200 1.00 57.69 383 LYS A CA 1
ATOM 2923 C C . LYS A 1 383 ? -16.777 9.575 61.176 1.00 57.69 383 LYS A C 1
ATOM 2925 O O . LYS A 1 383 ? -16.989 10.780 61.114 1.00 57.69 383 LYS A O 1
ATOM 2930 N N . SER A 1 384 ? -17.371 8.695 60.373 1.00 55.03 384 SER A N 1
ATOM 2931 C CA . SER A 1 384 ? -18.321 9.088 59.325 1.00 55.03 384 SER A CA 1
ATOM 2932 C C . SER A 1 384 ? -19.693 9.492 59.870 1.00 55.03 384 SER A C 1
ATOM 2934 O O . SER A 1 384 ? -20.361 10.298 59.231 1.00 55.03 384 SER A O 1
ATOM 2936 N N . LEU A 1 385 ? -20.080 9.004 61.054 1.00 56.81 385 LEU A N 1
ATOM 2937 C CA . LEU A 1 385 ? -21.284 9.450 61.768 1.00 56.81 385 LEU A CA 1
ATOM 2938 C C . LEU A 1 385 ? -21.036 10.648 62.702 1.00 56.81 385 LEU A C 1
ATOM 2940 O O . LEU A 1 385 ? -21.972 11.380 62.995 1.00 56.81 385 LEU A O 1
ATOM 2944 N N . ARG A 1 386 ? -19.793 10.848 63.169 1.00 53.59 386 ARG A N 1
ATOM 2945 C CA . ARG A 1 386 ? -19.428 11.908 64.131 1.00 53.59 386 ARG A CA 1
ATOM 2946 C C . ARG A 1 386 ? -19.053 13.251 63.493 1.00 53.59 386 ARG A C 1
ATOM 2948 O O . ARG A 1 386 ? -19.159 14.268 64.159 1.00 53.59 386 ARG A O 1
ATOM 2955 N N . ASN A 1 387 ? -18.600 13.262 62.238 1.00 53.47 387 ASN A N 1
ATOM 2956 C CA . ASN A 1 387 ? -18.307 14.491 61.481 1.00 53.47 387 ASN A CA 1
ATOM 2957 C C . ASN A 1 387 ? -19.503 14.935 60.613 1.00 53.47 387 ASN A C 1
ATOM 2959 O O . ASN A 1 387 ? -19.307 15.422 59.498 1.00 53.47 387 ASN A O 1
ATOM 2963 N N . LEU A 1 388 ? -20.720 14.695 61.105 1.00 49.31 388 LEU A N 1
ATOM 2964 C CA . LEU A 1 388 ? -21.971 15.179 60.525 1.00 49.31 388 LEU A CA 1
ATOM 2965 C C . LEU A 1 388 ? -22.441 16.424 61.268 1.00 49.31 388 LEU A C 1
ATOM 2967 O O . LEU A 1 388 ? -22.415 16.384 62.519 1.00 49.31 388 LEU A O 1
#

pLDDT: mean 84.2, std 8.67, range [49.31, 95.69]

Mean predicted aligned error: 13.99 Å